Protein AF-A0A5S3W3Z0-F1 (afdb_monomer)

Structure (mmCIF, N/CA/C/O backbone):
data_AF-A0A5S3W3Z0-F1
#
_entry.id   AF-A0A5S3W3Z0-F1
#
loop_
_atom_site.group_PDB
_atom_site.id
_atom_site.type_symbol
_atom_site.label_atom_id
_atom_site.label_alt_id
_atom_site.label_comp_id
_atom_site.label_asym_id
_atom_site.label_entity_id
_atom_site.label_seq_id
_atom_site.pdbx_PDB_ins_code
_atom_site.Cartn_x
_atom_site.Cartn_y
_atom_site.Cartn_z
_atom_site.occupancy
_atom_site.B_iso_or_equiv
_atom_site.auth_seq_id
_atom_site.auth_comp_id
_atom_site.auth_asym_id
_atom_site.auth_atom_id
_atom_site.pdbx_PDB_model_num
ATOM 1 N N . MET A 1 1 ? 36.212 -8.002 -90.091 1.00 49.94 1 MET A N 1
ATOM 2 C CA . MET A 1 1 ? 36.321 -6.576 -89.716 1.00 49.94 1 MET A CA 1
ATOM 3 C C . MET A 1 1 ? 36.716 -5.791 -90.957 1.00 49.94 1 MET A C 1
ATOM 5 O O . MET A 1 1 ? 37.622 -6.235 -91.650 1.00 49.94 1 MET A O 1
ATOM 9 N N . SER A 1 2 ? 36.000 -4.716 -91.298 1.00 53.47 2 SER A N 1
ATOM 10 C CA . SER A 1 2 ? 36.361 -3.827 -92.415 1.00 53.47 2 SER A CA 1
ATOM 11 C C . SER A 1 2 ? 37.465 -2.848 -91.977 1.00 53.47 2 SER A C 1
ATOM 13 O O . SER A 1 2 ? 37.616 -2.592 -90.784 1.00 53.47 2 SER A O 1
ATOM 15 N N . SER A 1 3 ? 38.220 -2.274 -92.921 1.00 55.00 3 SER A N 1
ATOM 16 C CA . SER A 1 3 ? 39.197 -1.202 -92.647 1.00 55.00 3 SER A CA 1
ATOM 17 C C . SER A 1 3 ? 38.564 0.030 -91.985 1.00 55.00 3 SER A C 1
ATOM 19 O O . SER A 1 3 ? 39.227 0.726 -91.223 1.00 55.00 3 SER A O 1
ATOM 21 N N . TYR A 1 4 ? 37.271 0.258 -92.231 1.00 57.72 4 TYR A N 1
ATOM 22 C CA . TYR A 1 4 ? 36.468 1.289 -91.577 1.00 57.72 4 TYR A CA 1
ATOM 23 C C . TYR A 1 4 ? 36.316 1.025 -90.071 1.00 57.72 4 TYR A C 1
ATOM 25 O O . TYR A 1 4 ? 36.594 1.917 -89.280 1.00 57.72 4 TYR A O 1
ATOM 33 N N . ASN A 1 5 ? 36.001 -0.211 -89.663 1.00 59.25 5 ASN A N 1
ATOM 34 C CA . ASN A 1 5 ? 35.860 -0.562 -88.242 1.00 59.25 5 ASN A CA 1
ATOM 35 C C . ASN A 1 5 ? 37.194 -0.458 -87.477 1.00 59.25 5 ASN A C 1
ATOM 37 O O . ASN A 1 5 ? 37.200 -0.163 -86.286 1.00 59.25 5 ASN A O 1
ATOM 41 N N . VAL A 1 6 ? 38.326 -0.709 -88.149 1.00 61.78 6 VAL A N 1
ATOM 42 C CA . VAL A 1 6 ? 39.667 -0.539 -87.556 1.00 61.78 6 VAL A CA 1
ATOM 43 C C . VAL A 1 6 ? 39.984 0.947 -87.370 1.00 61.78 6 VAL A C 1
ATOM 45 O O . VAL A 1 6 ? 40.412 1.346 -86.292 1.00 61.78 6 VAL A O 1
ATOM 48 N N . ALA A 1 7 ? 39.698 1.784 -88.373 1.00 62.22 7 ALA A N 1
ATOM 49 C CA . ALA A 1 7 ? 39.893 3.230 -88.279 1.00 62.22 7 ALA A CA 1
ATOM 50 C C . ALA A 1 7 ? 38.972 3.883 -87.230 1.00 62.22 7 ALA A C 1
ATOM 52 O O . ALA A 1 7 ? 39.427 4.722 -86.461 1.00 62.22 7 ALA A O 1
ATOM 53 N N . GLU A 1 8 ? 37.704 3.472 -87.153 1.00 68.69 8 GLU A N 1
ATOM 54 C CA . GLU A 1 8 ? 36.736 3.912 -86.136 1.00 68.69 8 GLU A CA 1
ATOM 55 C C . GLU A 1 8 ? 37.227 3.580 -84.714 1.00 68.69 8 GLU A C 1
ATOM 57 O O . GLU A 1 8 ? 37.249 4.443 -83.831 1.00 68.69 8 GLU A O 1
ATOM 62 N N . SER A 1 9 ? 37.733 2.355 -84.528 1.00 70.38 9 SER A N 1
ATOM 63 C CA . SER A 1 9 ? 38.275 1.887 -83.253 1.00 70.38 9 SER A CA 1
ATOM 64 C C . SER A 1 9 ? 39.568 2.603 -82.843 1.00 70.38 9 SER A C 1
ATOM 66 O O . SER A 1 9 ? 39.719 2.957 -81.673 1.00 70.38 9 SER A O 1
ATOM 68 N N . GLU A 1 10 ? 40.502 2.851 -83.766 1.00 74.50 10 GLU A N 1
ATOM 69 C CA . GLU A 1 10 ? 41.800 3.474 -83.455 1.00 74.50 10 GLU A CA 1
ATOM 70 C C . GLU A 1 10 ? 41.728 5.003 -83.323 1.00 74.50 10 GLU A C 1
ATOM 72 O O . GLU A 1 10 ? 42.464 5.587 -82.525 1.00 74.50 10 GLU A O 1
ATOM 77 N N . ILE A 1 11 ? 40.845 5.665 -84.078 1.00 79.38 11 ILE A N 1
ATOM 78 C CA . ILE A 1 11 ? 40.752 7.134 -84.114 1.00 79.38 11 ILE A CA 1
ATOM 79 C C . ILE A 1 11 ? 39.817 7.671 -83.027 1.00 79.38 11 ILE A C 1
ATOM 81 O O . ILE A 1 11 ? 40.080 8.759 -82.494 1.00 79.38 11 ILE A O 1
ATOM 85 N N . LEU A 1 12 ? 38.749 6.936 -82.691 1.00 83.38 12 LEU A N 1
ATOM 86 C CA . LEU A 1 12 ? 37.678 7.430 -81.824 1.00 83.38 12 LEU A CA 1
ATOM 87 C C . LEU A 1 12 ? 37.441 6.548 -80.596 1.00 83.38 12 LEU A C 1
ATOM 89 O O . LEU A 1 12 ? 37.648 7.023 -79.483 1.00 83.38 12 LEU A O 1
ATOM 93 N N . THR A 1 13 ? 37.091 5.270 -80.768 1.00 84.69 13 THR A N 1
ATOM 94 C CA . THR A 1 13 ? 36.673 4.414 -79.641 1.00 84.69 13 THR A CA 1
ATOM 95 C C . THR A 1 13 ? 37.796 4.177 -78.628 1.00 84.69 13 THR A C 1
ATOM 97 O O . THR A 1 13 ? 37.615 4.413 -77.437 1.00 84.69 13 THR A O 1
ATOM 100 N N . SER A 1 14 ? 38.980 3.744 -79.074 1.00 85.56 14 SER A N 1
ATOM 101 C CA . SER A 1 14 ? 40.103 3.432 -78.173 1.00 85.56 14 SER A CA 1
ATOM 102 C C . SER A 1 14 ? 40.684 4.676 -77.492 1.00 85.56 14 SER A C 1
ATOM 104 O O . SER A 1 14 ? 40.985 4.601 -76.300 1.00 85.56 14 SER A O 1
ATOM 106 N N . PRO A 1 15 ? 40.840 5.825 -78.184 1.00 87.06 15 PRO A N 1
ATOM 107 C CA . PRO A 1 15 ? 41.241 7.067 -77.534 1.00 87.06 15 PRO A CA 1
ATOM 108 C C . PRO A 1 15 ? 40.236 7.567 -76.496 1.00 87.06 15 PRO A C 1
ATOM 110 O O . PRO A 1 15 ? 40.672 7.938 -75.415 1.00 87.06 15 PRO A O 1
ATOM 113 N N . LEU A 1 16 ? 38.926 7.549 -76.785 1.00 89.88 16 LEU A N 1
ATOM 114 C CA . LEU A 1 16 ? 37.905 7.996 -75.828 1.00 89.88 16 LEU A CA 1
ATOM 115 C C . LEU A 1 16 ? 37.799 7.058 -74.625 1.00 89.88 16 LEU A C 1
ATOM 117 O O . LEU A 1 16 ? 37.725 7.530 -73.499 1.00 89.88 16 LEU A O 1
ATOM 121 N N . ARG A 1 17 ? 37.883 5.740 -74.832 1.00 90.12 17 ARG A N 1
ATOM 122 C CA . ARG A 1 17 ? 37.902 4.774 -73.726 1.00 90.12 17 ARG A CA 1
ATOM 123 C C . ARG A 1 17 ? 39.123 4.959 -72.825 1.00 90.12 17 ARG A C 1
ATOM 125 O O . ARG A 1 17 ? 38.984 5.024 -71.614 1.00 90.12 17 ARG A O 1
ATOM 132 N N . ARG A 1 18 ? 40.313 5.120 -73.414 1.00 88.69 18 ARG A N 1
ATOM 133 C CA . ARG A 1 18 ? 41.539 5.405 -72.652 1.00 88.69 18 ARG A CA 1
ATOM 134 C C . ARG A 1 18 ? 41.462 6.749 -71.927 1.00 88.69 18 ARG A C 1
ATOM 136 O O . ARG A 1 18 ? 42.016 6.874 -70.843 1.00 88.69 18 ARG A O 1
ATOM 143 N N . ALA A 1 19 ? 40.834 7.747 -72.541 1.00 89.94 19 ALA A N 1
ATOM 144 C CA . ALA A 1 19 ? 40.616 9.044 -71.918 1.00 89.94 19 ALA A CA 1
ATOM 145 C C . ALA A 1 19 ? 39.667 8.921 -70.721 1.00 89.94 19 ALA A C 1
ATOM 147 O O . ALA A 1 19 ? 39.983 9.436 -69.660 1.00 89.94 19 ALA A O 1
ATOM 148 N N . LEU A 1 20 ? 38.576 8.160 -70.856 1.00 90.81 20 LEU A N 1
ATOM 149 C CA . LEU A 1 20 ? 37.650 7.867 -69.763 1.00 90.81 20 LEU A CA 1
ATOM 150 C C . LEU A 1 20 ? 38.341 7.146 -68.598 1.00 90.81 20 LEU A C 1
ATOM 152 O O . LEU A 1 20 ? 38.175 7.541 -67.452 1.00 90.81 20 LEU A O 1
ATOM 156 N N . ASP A 1 21 ? 39.145 6.120 -68.894 1.00 87.38 21 ASP A N 1
ATOM 157 C CA . ASP A 1 21 ? 39.872 5.344 -67.880 1.00 87.38 21 ASP A CA 1
ATOM 158 C C . ASP A 1 21 ? 40.922 6.179 -67.121 1.00 87.38 21 ASP A C 1
ATOM 160 O O . ASP A 1 21 ? 41.270 5.842 -65.993 1.00 87.38 21 ASP A O 1
ATOM 164 N N . ASN A 1 22 ? 41.426 7.256 -67.732 1.00 88.00 22 ASN A N 1
ATOM 165 C CA . ASN A 1 22 ? 42.406 8.168 -67.131 1.00 88.00 22 ASN A CA 1
ATOM 166 C C . ASN A 1 22 ? 41.797 9.507 -66.675 1.00 88.00 22 ASN A C 1
ATOM 168 O O . ASN A 1 22 ? 42.550 10.389 -66.266 1.00 88.00 22 ASN A O 1
ATOM 172 N N . THR A 1 23 ? 40.476 9.683 -66.789 1.00 86.25 23 THR A N 1
ATOM 173 C CA . THR A 1 23 ? 39.767 10.950 -66.525 1.00 86.25 23 THR A CA 1
ATOM 174 C C . THR A 1 23 ? 40.367 12.148 -67.291 1.00 86.25 23 THR A C 1
ATOM 176 O O . THR A 1 23 ? 40.565 13.226 -66.744 1.00 86.25 23 THR A O 1
ATOM 179 N N . ASP A 1 24 ? 40.694 11.961 -68.574 1.00 90.38 24 ASP A N 1
ATOM 180 C CA . ASP A 1 24 ? 41.267 12.992 -69.454 1.00 90.38 24 ASP A CA 1
ATOM 181 C C . ASP A 1 24 ? 40.176 13.671 -70.301 1.00 90.38 24 ASP A C 1
ATOM 183 O O . ASP A 1 24 ? 39.500 13.021 -71.101 1.00 90.38 24 ASP A O 1
ATOM 187 N N . ILE A 1 25 ? 40.025 14.989 -70.145 1.00 91.06 25 ILE A N 1
ATOM 188 C CA . ILE A 1 25 ? 39.003 15.816 -70.808 1.00 91.06 25 ILE A CA 1
ATOM 189 C C . ILE A 1 25 ? 39.308 16.029 -72.294 1.00 91.06 25 ILE A C 1
ATOM 191 O O . ILE A 1 25 ? 38.405 15.990 -73.136 1.00 91.06 25 ILE A O 1
ATOM 195 N N . GLU A 1 26 ? 40.571 16.277 -72.640 1.00 89.12 26 GLU A N 1
ATOM 196 C CA . GLU A 1 26 ? 40.958 16.808 -73.953 1.00 89.12 26 GLU A CA 1
ATOM 197 C C . GLU A 1 26 ? 40.511 15.917 -75.130 1.00 89.12 26 GLU A C 1
ATOM 199 O O . GLU A 1 26 ? 39.959 16.435 -76.109 1.00 89.12 26 GLU A O 1
ATOM 204 N N . PRO A 1 27 ? 40.631 14.575 -75.066 1.00 89.75 27 PRO A N 1
ATOM 205 C CA . PRO A 1 27 ? 40.156 13.696 -76.130 1.00 89.75 27 PRO A CA 1
ATOM 206 C C . PRO A 1 27 ? 38.645 13.764 -76.369 1.00 89.75 27 PRO A C 1
ATOM 208 O O . PRO A 1 27 ? 38.224 13.615 -77.519 1.00 89.75 27 PRO A O 1
ATOM 211 N N . PHE A 1 28 ? 37.832 14.016 -75.337 1.00 90.19 28 PHE A N 1
ATOM 212 C CA . PHE A 1 28 ? 36.383 14.181 -75.496 1.00 90.19 28 PHE A CA 1
ATOM 213 C C . PHE A 1 28 ? 36.042 15.457 -76.251 1.00 90.19 28 PHE A C 1
ATOM 215 O O . PHE A 1 28 ? 35.056 15.477 -76.980 1.00 90.19 28 PHE A O 1
ATOM 222 N N . MET A 1 29 ? 36.875 16.485 -76.127 1.00 91.00 29 MET A N 1
ATOM 223 C CA . MET A 1 29 ? 36.639 17.815 -76.679 1.00 91.00 29 MET A CA 1
ATOM 224 C C . MET A 1 29 ? 37.217 17.958 -78.084 1.00 91.00 29 MET A C 1
ATOM 226 O O . MET A 1 29 ? 36.522 18.365 -79.015 1.00 91.00 29 MET A O 1
ATOM 230 N N . ALA A 1 30 ? 38.460 17.521 -78.283 1.00 87.94 30 ALA A N 1
ATOM 231 C CA . ALA A 1 30 ? 39.153 17.603 -79.566 1.00 87.94 30 ALA A CA 1
ATOM 232 C C . ALA A 1 30 ? 38.496 16.756 -80.673 1.00 87.94 30 ALA A C 1
ATOM 234 O O . ALA A 1 30 ? 38.706 17.008 -81.861 1.00 87.94 30 ALA A O 1
ATOM 235 N N . LYS A 1 31 ? 37.718 15.731 -80.301 1.00 87.62 31 LYS A N 1
ATOM 236 C CA . LYS A 1 31 ? 37.160 14.736 -81.232 1.00 87.62 31 LYS A CA 1
ATOM 237 C C . LYS A 1 31 ? 35.675 14.921 -81.550 1.00 87.62 31 LYS A C 1
ATOM 239 O O . LYS A 1 31 ? 35.162 14.171 -82.377 1.00 87.62 31 LYS A O 1
ATOM 244 N N . GLN A 1 32 ? 35.004 15.920 -80.970 1.00 85.88 32 GLN A N 1
ATOM 245 C CA . GLN A 1 32 ? 33.555 16.132 -81.140 1.00 85.88 32 GLN A CA 1
ATOM 246 C C . GLN A 1 32 ? 33.119 16.330 -82.599 1.00 85.88 32 GLN A C 1
ATOM 248 O O . GLN A 1 32 ? 31.993 16.006 -82.963 1.00 85.88 32 GLN A O 1
ATOM 253 N N . SER A 1 33 ? 34.003 16.861 -83.447 1.00 82.62 33 SER A N 1
ATOM 254 C CA . SER A 1 33 ? 33.726 17.130 -84.864 1.00 82.62 33 SER A CA 1
ATOM 255 C C . SER A 1 33 ? 33.912 15.914 -85.781 1.00 82.62 33 SER A C 1
ATOM 257 O O . SER A 1 33 ? 33.663 16.010 -86.985 1.00 82.62 33 SER A O 1
ATOM 259 N N . ILE A 1 34 ? 34.352 14.769 -85.247 1.00 85.56 34 ILE A N 1
ATOM 260 C CA . ILE A 1 34 ? 34.571 13.549 -86.028 1.00 85.56 34 ILE A CA 1
ATOM 261 C C . ILE A 1 34 ? 33.232 12.838 -86.270 1.00 85.56 34 ILE A C 1
ATOM 263 O O . ILE A 1 34 ? 32.417 12.660 -85.365 1.00 85.56 34 ILE A O 1
ATOM 267 N N . TYR A 1 35 ? 33.010 12.400 -87.513 1.00 78.69 35 TYR A N 1
ATOM 268 C CA . TYR A 1 35 ? 31.825 11.631 -87.893 1.00 78.69 35 TYR A CA 1
ATOM 269 C C . TYR A 1 35 ? 31.658 10.387 -86.999 1.00 78.69 35 TYR A C 1
ATOM 271 O O . TYR A 1 35 ? 32.624 9.666 -86.766 1.00 78.69 35 TYR A O 1
ATOM 279 N N . ALA A 1 36 ? 30.427 10.140 -86.540 1.00 82.94 36 ALA A N 1
ATOM 280 C CA . ALA A 1 36 ? 30.033 9.084 -85.596 1.00 82.94 36 ALA A CA 1
ATOM 281 C C . ALA A 1 36 ? 30.424 9.277 -84.112 1.00 82.94 36 ALA A C 1
ATOM 283 O O . ALA A 1 36 ? 30.095 8.401 -83.314 1.00 82.94 36 ALA A O 1
ATOM 284 N N . TYR A 1 37 ? 31.008 10.420 -83.712 1.00 87.88 37 TYR A N 1
ATOM 285 C CA . TYR A 1 37 ? 31.310 10.732 -82.300 1.00 87.88 37 TYR A CA 1
ATOM 286 C C . TYR A 1 37 ? 30.120 10.508 -81.366 1.00 87.88 37 TYR A C 1
ATOM 288 O O . TYR A 1 37 ? 30.238 9.745 -80.413 1.00 87.88 37 TYR A O 1
ATOM 296 N N . ASP A 1 38 ? 28.963 11.095 -81.682 1.00 88.44 38 ASP A N 1
ATOM 297 C CA . ASP A 1 38 ? 27.776 10.999 -80.827 1.00 88.44 38 ASP A CA 1
ATOM 298 C C . ASP A 1 38 ? 27.330 9.544 -80.605 1.00 88.44 38 ASP A C 1
ATOM 300 O O . ASP A 1 38 ? 26.971 9.164 -79.496 1.00 88.44 38 ASP A O 1
ATOM 304 N N . LYS A 1 39 ? 27.388 8.711 -81.652 1.00 86.75 39 LYS A N 1
ATOM 305 C CA . LYS A 1 39 ? 27.018 7.295 -81.563 1.00 86.75 39 LYS A CA 1
ATOM 306 C C . LYS A 1 39 ? 28.014 6.517 -80.700 1.00 86.75 39 LYS A C 1
ATOM 308 O O . LYS A 1 39 ? 27.604 5.757 -79.838 1.00 86.75 39 LYS A O 1
ATOM 313 N N . ILE A 1 40 ? 29.308 6.727 -80.924 1.00 88.81 40 ILE A N 1
ATOM 314 C CA . ILE A 1 40 ? 30.372 6.024 -80.195 1.00 88.81 40 ILE A CA 1
ATOM 315 C C . ILE A 1 40 ? 30.402 6.438 -78.727 1.00 88.81 40 ILE A C 1
ATOM 317 O O . ILE A 1 40 ? 30.723 5.616 -77.878 1.00 88.81 40 ILE A O 1
ATOM 321 N N . LEU A 1 41 ? 30.065 7.690 -78.418 1.00 90.44 41 LEU A N 1
ATOM 322 C CA . LEU A 1 41 ? 29.957 8.145 -77.040 1.00 90.44 41 LEU A CA 1
ATOM 323 C C . LEU A 1 41 ? 28.745 7.525 -76.333 1.00 90.44 41 LEU A C 1
ATOM 325 O O . LEU A 1 41 ? 28.891 7.129 -75.186 1.00 90.44 41 LEU A O 1
ATOM 329 N N . LEU A 1 42 ? 27.598 7.377 -77.009 1.00 89.88 42 LEU A N 1
ATOM 330 C CA . LEU A 1 42 ? 26.458 6.619 -76.470 1.00 89.88 42 LEU A CA 1
ATOM 331 C C . LEU A 1 42 ? 26.832 5.156 -76.203 1.00 89.88 42 LEU A C 1
ATOM 333 O O . LEU A 1 42 ? 26.617 4.680 -75.095 1.00 89.88 42 LEU A O 1
ATOM 337 N N . ASP A 1 43 ? 27.460 4.489 -77.177 1.00 87.31 43 ASP A N 1
ATOM 338 C CA . ASP A 1 43 ? 27.934 3.108 -77.016 1.00 87.31 43 ASP A CA 1
ATOM 339 C C . ASP A 1 43 ? 28.940 3.009 -75.842 1.00 87.31 43 ASP A C 1
ATOM 341 O O . ASP A 1 43 ? 28.905 2.068 -75.057 1.00 87.31 43 ASP A O 1
ATOM 345 N N . LEU A 1 44 ? 29.816 4.010 -75.667 1.00 89.44 44 LEU A N 1
ATOM 346 C CA . LEU A 1 44 ? 30.787 4.049 -74.568 1.00 89.44 44 LEU A CA 1
ATOM 347 C C . LEU A 1 44 ? 30.137 4.310 -73.199 1.00 89.44 44 LEU A C 1
ATOM 349 O O . LEU A 1 44 ? 30.601 3.746 -72.211 1.00 89.44 44 LEU A O 1
ATOM 353 N N . ILE A 1 45 ? 29.099 5.153 -73.136 1.00 89.62 45 ILE A N 1
ATOM 354 C CA . ILE A 1 45 ? 28.303 5.394 -71.920 1.00 89.62 45 ILE A CA 1
ATOM 355 C C . ILE A 1 45 ? 27.651 4.092 -71.448 1.00 89.62 45 ILE A C 1
ATOM 357 O O . ILE A 1 45 ? 27.662 3.818 -70.250 1.00 89.62 45 ILE A O 1
ATOM 361 N N . ASP A 1 46 ? 27.146 3.284 -72.380 1.00 83.00 46 ASP A N 1
ATOM 362 C CA . ASP A 1 46 ? 26.517 2.002 -72.068 1.00 83.00 46 ASP A CA 1
ATOM 363 C C . ASP A 1 46 ? 27.547 0.908 -71.689 1.00 83.00 46 ASP A C 1
ATOM 365 O O . ASP A 1 46 ? 27.247 0.062 -70.850 1.00 83.00 46 ASP A O 1
ATOM 369 N N . ASP A 1 47 ? 28.764 0.926 -72.259 1.00 83.12 47 ASP A N 1
ATOM 370 C CA . ASP A 1 47 ? 29.743 -0.175 -72.137 1.00 83.12 47 ASP A CA 1
ATOM 371 C C . ASP A 1 47 ? 30.857 0.016 -71.078 1.00 83.12 47 ASP A C 1
ATOM 373 O O . ASP A 1 47 ? 31.514 -0.960 -70.703 1.00 83.12 47 ASP A O 1
ATOM 377 N N . ALA A 1 48 ? 31.189 1.249 -70.672 1.00 79.69 48 ALA A N 1
ATOM 378 C CA . ALA A 1 48 ? 32.421 1.536 -69.910 1.00 79.69 48 ALA A CA 1
ATOM 379 C C . ALA A 1 48 ? 32.228 1.827 -68.409 1.00 79.69 48 ALA A C 1
ATOM 381 O O . ALA A 1 48 ? 33.229 2.014 -67.704 1.00 79.69 48 ALA A O 1
ATOM 382 N N . GLY A 1 49 ? 30.976 1.835 -67.943 1.00 78.31 49 GLY A N 1
ATOM 383 C CA . GLY A 1 49 ? 30.573 2.115 -66.562 1.00 78.31 49 GLY A CA 1
ATOM 384 C C . GLY A 1 49 ? 30.293 3.600 -66.313 1.00 78.31 49 GLY A C 1
ATOM 385 O O . GLY A 1 49 ? 31.069 4.477 -66.706 1.00 78.31 49 GLY A O 1
ATOM 386 N N . THR A 1 50 ? 29.181 3.904 -65.638 1.00 88.06 50 THR A N 1
ATOM 387 C CA . THR A 1 50 ? 28.698 5.288 -65.478 1.00 88.06 50 THR A CA 1
ATOM 388 C C . THR A 1 50 ? 29.521 6.126 -64.501 1.00 88.06 50 THR A C 1
ATOM 390 O O . THR A 1 50 ? 29.552 7.350 -64.614 1.00 88.06 50 THR A O 1
ATOM 393 N N . ASP A 1 51 ? 30.219 5.487 -63.562 1.00 87.75 51 ASP A N 1
ATOM 394 C CA . ASP A 1 51 ? 30.924 6.172 -62.469 1.00 87.75 51 ASP A CA 1
ATOM 395 C C . ASP A 1 51 ? 32.083 7.026 -62.998 1.00 87.75 51 ASP A C 1
ATOM 397 O O . ASP A 1 51 ? 32.265 8.175 -62.597 1.00 87.75 51 ASP A O 1
ATOM 401 N N . LYS A 1 52 ? 32.803 6.514 -64.005 1.00 88.94 52 LYS A N 1
ATOM 402 C CA . LYS A 1 52 ? 33.888 7.244 -64.677 1.00 88.94 52 LYS A CA 1
ATOM 403 C C . LYS A 1 52 ? 33.382 8.484 -65.405 1.00 88.94 52 LYS A C 1
ATOM 405 O O . LYS A 1 52 ? 34.066 9.504 -65.442 1.00 88.94 52 LYS A O 1
ATOM 410 N N . PHE A 1 53 ? 32.175 8.415 -65.969 1.00 91.75 53 PHE A N 1
ATOM 411 C CA . PHE A 1 53 ? 31.547 9.569 -66.606 1.00 91.75 53 PHE A CA 1
ATOM 412 C C . PHE A 1 53 ? 31.140 10.630 -65.587 1.00 91.75 53 PHE A C 1
ATOM 414 O O . PHE A 1 53 ? 31.276 11.814 -65.877 1.00 91.75 53 PHE A O 1
ATOM 421 N N . ILE A 1 54 ? 30.701 10.232 -64.392 1.00 92.50 54 ILE A N 1
ATOM 422 C CA . ILE A 1 54 ? 30.430 11.166 -63.292 1.00 92.50 54 ILE A CA 1
ATOM 423 C C . ILE A 1 54 ? 31.724 11.880 -62.875 1.00 92.50 54 ILE A C 1
ATOM 425 O O . ILE A 1 54 ? 31.735 13.107 -62.797 1.00 92.50 54 ILE A O 1
ATOM 429 N N . SER A 1 55 ? 32.836 11.158 -62.700 1.00 91.38 55 SER A N 1
ATOM 430 C CA . SER A 1 55 ? 34.135 11.779 -62.392 1.00 91.38 55 SER A CA 1
ATOM 431 C C . SER A 1 55 ? 34.631 12.710 -63.506 1.00 91.38 55 SER A C 1
ATOM 433 O O . SER A 1 55 ? 35.129 13.797 -63.221 1.00 91.38 55 SER A O 1
ATOM 435 N N . LEU A 1 56 ? 34.463 12.319 -64.774 1.00 92.62 56 LEU A N 1
ATOM 436 C CA . LEU A 1 56 ? 34.825 13.150 -65.924 1.00 92.62 56 LEU A CA 1
ATOM 437 C C . LEU A 1 56 ? 33.982 14.430 -65.994 1.00 92.62 56 LEU A C 1
ATOM 439 O O . LEU A 1 56 ? 34.532 15.505 -66.217 1.00 92.62 56 LEU A O 1
ATOM 443 N N . MET A 1 57 ? 32.663 14.327 -65.789 1.00 93.50 57 MET A N 1
ATOM 444 C CA . MET A 1 57 ? 31.767 15.487 -65.754 1.00 93.50 57 MET A CA 1
ATOM 445 C C . MET A 1 57 ? 32.143 16.450 -64.632 1.00 93.50 57 MET A C 1
ATOM 447 O O . MET A 1 57 ? 32.112 17.658 -64.852 1.00 93.50 57 MET A O 1
ATOM 451 N N . LEU A 1 58 ? 32.504 15.935 -63.452 1.00 93.75 58 LEU A N 1
ATOM 452 C CA . LEU A 1 58 ? 32.947 16.776 -62.343 1.00 93.75 58 LEU A CA 1
ATOM 453 C C . LEU A 1 58 ? 34.196 17.567 -62.730 1.00 93.75 58 LEU A C 1
ATOM 455 O O . LEU A 1 58 ? 34.168 18.790 -62.660 1.00 93.75 58 LEU A O 1
ATOM 459 N N . LEU A 1 59 ? 35.233 16.887 -63.227 1.00 93.25 59 LEU A N 1
ATOM 460 C CA . LEU A 1 59 ? 36.470 17.545 -63.649 1.00 93.25 59 LEU A CA 1
ATOM 461 C C . LEU A 1 59 ? 36.204 18.594 -64.743 1.00 93.25 59 LEU A C 1
ATOM 463 O O . LEU A 1 59 ? 36.731 19.697 -64.700 1.00 93.25 59 LEU A O 1
ATOM 467 N N . MET A 1 60 ? 35.335 18.277 -65.709 1.00 92.69 60 MET A N 1
ATOM 468 C CA . MET A 1 60 ? 34.923 19.214 -66.761 1.00 92.69 60 MET A CA 1
ATOM 469 C C . MET A 1 60 ? 34.200 20.447 -66.211 1.00 92.69 60 MET A C 1
ATOM 471 O O . MET A 1 60 ? 34.362 21.538 -66.755 1.00 92.69 60 MET A O 1
ATOM 475 N N . LYS A 1 61 ? 33.396 20.284 -65.156 1.00 91.25 61 LYS A N 1
ATOM 476 C CA . LYS A 1 61 ? 32.659 21.381 -64.522 1.00 91.25 61 LYS A CA 1
ATOM 477 C C . LYS A 1 61 ? 33.573 22.260 -63.663 1.00 91.25 61 LYS A C 1
ATOM 479 O O . LYS A 1 61 ? 33.378 23.470 -63.640 1.00 91.25 61 LYS A O 1
ATOM 484 N N . GLU A 1 62 ? 34.573 21.674 -63.004 1.00 90.12 62 GLU A N 1
ATOM 485 C CA . GLU A 1 62 ? 35.562 22.382 -62.172 1.00 90.12 62 GLU A CA 1
ATOM 486 C C . GLU A 1 62 ? 36.497 23.306 -62.971 1.00 90.12 62 GLU A C 1
ATOM 488 O O . GLU A 1 62 ? 37.000 24.285 -62.428 1.00 90.12 62 GLU A O 1
ATOM 493 N N . GLU A 1 63 ? 36.712 23.033 -64.260 1.00 89.06 63 GLU A N 1
ATOM 494 C CA . GLU A 1 63 ? 37.542 23.866 -65.147 1.00 89.06 63 GLU A CA 1
ATOM 495 C C . GLU A 1 63 ? 36.854 25.181 -65.588 1.00 89.06 63 GLU A C 1
ATOM 497 O O . GLU A 1 63 ? 37.494 26.014 -66.228 1.00 89.06 63 GLU A O 1
ATOM 502 N N . GLU A 1 64 ? 35.567 25.381 -65.263 1.00 81.94 64 GLU A N 1
ATOM 503 C CA . GLU A 1 64 ? 34.785 26.609 -65.529 1.00 81.94 64 GLU A CA 1
ATOM 504 C C . GLU A 1 64 ? 34.833 27.115 -66.997 1.00 81.94 64 GLU A C 1
ATOM 506 O O . GLU A 1 64 ? 34.737 28.315 -67.265 1.00 81.94 64 GLU A O 1
ATOM 511 N N . ASP A 1 65 ? 34.967 26.212 -67.976 1.00 88.75 65 ASP A N 1
ATOM 512 C CA . ASP A 1 65 ? 35.019 26.553 -69.407 1.00 88.75 65 ASP A CA 1
ATOM 513 C C . ASP A 1 65 ? 33.671 26.303 -70.110 1.00 88.75 65 ASP A C 1
ATOM 515 O O . ASP A 1 65 ? 33.135 25.189 -70.090 1.00 88.75 65 ASP A O 1
ATOM 519 N N . GLU A 1 66 ? 33.155 27.316 -70.818 1.00 87.12 66 GLU A N 1
ATOM 520 C CA . GLU A 1 66 ? 31.890 27.266 -71.571 1.00 87.12 66 GLU A CA 1
ATOM 521 C C . GLU A 1 66 ? 31.811 26.066 -72.532 1.00 87.12 66 GLU A C 1
ATOM 523 O O . GLU A 1 66 ? 30.738 25.489 -72.736 1.00 87.12 66 GLU A O 1
ATOM 528 N N . LYS A 1 67 ? 32.942 25.651 -73.130 1.00 89.12 67 LYS A N 1
ATOM 529 C CA . LYS A 1 67 ? 32.953 24.497 -74.049 1.00 89.12 67 LYS A CA 1
ATOM 530 C C . LYS A 1 67 ? 32.644 23.184 -73.319 1.00 89.12 67 LYS A C 1
ATOM 532 O O . LYS A 1 67 ? 32.045 22.288 -73.914 1.00 89.12 67 LYS A O 1
ATOM 537 N N . TYR A 1 68 ? 33.060 23.060 -72.059 1.00 92.12 68 TYR A N 1
ATOM 538 C CA . TYR A 1 68 ? 32.837 21.874 -71.233 1.00 92.12 68 TYR A CA 1
ATOM 539 C C . TYR A 1 68 ? 31.420 21.865 -70.674 1.00 92.12 68 TYR A C 1
ATOM 541 O O . TYR A 1 68 ? 30.764 20.827 -70.718 1.00 92.12 68 TYR A O 1
ATOM 549 N N . GLU A 1 69 ? 30.902 23.025 -70.264 1.00 89.31 69 GLU A N 1
ATOM 550 C CA . GLU A 1 69 ? 29.502 23.160 -69.854 1.00 89.31 69 GLU A CA 1
ATOM 551 C C . GLU A 1 69 ? 28.542 22.740 -70.970 1.00 89.31 69 GLU A C 1
ATOM 553 O O . GLU A 1 69 ? 27.656 21.918 -70.745 1.00 89.31 69 GLU A O 1
ATOM 558 N N . ALA A 1 70 ? 28.778 23.203 -72.203 1.00 89.81 70 ALA A N 1
ATOM 559 C CA . ALA A 1 70 ? 27.970 22.815 -73.358 1.00 89.81 70 ALA A CA 1
ATOM 560 C C . ALA A 1 70 ? 28.021 21.302 -73.648 1.00 89.81 70 ALA A C 1
ATOM 562 O O . ALA A 1 70 ? 27.042 20.723 -74.131 1.00 89.81 70 ALA A O 1
ATOM 563 N N . TRP A 1 71 ? 29.155 20.647 -73.370 1.00 93.56 71 TRP A N 1
ATOM 564 C CA . TRP A 1 71 ? 29.268 19.194 -73.486 1.00 93.56 71 TRP A CA 1
ATOM 565 C C . TRP A 1 71 ? 28.477 18.493 -72.381 1.00 93.56 71 TRP A C 1
ATOM 567 O O . TRP A 1 71 ? 27.676 17.610 -72.689 1.00 93.56 71 TRP A O 1
ATOM 577 N N . ILE A 1 72 ? 28.644 18.911 -71.122 1.00 93.56 72 ILE A N 1
ATOM 578 C CA . ILE A 1 72 ? 27.905 18.356 -69.983 1.00 93.56 72 ILE A CA 1
ATOM 579 C C . ILE A 1 72 ? 26.403 18.481 -70.242 1.00 93.56 72 ILE A C 1
ATOM 581 O O . ILE A 1 72 ? 25.712 17.469 -70.199 1.00 93.56 72 ILE A O 1
ATOM 585 N N . ASP A 1 73 ? 25.911 19.664 -70.617 1.00 91.44 73 ASP A N 1
ATOM 586 C CA . ASP A 1 73 ? 24.493 19.929 -70.903 1.00 91.44 73 ASP A CA 1
ATOM 587 C C . ASP A 1 73 ? 23.910 19.017 -71.988 1.00 91.44 73 ASP A C 1
ATOM 589 O O . ASP A 1 73 ? 22.752 18.595 -71.906 1.00 91.44 73 ASP A O 1
ATOM 593 N N . LYS A 1 74 ? 24.715 18.682 -73.003 1.00 92.19 74 LYS A N 1
ATOM 594 C CA . LYS A 1 74 ? 24.318 17.750 -74.062 1.00 92.19 74 LYS A CA 1
ATOM 595 C C . LYS A 1 74 ? 24.247 16.308 -73.555 1.00 92.19 74 LYS A C 1
ATOM 597 O O . LYS A 1 74 ? 23.354 15.570 -73.972 1.00 92.19 74 LYS A O 1
ATOM 602 N N . TRP A 1 75 ? 25.189 15.887 -72.711 1.00 92.81 75 TRP A N 1
ATOM 603 C CA . TRP A 1 75 ? 25.428 14.468 -72.428 1.00 92.81 75 TRP A CA 1
ATOM 604 C C . TRP A 1 75 ? 24.918 13.974 -71.077 1.00 92.81 75 TRP A C 1
ATOM 606 O O . TRP A 1 75 ? 24.573 12.794 -70.983 1.00 92.81 75 TRP A O 1
ATOM 616 N N . TYR A 1 76 ? 24.765 14.837 -70.068 1.00 92.25 76 TYR A N 1
ATOM 617 C CA . TYR A 1 76 ? 24.227 14.431 -68.767 1.00 92.25 76 TYR A CA 1
ATOM 618 C C . TYR A 1 76 ? 22.855 13.730 -68.867 1.00 92.25 76 TYR A C 1
ATOM 620 O O . TYR A 1 76 ? 22.657 12.769 -68.125 1.00 92.25 76 TYR A O 1
ATOM 628 N N . PRO A 1 77 ? 21.914 14.082 -69.783 1.00 93.06 77 PRO A N 1
ATOM 629 C CA . PRO A 1 77 ? 20.642 13.362 -69.881 1.00 93.06 77 PRO A CA 1
ATOM 630 C C . PRO A 1 77 ? 20.820 11.903 -70.322 1.00 93.06 77 PRO A C 1
ATOM 632 O O . PRO A 1 77 ? 20.088 11.020 -69.875 1.00 93.06 77 PRO A O 1
ATOM 635 N N . HIS A 1 78 ? 21.805 11.640 -71.186 1.00 92.25 78 HIS A N 1
ATOM 636 C CA . HIS A 1 78 ? 22.135 10.294 -71.650 1.00 92.25 78 HIS A CA 1
ATOM 637 C C . HIS A 1 78 ? 22.842 9.492 -70.559 1.00 92.25 78 HIS A C 1
ATOM 639 O O . HIS A 1 78 ? 22.465 8.351 -70.304 1.00 92.25 78 HIS A O 1
ATOM 645 N N . ILE A 1 79 ? 23.795 10.121 -69.865 1.00 92.94 79 ILE A N 1
ATOM 646 C CA . ILE A 1 79 ? 24.499 9.523 -68.727 1.00 92.94 79 ILE A CA 1
ATOM 647 C C . ILE A 1 79 ? 23.502 9.182 -67.609 1.00 92.94 79 ILE A C 1
ATOM 649 O O . ILE A 1 79 ? 23.522 8.068 -67.100 1.00 92.94 79 ILE A O 1
ATOM 653 N N . ASN A 1 80 ? 22.547 10.065 -67.300 1.00 93.31 80 ASN A N 1
ATOM 654 C CA . ASN A 1 80 ? 21.466 9.778 -66.352 1.00 93.31 80 ASN A CA 1
ATOM 655 C C . ASN A 1 80 ? 20.619 8.575 -66.767 1.00 93.31 80 ASN A C 1
ATOM 657 O O . ASN A 1 80 ? 20.339 7.712 -65.938 1.00 93.31 80 ASN A O 1
ATOM 661 N N . SER A 1 81 ? 20.231 8.488 -68.044 1.00 91.94 81 SER A N 1
ATOM 662 C CA . SER A 1 81 ? 19.463 7.337 -68.527 1.00 91.94 81 SER A CA 1
ATOM 663 C C . SER A 1 81 ? 20.244 6.025 -68.413 1.00 91.94 81 SER A C 1
ATOM 665 O O . SER A 1 81 ? 19.617 4.979 -68.224 1.00 91.94 81 SER A O 1
ATOM 667 N N . ALA A 1 82 ? 21.573 6.068 -68.540 1.00 90.69 82 ALA A N 1
ATOM 668 C CA . ALA A 1 82 ? 22.435 4.915 -68.319 1.00 90.69 82 ALA A CA 1
ATOM 669 C C . ALA A 1 82 ? 22.531 4.571 -66.824 1.00 90.69 82 ALA A C 1
ATOM 671 O O . ALA A 1 82 ? 22.262 3.429 -66.465 1.00 90.69 82 ALA A O 1
ATOM 672 N N . ILE A 1 83 ? 22.758 5.556 -65.941 1.00 90.75 83 ILE A N 1
ATOM 673 C CA . ILE A 1 83 ? 22.785 5.381 -64.471 1.00 90.75 83 ILE A CA 1
ATOM 674 C C . ILE A 1 83 ? 21.501 4.705 -63.971 1.00 90.75 83 ILE A C 1
ATOM 676 O O . ILE A 1 83 ? 21.528 3.807 -63.127 1.00 90.75 83 ILE A O 1
ATOM 680 N N . GLU A 1 84 ? 20.347 5.106 -64.501 1.00 88.44 84 GLU A N 1
ATOM 681 C CA . GLU A 1 84 ? 19.057 4.526 -64.123 1.00 88.44 84 GLU A CA 1
ATOM 682 C C . GLU A 1 84 ? 18.953 3.029 -64.446 1.00 88.44 84 GLU A C 1
ATOM 684 O O . GLU A 1 84 ? 18.299 2.297 -63.699 1.00 88.44 84 GLU A O 1
ATOM 689 N N . LYS A 1 85 ? 19.617 2.564 -65.510 1.00 88.38 85 LYS A N 1
ATOM 690 C CA . LYS A 1 85 ? 19.609 1.166 -65.974 1.00 88.38 85 LYS A CA 1
ATOM 691 C C . LYS A 1 85 ? 20.805 0.354 -65.485 1.00 88.38 85 LYS A C 1
ATOM 693 O O . LYS A 1 85 ? 20.758 -0.870 -65.574 1.00 88.38 85 LYS A O 1
ATOM 698 N N . ASP A 1 86 ? 21.844 1.020 -64.996 1.00 85.00 86 ASP A N 1
ATOM 699 C CA . ASP A 1 86 ? 23.089 0.394 -64.575 1.00 85.00 86 ASP A CA 1
ATOM 700 C C . ASP A 1 86 ? 22.884 -0.457 -63.310 1.00 85.00 86 ASP A C 1
ATOM 702 O O . ASP A 1 86 ? 22.490 0.033 -62.246 1.00 85.00 86 ASP A O 1
ATOM 706 N N . ILE A 1 87 ? 23.123 -1.757 -63.448 1.00 79.81 87 ILE A N 1
ATOM 707 C CA . ILE A 1 87 ? 22.994 -2.756 -62.384 1.00 79.81 87 ILE A CA 1
ATOM 708 C C . ILE A 1 87 ? 24.351 -3.315 -61.945 1.00 79.81 87 ILE A C 1
ATOM 710 O O . ILE A 1 87 ? 24.373 -4.269 -61.170 1.00 79.81 87 ILE A O 1
ATOM 714 N N . GLU A 1 88 ? 25.460 -2.775 -62.456 1.00 80.94 88 GLU A N 1
ATOM 715 C CA . GLU A 1 88 ? 26.797 -3.204 -62.061 1.00 80.94 88 GLU A CA 1
ATOM 716 C C . GLU A 1 88 ? 27.108 -2.783 -60.618 1.00 80.94 88 GLU A C 1
ATOM 718 O O . GLU A 1 88 ? 26.628 -1.756 -60.116 1.00 80.94 88 GLU A O 1
ATOM 723 N N . ASP A 1 89 ? 27.937 -3.583 -59.947 1.00 78.81 89 ASP A N 1
ATOM 724 C CA . ASP A 1 89 ? 28.408 -3.289 -58.595 1.00 78.81 89 ASP A CA 1
ATOM 725 C C . ASP A 1 89 ? 29.213 -1.980 -58.581 1.00 78.81 89 ASP A C 1
ATOM 727 O O . ASP A 1 89 ? 29.928 -1.657 -59.529 1.00 78.81 89 ASP A O 1
ATOM 731 N N . ILE A 1 90 ? 29.083 -1.206 -57.503 1.00 84.88 90 ILE A N 1
ATOM 732 C CA . ILE A 1 90 ? 29.808 0.058 -57.336 1.00 84.88 90 ILE A CA 1
ATOM 733 C C . ILE A 1 90 ? 31.170 -0.255 -56.712 1.00 84.88 90 ILE A C 1
ATOM 735 O O . ILE A 1 90 ? 31.228 -0.722 -55.574 1.00 84.88 90 ILE A O 1
ATOM 739 N N . GLU A 1 91 ? 32.258 0.000 -57.444 1.00 80.88 91 GLU A N 1
ATOM 740 C CA . GLU A 1 91 ? 33.625 -0.267 -56.964 1.00 80.88 91 GLU A CA 1
ATOM 741 C C . GLU A 1 91 ? 34.044 0.686 -55.832 1.00 80.88 91 GLU A C 1
ATOM 743 O O . GLU A 1 91 ? 34.656 0.253 -54.856 1.00 80.88 91 GLU A O 1
ATOM 748 N N . ASP A 1 92 ? 33.691 1.972 -55.945 1.00 86.81 92 ASP A N 1
ATOM 749 C CA . ASP A 1 92 ? 34.016 3.014 -54.966 1.00 86.81 92 ASP A CA 1
ATOM 750 C C . ASP A 1 92 ? 32.814 3.944 -54.736 1.00 86.81 92 ASP A C 1
ATOM 752 O O . ASP A 1 92 ? 32.623 4.969 -55.399 1.00 86.81 92 ASP A O 1
ATOM 756 N N . ILE A 1 93 ? 31.978 3.560 -53.770 1.00 89.12 93 ILE A N 1
ATOM 757 C CA . ILE A 1 93 ? 30.781 4.319 -53.398 1.00 89.12 93 ILE A CA 1
ATOM 758 C C . ILE A 1 93 ? 31.115 5.692 -52.802 1.00 89.12 93 ILE A C 1
ATOM 760 O O . ILE A 1 93 ? 30.340 6.630 -52.982 1.00 89.12 93 ILE A O 1
ATOM 764 N N . GLU A 1 94 ? 32.250 5.842 -52.114 1.00 87.31 94 GLU A N 1
ATOM 765 C CA . GLU A 1 94 ? 32.617 7.108 -51.472 1.00 87.31 94 GLU A CA 1
ATOM 766 C C . GLU A 1 94 ? 32.941 8.169 -52.526 1.00 87.31 94 GLU A C 1
ATOM 768 O O . GLU A 1 94 ? 32.405 9.282 -52.475 1.00 87.31 94 GLU A O 1
ATOM 773 N N . THR A 1 95 ? 33.753 7.800 -53.522 1.00 88.81 95 THR A N 1
ATOM 774 C CA . THR A 1 95 ? 34.064 8.669 -54.662 1.00 88.81 95 THR A CA 1
ATOM 775 C C . THR A 1 95 ? 32.802 9.002 -55.454 1.00 88.81 95 THR A C 1
ATOM 777 O O . THR A 1 95 ? 32.556 10.173 -55.742 1.00 88.81 95 THR A O 1
ATOM 780 N N . LEU A 1 96 ? 31.949 8.012 -55.739 1.00 91.50 96 LEU A N 1
ATOM 781 C CA . LEU A 1 96 ? 30.710 8.223 -56.489 1.00 91.50 96 LEU A CA 1
ATOM 782 C C . LEU A 1 96 ? 29.747 9.198 -55.786 1.00 91.50 96 LEU A C 1
ATOM 784 O O . LEU A 1 96 ? 29.230 10.122 -56.421 1.00 91.50 96 LEU A O 1
ATOM 788 N N . VAL A 1 97 ? 29.517 9.024 -54.479 1.00 92.00 97 VAL A N 1
ATOM 789 C CA . VAL A 1 97 ? 28.667 9.920 -53.673 1.00 92.00 97 VAL A CA 1
ATOM 790 C C . VAL A 1 97 ? 29.247 11.333 -53.648 1.00 92.00 97 VAL A C 1
ATOM 792 O O . VAL A 1 97 ? 28.519 12.292 -53.906 1.00 92.00 97 VAL A O 1
ATOM 795 N N . SER A 1 98 ? 30.553 11.467 -53.388 1.00 91.50 98 SER A N 1
ATOM 796 C CA . SER A 1 98 ? 31.237 12.765 -53.348 1.00 91.50 98 SER A CA 1
ATOM 797 C C . SER A 1 98 ? 31.145 13.495 -54.688 1.00 91.50 98 SER A C 1
ATOM 799 O O . SER A 1 98 ? 30.740 14.658 -54.729 1.00 91.50 98 SER A O 1
ATOM 801 N N . SER A 1 99 ? 31.447 12.812 -55.798 1.00 93.00 99 SER A N 1
ATOM 802 C CA . SER A 1 99 ? 31.405 13.424 -57.126 1.00 93.00 99 SER A CA 1
ATOM 803 C C . SER A 1 99 ? 29.990 13.817 -57.544 1.00 93.00 99 SER A C 1
ATOM 805 O O . SER A 1 99 ? 29.789 14.899 -58.092 1.00 93.00 99 SER A O 1
ATOM 807 N N . THR A 1 100 ? 28.995 12.983 -57.232 1.00 93.69 100 THR A N 1
ATOM 808 C CA . THR A 1 100 ? 27.585 13.286 -57.515 1.00 93.69 100 THR A CA 1
ATOM 809 C C . THR A 1 100 ? 27.108 14.498 -56.714 1.00 93.69 100 THR A C 1
ATOM 811 O O . THR A 1 100 ? 26.491 15.399 -57.278 1.00 93.69 100 THR A O 1
ATOM 814 N N . GLN A 1 101 ? 27.441 14.571 -55.421 1.00 91.75 101 GLN A N 1
ATOM 815 C CA . GLN A 1 101 ? 27.083 15.711 -54.576 1.00 91.75 101 GLN A CA 1
ATOM 816 C C . GLN A 1 101 ? 27.699 17.018 -55.087 1.00 91.75 101 GLN A C 1
ATOM 818 O O . GLN A 1 101 ? 27.024 18.046 -55.115 1.00 91.75 101 GLN A O 1
ATOM 823 N N . GLN A 1 102 ? 28.971 16.993 -55.492 1.00 93.44 102 GLN A N 1
ATOM 824 C CA . GLN A 1 102 ? 29.647 18.176 -56.026 1.00 93.44 102 GLN A CA 1
ATOM 825 C C . GLN A 1 102 ? 29.016 18.645 -57.337 1.00 93.44 102 GLN A C 1
ATOM 827 O O . GLN A 1 102 ? 28.746 19.832 -57.485 1.00 93.44 102 GLN A O 1
ATOM 832 N N . LEU A 1 103 ? 28.692 17.723 -58.246 1.00 93.06 103 LEU A N 1
ATOM 833 C CA . LEU A 1 103 ? 27.983 18.051 -59.482 1.00 93.06 103 LEU A CA 1
ATOM 834 C C . LEU A 1 103 ? 26.606 18.674 -59.225 1.00 93.06 103 LEU A C 1
ATOM 836 O O . LEU A 1 103 ? 26.274 19.678 -59.852 1.00 93.06 103 LEU A O 1
ATOM 840 N N . ILE A 1 104 ? 25.832 18.136 -58.277 1.00 91.25 104 ILE A N 1
ATOM 841 C CA . ILE A 1 104 ? 24.536 18.713 -57.881 1.00 91.25 104 ILE A CA 1
ATOM 842 C C . ILE A 1 104 ? 24.715 20.116 -57.288 1.00 91.25 104 ILE A C 1
ATOM 844 O O . ILE A 1 104 ? 23.952 21.018 -57.625 1.00 91.25 104 ILE A O 1
ATOM 848 N N . ASN A 1 105 ? 25.739 20.328 -56.455 1.00 90.38 105 ASN A N 1
ATOM 849 C CA . ASN A 1 105 ? 26.058 21.647 -55.897 1.00 90.38 105 ASN A C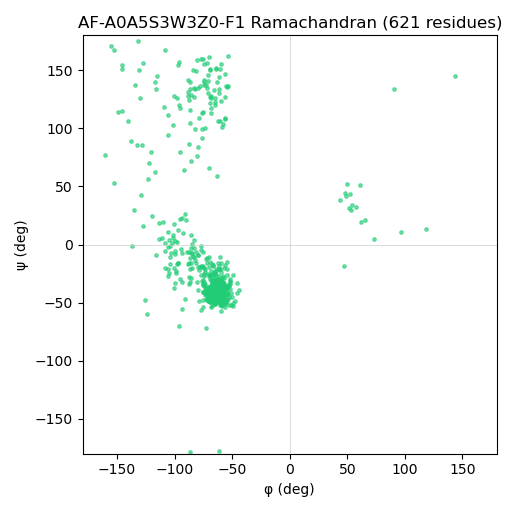A 1
ATOM 850 C C . ASN A 1 105 ? 26.494 22.660 -56.973 1.00 90.38 105 ASN A C 1
ATOM 852 O O . ASN A 1 105 ? 26.357 23.862 -56.763 1.00 90.38 105 ASN A O 1
ATOM 856 N N . LEU A 1 106 ? 27.013 22.178 -58.107 1.00 91.56 106 LEU A N 1
ATOM 857 C CA . LEU A 1 106 ? 27.359 22.959 -59.300 1.00 91.56 106 LEU A CA 1
ATOM 858 C C . LEU A 1 106 ? 26.184 23.062 -60.299 1.00 91.56 106 LEU A C 1
ATOM 860 O O . LEU A 1 106 ? 26.400 23.313 -61.487 1.00 91.56 106 LEU A O 1
ATOM 864 N N . ASP A 1 107 ? 24.949 22.852 -59.827 1.00 89.38 107 ASP A N 1
ATOM 865 C CA . ASP A 1 107 ? 23.688 22.915 -60.580 1.00 89.38 107 ASP A CA 1
ATOM 866 C C . ASP A 1 107 ? 23.546 21.891 -61.732 1.00 89.38 107 ASP A C 1
ATOM 868 O O . ASP A 1 107 ? 22.683 22.032 -62.606 1.00 89.38 107 ASP A O 1
ATOM 872 N N . VAL A 1 108 ? 24.333 20.806 -61.733 1.00 91.12 108 VAL A N 1
ATOM 873 C CA . VAL A 1 108 ? 24.190 19.705 -62.702 1.00 91.12 108 VAL A CA 1
ATOM 874 C C . VAL A 1 108 ? 23.175 18.679 -62.192 1.00 91.12 108 VAL A C 1
ATOM 876 O O . VAL A 1 108 ? 23.314 18.103 -61.115 1.00 91.12 108 VAL A O 1
ATOM 879 N N . LYS A 1 109 ? 22.142 18.397 -62.995 1.00 90.50 109 LYS A N 1
ATOM 880 C CA . LYS A 1 109 ? 21.067 17.453 -62.643 1.00 90.50 109 LYS A CA 1
ATOM 881 C C . LYS A 1 109 ? 21.493 16.006 -62.879 1.00 90.50 109 LYS A C 1
ATOM 883 O O . LYS A 1 109 ? 21.073 15.408 -63.865 1.00 90.50 109 LYS A O 1
ATOM 888 N N . VAL A 1 110 ? 22.314 15.448 -61.997 1.00 92.31 110 VAL A N 1
ATOM 889 C CA . VAL A 1 110 ? 22.754 14.043 -62.065 1.00 92.31 110 VAL A CA 1
ATOM 890 C C . VAL A 1 110 ? 21.746 13.120 -61.369 1.00 92.31 110 VAL A C 1
ATOM 892 O O . VAL A 1 110 ? 21.203 13.464 -60.321 1.00 92.31 110 VAL A O 1
ATOM 895 N N . SER A 1 111 ? 21.480 11.948 -61.950 1.00 91.31 111 SER A N 1
ATOM 896 C CA . SER A 1 111 ? 20.619 10.922 -61.350 1.00 91.31 111 SER A CA 1
ATOM 897 C C . SER A 1 111 ? 21.297 10.248 -60.154 1.00 91.31 111 SER A C 1
ATOM 899 O O . SER A 1 111 ? 22.450 9.830 -60.235 1.00 91.31 111 SER A O 1
ATOM 901 N N . THR A 1 112 ? 20.557 10.079 -59.056 1.00 93.19 112 THR A N 1
ATOM 902 C CA . THR A 1 112 ? 21.012 9.383 -57.841 1.00 93.19 112 THR A CA 1
ATOM 903 C C . THR A 1 112 ? 20.536 7.928 -57.767 1.00 93.19 112 THR A C 1
ATOM 905 O O . THR A 1 112 ? 20.852 7.236 -56.802 1.00 93.19 112 THR A O 1
ATOM 908 N N . SER A 1 113 ? 19.819 7.415 -58.778 1.00 90.81 113 SER A N 1
ATOM 909 C CA . SER A 1 113 ? 19.123 6.117 -58.706 1.00 90.81 113 SER A CA 1
ATOM 910 C C . SER A 1 113 ? 20.034 4.921 -58.416 1.00 90.81 113 SER A C 1
ATOM 912 O O . SER A 1 113 ? 19.622 3.986 -57.732 1.00 90.81 113 SER A O 1
ATOM 914 N N . ARG A 1 114 ? 21.278 4.924 -58.911 1.00 89.69 114 ARG A N 1
ATOM 915 C CA . ARG A 1 114 ? 22.239 3.846 -58.622 1.00 89.69 114 ARG A CA 1
ATOM 916 C C . ARG A 1 114 ? 22.702 3.880 -57.161 1.00 89.69 114 ARG A C 1
ATOM 918 O O . ARG A 1 114 ? 22.718 2.838 -56.509 1.00 89.69 114 ARG A O 1
ATOM 925 N N . ILE A 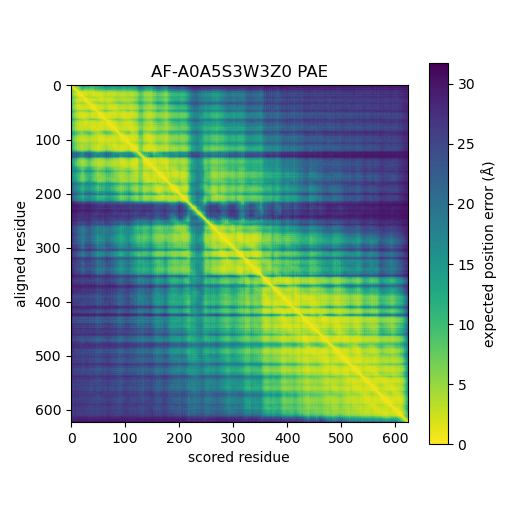1 115 ? 22.980 5.076 -56.632 1.00 92.06 115 ILE A N 1
ATOM 926 C CA . ILE A 1 115 ? 23.302 5.293 -55.212 1.00 92.06 115 ILE A CA 1
ATOM 927 C C . ILE A 1 115 ? 22.102 4.918 -54.337 1.00 92.06 115 ILE A C 1
ATOM 929 O O . ILE A 1 115 ? 22.281 4.246 -53.330 1.00 92.06 115 ILE A O 1
ATOM 933 N N . GLU A 1 116 ? 20.880 5.276 -54.737 1.00 91.50 116 GLU A N 1
ATOM 934 C CA . GLU A 1 116 ? 19.647 4.913 -54.030 1.00 91.50 116 GLU A CA 1
ATOM 935 C C . GLU A 1 116 ? 19.451 3.390 -53.962 1.00 91.50 116 GLU A C 1
ATOM 937 O O . GLU A 1 116 ? 19.165 2.851 -52.893 1.00 91.50 116 GLU A O 1
ATOM 942 N N . ARG A 1 117 ? 19.669 2.664 -55.069 1.00 88.88 117 ARG A N 1
ATOM 943 C CA . ARG A 1 117 ? 19.634 1.190 -55.075 1.00 88.88 117 ARG A CA 1
ATOM 944 C C . ARG A 1 117 ? 20.676 0.589 -54.134 1.00 88.88 117 ARG A C 1
ATOM 946 O O . ARG A 1 117 ? 20.342 -0.306 -53.357 1.00 88.88 117 ARG A O 1
ATOM 953 N N . TYR A 1 118 ? 21.914 1.081 -54.189 1.00 88.50 118 TYR A N 1
ATOM 954 C CA . TYR A 1 118 ? 22.982 0.613 -53.310 1.00 88.50 118 TYR A CA 1
ATOM 955 C C . TYR A 1 118 ? 22.658 0.899 -51.841 1.00 88.50 118 TYR A C 1
ATOM 957 O O . TYR A 1 118 ? 22.683 -0.021 -51.024 1.00 88.50 118 TYR A O 1
ATOM 965 N N . TYR A 1 119 ? 22.249 2.131 -51.525 1.00 89.50 119 TYR A N 1
ATOM 966 C CA . TYR A 1 119 ? 21.790 2.550 -50.204 1.00 89.50 119 TYR A CA 1
ATOM 967 C C . TYR A 1 119 ? 20.686 1.630 -49.686 1.00 89.50 119 TYR A C 1
ATOM 969 O O . TYR A 1 119 ? 20.841 1.057 -48.613 1.00 89.50 119 TYR A O 1
ATOM 977 N N . ASN A 1 120 ? 19.624 1.395 -50.460 1.00 88.00 120 ASN A N 1
ATOM 978 C CA . ASN A 1 120 ? 18.526 0.519 -50.048 1.00 88.00 120 ASN A CA 1
ATOM 979 C C . ASN A 1 120 ? 18.997 -0.920 -49.778 1.00 88.00 120 ASN A C 1
ATOM 981 O O . ASN A 1 120 ? 18.572 -1.520 -48.792 1.00 88.00 120 ASN A O 1
ATOM 985 N N . SER A 1 121 ? 19.937 -1.448 -50.571 1.00 85.12 121 SER A N 1
ATOM 986 C CA . SER A 1 121 ? 20.461 -2.809 -50.383 1.00 85.12 121 SER A CA 1
ATOM 987 C C . SER A 1 121 ? 21.179 -3.004 -49.038 1.00 85.12 121 SER A C 1
ATOM 989 O O . SER A 1 121 ? 21.010 -4.032 -48.377 1.00 85.12 121 SER A O 1
ATOM 991 N N . ILE A 1 122 ? 21.934 -1.995 -48.589 1.00 83.94 122 ILE A N 1
ATOM 992 C CA . ILE A 1 122 ? 22.654 -2.041 -47.309 1.00 83.94 122 ILE A CA 1
ATOM 993 C C . ILE A 1 122 ? 21.783 -1.568 -46.139 1.00 83.94 122 ILE A C 1
ATOM 995 O O . ILE A 1 122 ? 21.958 -2.031 -45.013 1.00 83.94 122 ILE A O 1
ATOM 999 N N . ASN A 1 123 ? 20.809 -0.693 -46.398 1.00 83.19 123 ASN A N 1
ATOM 1000 C CA . ASN A 1 123 ? 19.910 -0.118 -45.402 1.00 83.19 123 ASN A CA 1
ATOM 1001 C C . ASN A 1 123 ? 18.823 -1.111 -44.945 1.00 83.19 123 ASN A C 1
ATOM 1003 O O . ASN A 1 123 ? 18.453 -1.122 -43.773 1.00 83.19 123 ASN A O 1
ATOM 1007 N N . GLU A 1 124 ? 18.346 -1.987 -45.838 1.00 69.88 124 GLU A N 1
ATOM 1008 C CA . GLU A 1 124 ? 17.353 -3.030 -45.525 1.00 69.88 124 GLU A CA 1
ATOM 1009 C C . GLU A 1 124 ? 17.949 -4.270 -44.838 1.00 69.88 124 GLU A C 1
ATOM 1011 O O . GLU A 1 124 ? 17.214 -5.135 -44.348 1.00 69.88 124 GLU A O 1
ATOM 1016 N N . THR A 1 125 ? 19.279 -4.371 -44.758 1.00 67.19 125 THR A N 1
ATOM 1017 C CA . THR A 1 125 ? 19.929 -5.477 -44.053 1.00 67.19 125 THR A CA 1
ATOM 1018 C C . THR A 1 125 ? 19.584 -5.391 -42.560 1.00 67.19 125 THR A C 1
ATOM 1020 O O . THR A 1 125 ? 19.867 -4.373 -41.923 1.00 67.19 125 THR A O 1
ATOM 1023 N N . PRO A 1 126 ? 18.982 -6.436 -41.949 1.00 57.75 126 PRO A N 1
ATOM 1024 C CA . PRO A 1 126 ? 18.593 -6.386 -40.546 1.00 57.75 126 PRO A CA 1
ATOM 1025 C C . PRO A 1 126 ? 19.785 -5.994 -39.672 1.00 57.75 126 PRO A C 1
ATOM 1027 O O . PRO A 1 126 ? 20.859 -6.575 -39.806 1.00 57.75 126 PRO A O 1
ATOM 1030 N N . SER A 1 127 ? 19.588 -5.098 -38.702 1.00 57.03 127 SER A N 1
ATOM 1031 C CA . SER A 1 127 ? 20.648 -4.647 -37.778 1.00 57.03 127 SER A CA 1
ATOM 1032 C C . SER A 1 127 ? 21.363 -5.781 -37.018 1.00 57.03 127 SER A C 1
ATOM 1034 O O . SER A 1 127 ? 22.428 -5.571 -36.454 1.00 57.03 127 SER A O 1
ATOM 1036 N N . LYS A 1 128 ? 20.795 -6.996 -37.007 1.00 52.84 128 LYS A N 1
ATOM 1037 C CA . LYS A 1 128 ? 21.381 -8.224 -36.438 1.00 52.84 128 LYS A CA 1
ATOM 1038 C C . LYS A 1 128 ? 22.277 -9.015 -37.405 1.00 52.84 128 LYS A C 1
ATOM 1040 O O . LYS A 1 128 ? 22.966 -9.926 -36.960 1.00 52.84 128 LYS A O 1
ATOM 1045 N N . ALA A 1 129 ? 22.198 -8.740 -38.706 1.00 55.09 129 ALA A N 1
ATOM 1046 C CA . ALA A 1 129 ? 22.913 -9.445 -39.771 1.00 55.09 129 ALA A CA 1
ATOM 1047 C C . ALA A 1 129 ? 24.210 -8.734 -40.194 1.00 55.09 129 ALA A C 1
ATOM 1049 O O . ALA A 1 129 ? 25.065 -9.360 -40.820 1.00 55.09 129 ALA A O 1
ATOM 1050 N N . LEU A 1 130 ? 24.383 -7.462 -39.818 1.00 59.06 130 LEU A N 1
ATOM 1051 C CA . LEU A 1 130 ? 25.655 -6.759 -39.953 1.00 59.06 130 LEU A CA 1
ATOM 1052 C C . LEU A 1 130 ? 26.688 -7.422 -39.032 1.00 59.06 130 LEU A C 1
ATOM 1054 O O . LEU A 1 130 ? 26.488 -7.513 -37.818 1.00 59.06 130 LEU A O 1
ATOM 1058 N N . LYS A 1 131 ? 27.783 -7.928 -39.605 1.00 57.12 131 LYS A N 1
ATOM 1059 C CA . LYS A 1 131 ? 28.899 -8.465 -38.818 1.00 57.12 131 LYS A CA 1
ATOM 1060 C C . LYS A 1 131 ? 29.538 -7.321 -38.027 1.00 57.12 131 LYS A C 1
ATOM 1062 O O . LYS A 1 131 ? 29.817 -6.270 -38.592 1.00 57.12 131 LYS A O 1
ATOM 1067 N N . LEU A 1 132 ? 29.779 -7.551 -36.734 1.00 51.81 132 LEU A N 1
ATOM 1068 C CA . LEU A 1 132 ? 30.260 -6.553 -35.762 1.00 51.81 132 LEU A CA 1
ATOM 1069 C C . LEU A 1 132 ? 31.551 -5.826 -36.184 1.00 51.81 132 LEU A C 1
ATOM 1071 O O . LEU A 1 132 ? 31.751 -4.682 -35.775 1.00 51.81 132 LEU A O 1
ATOM 1075 N N . ASP A 1 133 ? 32.383 -6.460 -37.014 1.00 53.41 133 ASP A N 1
ATOM 1076 C CA . ASP A 1 133 ? 33.675 -5.919 -37.452 1.00 53.41 133 ASP A CA 1
ATOM 1077 C C . ASP A 1 133 ? 33.550 -4.862 -38.577 1.00 53.41 133 ASP A C 1
ATOM 1079 O O . ASP A 1 133 ? 34.413 -3.994 -38.678 1.00 53.41 133 ASP A O 1
ATOM 1083 N N . ASP A 1 134 ? 32.442 -4.844 -39.339 1.00 70.56 134 ASP A N 1
ATOM 1084 C CA . ASP A 1 134 ? 32.236 -3.946 -40.499 1.00 70.56 134 ASP A CA 1
ATOM 1085 C C . ASP A 1 134 ? 31.197 -2.830 -40.248 1.00 70.56 134 ASP A C 1
ATOM 1087 O O . ASP A 1 134 ? 30.896 -2.020 -41.132 1.00 70.56 134 ASP A O 1
ATOM 1091 N N . ILE A 1 135 ? 30.622 -2.753 -39.040 1.00 78.06 135 ILE A N 1
ATOM 1092 C CA . ILE A 1 135 ? 29.524 -1.816 -38.732 1.00 78.06 135 ILE A CA 1
ATOM 1093 C C . ILE A 1 135 ? 29.955 -0.352 -38.877 1.00 78.06 135 ILE A C 1
ATOM 1095 O O . ILE A 1 135 ? 29.196 0.454 -39.407 1.00 78.06 135 ILE A O 1
ATOM 1099 N N . ASN A 1 136 ? 31.163 0.011 -38.437 1.00 81.31 136 ASN A N 1
ATOM 1100 C CA . ASN A 1 136 ? 31.617 1.403 -38.515 1.00 81.31 136 ASN A CA 1
ATOM 1101 C C . ASN A 1 136 ? 31.798 1.875 -39.963 1.00 81.31 136 ASN A C 1
ATOM 1103 O O . ASN A 1 136 ? 31.400 2.995 -40.274 1.00 81.31 136 ASN A O 1
ATOM 1107 N N . GLU A 1 137 ? 32.361 1.039 -40.841 1.00 82.44 137 GLU A N 1
ATOM 1108 C CA . GLU A 1 137 ? 32.496 1.381 -42.263 1.00 82.44 137 GLU A CA 1
ATOM 1109 C C . GLU A 1 137 ? 31.126 1.429 -42.944 1.00 82.44 137 GLU A C 1
ATOM 1111 O O . GLU A 1 137 ? 30.815 2.391 -43.642 1.00 82.44 137 GLU A O 1
ATOM 1116 N N . THR A 1 138 ? 30.239 0.480 -42.627 1.00 84.50 138 THR A N 1
ATOM 1117 C CA . THR A 1 138 ? 28.855 0.499 -43.124 1.00 84.50 138 THR A CA 1
ATOM 1118 C C . THR A 1 138 ? 28.122 1.784 -42.714 1.00 84.50 138 THR A C 1
ATOM 1120 O O . THR A 1 138 ? 27.440 2.39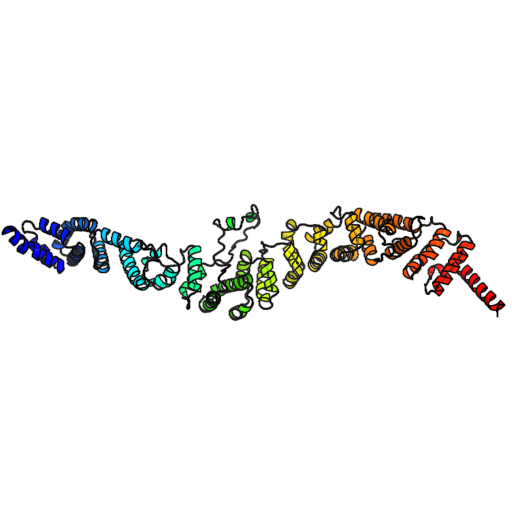1 -43.536 1.00 84.50 138 THR A O 1
ATOM 1123 N N . LEU A 1 139 ? 28.277 2.242 -41.464 1.00 86.81 139 LEU A N 1
ATOM 1124 C CA . LEU A 1 139 ? 27.669 3.489 -40.988 1.00 86.81 139 LEU A CA 1
ATOM 1125 C C . LEU A 1 139 ? 28.233 4.724 -41.698 1.00 86.81 139 LEU A C 1
ATOM 1127 O O . LEU A 1 139 ? 27.464 5.628 -42.006 1.00 86.81 139 LEU A O 1
ATOM 1131 N N . LYS A 1 140 ? 29.536 4.776 -42.001 1.00 87.69 140 LYS A N 1
ATOM 1132 C CA . LYS A 1 140 ? 30.108 5.887 -42.782 1.00 87.69 140 LYS A CA 1
ATOM 1133 C C . LYS A 1 140 ? 29.535 5.939 -44.196 1.00 87.69 140 LYS A C 1
ATOM 1135 O O . LYS A 1 140 ? 29.134 7.010 -44.641 1.00 87.69 140 LYS A O 1
ATOM 1140 N N . VAL A 1 141 ? 29.445 4.790 -44.866 1.00 88.31 141 VAL A N 1
ATOM 1141 C CA . VAL A 1 141 ? 28.888 4.693 -46.222 1.00 88.31 141 VAL A CA 1
ATOM 1142 C C . VAL A 1 141 ? 27.407 5.079 -46.232 1.00 88.31 141 VAL A C 1
ATOM 1144 O O . VAL A 1 141 ? 26.990 5.903 -47.047 1.00 88.31 141 VAL A O 1
ATOM 1147 N N . LEU A 1 142 ? 26.620 4.551 -45.285 1.00 89.81 142 LEU A N 1
ATOM 1148 C CA . LEU A 1 142 ? 25.224 4.952 -45.086 1.00 89.81 142 LEU A CA 1
ATOM 1149 C C . LEU A 1 142 ? 25.106 6.454 -44.826 1.00 89.81 142 LEU A C 1
ATOM 1151 O O . LEU A 1 142 ? 24.177 7.076 -45.333 1.00 89.81 142 LEU A O 1
ATOM 1155 N N . TYR A 1 143 ? 26.030 7.037 -44.057 1.00 90.81 143 TYR A N 1
ATOM 1156 C CA . TYR A 1 143 ? 26.028 8.467 -43.772 1.00 90.81 143 TYR A CA 1
ATOM 1157 C C . TYR A 1 143 ? 26.258 9.281 -45.044 1.00 90.81 143 TYR A C 1
ATOM 1159 O O . TYR A 1 143 ? 25.423 10.121 -45.368 1.00 90.81 143 TYR A O 1
ATOM 1167 N N . GLY A 1 144 ? 27.301 8.977 -45.820 1.00 89.44 144 GLY A N 1
ATOM 1168 C CA . GLY A 1 144 ? 27.556 9.650 -47.098 1.00 89.44 144 GLY A CA 1
ATOM 1169 C C . GLY A 1 144 ? 26.351 9.585 -48.041 1.00 89.44 144 GLY A C 1
ATOM 1170 O O . GLY A 1 144 ? 25.890 10.615 -48.531 1.00 89.44 144 GLY A O 1
ATOM 1171 N N . CYS A 1 145 ? 25.769 8.395 -48.215 1.00 91.50 145 CYS A N 1
ATOM 1172 C CA . CYS A 1 145 ? 24.568 8.222 -49.037 1.00 91.50 145 CYS A CA 1
ATOM 1173 C C . CYS A 1 145 ? 23.370 9.014 -48.484 1.00 91.50 145 CYS A C 1
ATOM 1175 O O . CYS A 1 145 ? 22.669 9.676 -49.243 1.00 91.50 145 CYS A O 1
ATOM 1177 N N . SER A 1 146 ? 23.148 8.988 -47.164 1.00 91.62 146 SER A N 1
ATOM 1178 C CA . SER A 1 146 ? 22.033 9.696 -46.520 1.00 91.62 146 SER A CA 1
ATOM 1179 C C . SER A 1 146 ? 22.097 11.213 -46.673 1.00 91.62 146 SER A C 1
ATOM 1181 O O . SER A 1 146 ? 21.056 11.859 -46.722 1.00 91.62 146 SER A O 1
ATOM 1183 N N . GLN A 1 147 ? 23.302 11.791 -46.755 1.00 90.12 147 GLN A N 1
ATOM 1184 C CA . GLN A 1 147 ? 23.464 13.229 -46.971 1.00 90.12 147 GLN A CA 1
ATOM 1185 C C . GLN A 1 147 ? 23.000 13.635 -48.368 1.00 90.12 147 GLN A C 1
ATOM 1187 O O . GLN A 1 147 ? 22.320 14.646 -48.503 1.00 90.12 147 GLN A O 1
ATOM 1192 N N . LEU A 1 148 ? 23.334 12.825 -49.374 1.00 90.50 148 LEU A N 1
ATOM 1193 C CA . LEU A 1 148 ? 22.949 13.053 -50.764 1.00 90.50 148 LEU A CA 1
ATOM 1194 C C . LEU A 1 148 ? 21.458 12.776 -51.013 1.00 90.50 148 LEU A C 1
ATOM 1196 O O . LEU A 1 148 ? 20.816 13.488 -51.777 1.00 90.50 148 LEU A O 1
ATOM 1200 N N . LEU A 1 149 ? 20.917 11.722 -50.395 1.00 91.31 149 LEU A N 1
ATOM 1201 C CA . LEU A 1 149 ? 19.533 11.273 -50.597 1.00 91.31 149 LEU A CA 1
ATOM 1202 C C . LEU A 1 149 ? 18.524 11.932 -49.643 1.00 91.31 149 LEU A C 1
ATOM 1204 O O . LEU A 1 149 ? 17.327 11.693 -49.776 1.00 91.31 149 LEU A O 1
ATOM 1208 N N . GLU A 1 150 ? 19.000 12.712 -48.670 1.00 88.44 150 GLU A N 1
ATOM 1209 C CA . GLU A 1 150 ? 18.194 13.333 -47.609 1.00 88.44 150 GLU A CA 1
ATOM 1210 C C . GLU A 1 150 ? 17.308 12.336 -46.820 1.00 88.44 150 GLU A C 1
ATOM 1212 O O . GLU A 1 150 ? 16.256 12.700 -46.293 1.00 88.44 150 GLU A O 1
ATOM 1217 N N . ASP A 1 151 ? 17.733 11.071 -46.694 1.00 88.56 151 ASP A N 1
ATOM 1218 C CA . ASP A 1 151 ? 17.000 10.022 -45.969 1.00 88.56 151 ASP A CA 1
ATOM 1219 C C . ASP A 1 151 ? 17.776 9.486 -44.760 1.00 88.56 151 ASP A C 1
ATOM 1221 O O . ASP A 1 151 ? 18.973 9.240 -44.828 1.00 88.56 151 ASP A O 1
ATOM 1225 N N . ILE A 1 152 ? 17.084 9.239 -43.645 1.00 87.75 152 ILE A N 1
ATOM 1226 C CA . ILE A 1 152 ? 17.692 8.666 -42.436 1.00 87.75 152 ILE A CA 1
ATOM 1227 C C . ILE A 1 152 ? 17.638 7.122 -42.501 1.00 87.75 152 ILE A C 1
ATOM 1229 O O . ILE A 1 152 ? 16.541 6.564 -42.643 1.00 87.75 152 ILE A O 1
ATOM 1233 N N . PRO A 1 153 ? 18.765 6.408 -42.306 1.00 87.56 153 PRO A N 1
ATOM 1234 C CA . PRO A 1 153 ? 18.812 4.947 -42.396 1.00 87.56 153 PRO A CA 1
ATOM 1235 C C . PRO A 1 153 ? 17.910 4.213 -41.396 1.00 87.56 153 PRO A C 1
ATOM 1237 O O . PRO A 1 153 ? 17.723 4.648 -40.258 1.00 87.56 153 PRO A O 1
ATOM 1240 N N . TYR A 1 154 ? 17.443 3.015 -41.761 1.00 84.56 154 TYR A N 1
ATOM 1241 C CA . TYR A 1 154 ? 16.746 2.068 -40.882 1.00 84.56 154 TYR A CA 1
ATOM 1242 C C . TYR A 1 154 ? 17.561 1.731 -39.633 1.00 84.56 154 TYR A C 1
ATOM 1244 O O . TYR A 1 154 ? 16.990 1.603 -38.551 1.00 84.56 154 TYR A O 1
ATOM 1252 N N . ALA A 1 155 ? 18.889 1.643 -39.756 1.00 80.25 155 ALA A N 1
ATOM 1253 C CA . ALA A 1 155 ? 19.786 1.423 -38.623 1.00 80.25 155 ALA A CA 1
ATOM 1254 C C . ALA A 1 155 ? 19.684 2.522 -37.548 1.00 80.25 155 ALA A C 1
ATOM 1256 O O . ALA A 1 155 ? 19.992 2.246 -36.392 1.00 80.25 155 ALA A O 1
ATOM 1257 N N . VAL A 1 156 ? 19.229 3.727 -37.918 1.00 84.06 156 VAL A N 1
ATOM 1258 C CA . VAL A 1 156 ? 18.998 4.875 -37.027 1.00 84.06 156 VAL A CA 1
ATOM 1259 C C . VAL A 1 156 ? 17.512 5.030 -36.680 1.00 84.06 156 VAL A C 1
ATOM 1261 O O . VAL A 1 156 ? 17.195 5.339 -35.540 1.00 84.06 156 VAL A O 1
ATOM 1264 N N . LYS A 1 157 ? 16.581 4.778 -37.612 1.00 82.06 157 LYS A N 1
ATOM 1265 C CA . LYS A 1 157 ? 15.126 4.871 -37.357 1.00 82.06 157 LYS A CA 1
ATOM 1266 C C . LYS A 1 157 ? 14.594 3.748 -36.457 1.00 82.06 157 LYS A C 1
ATOM 1268 O O . LYS A 1 157 ? 13.715 3.979 -35.635 1.00 82.06 157 LYS A O 1
ATOM 1273 N N . PHE A 1 158 ? 15.106 2.528 -36.620 1.00 79.69 158 PHE A N 1
ATOM 1274 C CA . PHE A 1 158 ? 14.617 1.310 -35.959 1.00 79.69 158 PHE A CA 1
ATOM 1275 C C . PHE A 1 158 ? 15.764 0.541 -35.296 1.00 79.69 158 PHE A C 1
ATOM 1277 O O . PHE A 1 158 ? 15.875 -0.687 -35.409 1.00 79.69 158 PHE A O 1
ATOM 1284 N N . PHE A 1 159 ? 16.665 1.272 -34.639 1.00 79.44 159 PHE A N 1
ATOM 1285 C CA . PHE A 1 159 ? 17.819 0.676 -33.979 1.00 79.44 159 PHE A CA 1
ATOM 1286 C C . PHE A 1 159 ? 17.401 -0.336 -32.906 1.00 79.44 159 PHE A C 1
ATOM 1288 O O . PHE A 1 159 ? 16.334 -0.265 -32.298 1.00 79.44 159 PHE A O 1
ATOM 1295 N N . ASN A 1 160 ? 18.303 -1.274 -32.620 1.00 81.94 160 ASN A N 1
ATOM 1296 C CA . ASN A 1 160 ? 18.249 -2.036 -31.379 1.00 81.94 160 ASN A CA 1
ATOM 1297 C C . ASN A 1 160 ? 19.187 -1.396 -30.341 1.00 81.94 160 ASN A C 1
ATOM 1299 O O . ASN A 1 160 ? 20.137 -0.697 -30.694 1.00 81.94 160 ASN A O 1
ATOM 1303 N N . ALA A 1 161 ? 18.933 -1.633 -29.054 1.00 81.19 161 ALA A N 1
ATOM 1304 C CA . ALA A 1 161 ? 19.659 -0.951 -27.984 1.00 81.19 161 ALA A CA 1
ATOM 1305 C C . ALA A 1 161 ? 21.182 -1.193 -27.979 1.00 81.19 161 ALA A C 1
ATOM 1307 O O . ALA A 1 161 ? 21.926 -0.283 -27.622 1.00 81.19 161 ALA A O 1
ATOM 1308 N N . ASN A 1 162 ? 21.655 -2.369 -28.411 1.00 82.81 162 ASN A N 1
ATOM 1309 C CA . ASN A 1 162 ? 23.095 -2.636 -28.533 1.00 82.81 162 ASN A CA 1
ATOM 1310 C C . ASN A 1 162 ? 23.718 -1.756 -29.624 1.00 82.81 162 ASN A C 1
ATOM 1312 O O . ASN A 1 162 ? 24.701 -1.072 -29.365 1.00 82.81 162 ASN A O 1
ATOM 1316 N N . MET A 1 163 ? 23.095 -1.703 -30.808 1.00 83.25 163 MET A N 1
ATOM 1317 C CA . MET A 1 163 ? 23.537 -0.864 -31.929 1.00 83.25 163 MET A CA 1
ATOM 1318 C C . MET A 1 163 ? 23.642 0.611 -31.525 1.00 83.25 163 MET A C 1
ATOM 1320 O O . MET A 1 163 ? 24.618 1.290 -31.841 1.00 83.25 163 MET A O 1
ATOM 1324 N N . PHE A 1 164 ? 22.646 1.105 -30.788 1.00 87.25 164 PHE A N 1
ATOM 1325 C CA . PHE A 1 164 ? 22.645 2.487 -30.328 1.00 87.25 164 PHE A CA 1
ATOM 1326 C C . PHE A 1 164 ? 23.793 2.772 -29.361 1.00 87.25 164 PHE A C 1
ATOM 1328 O O . PHE A 1 164 ? 24.504 3.753 -29.537 1.00 87.25 164 PHE A O 1
ATOM 1335 N N . ILE A 1 165 ? 23.988 1.922 -28.352 1.00 85.88 165 ILE A N 1
ATOM 1336 C CA . ILE A 1 165 ? 24.963 2.165 -27.280 1.00 85.88 165 ILE A CA 1
ATOM 1337 C C . ILE A 1 165 ? 26.397 1.949 -27.759 1.00 85.88 165 ILE A C 1
ATOM 1339 O O . ILE A 1 165 ? 27.280 2.724 -27.401 1.00 85.88 165 ILE A O 1
ATOM 1343 N N . GLU A 1 166 ? 26.635 0.912 -28.559 1.00 84.69 166 GLU A N 1
ATOM 1344 C CA . GLU A 1 166 ? 27.984 0.514 -28.969 1.00 84.69 166 GLU A CA 1
ATOM 1345 C C . GLU A 1 166 ? 28.477 1.280 -30.205 1.00 84.69 166 GLU A C 1
ATOM 1347 O O . GLU A 1 166 ? 29.679 1.508 -30.326 1.00 84.69 166 GLU A O 1
ATOM 1352 N N . TYR A 1 167 ? 27.575 1.720 -31.097 1.00 85.25 167 TYR A N 1
ATOM 1353 C CA . TYR A 1 167 ? 27.963 2.271 -32.403 1.00 85.25 167 TYR A CA 1
ATOM 1354 C C . TYR A 1 167 ? 27.404 3.666 -32.699 1.00 85.25 167 TYR A C 1
ATOM 1356 O O . TYR A 1 167 ? 28.170 4.536 -33.115 1.00 85.25 167 TYR A O 1
ATOM 1364 N N . LEU A 1 168 ? 26.108 3.923 -32.486 1.00 87.88 168 LEU A N 1
ATOM 1365 C CA . LEU A 1 168 ? 25.518 5.228 -32.830 1.00 87.88 168 LEU A CA 1
ATOM 1366 C C . LEU A 1 168 ? 25.905 6.313 -31.823 1.00 87.88 168 LEU A C 1
ATOM 1368 O O . LEU A 1 168 ? 26.449 7.347 -32.202 1.00 87.88 168 LEU A O 1
ATOM 1372 N N . TRP A 1 169 ? 25.669 6.070 -30.533 1.00 89.69 169 TRP A N 1
ATOM 1373 C CA . TRP A 1 169 ? 25.907 7.046 -29.475 1.00 89.69 169 TRP A CA 1
ATOM 1374 C C . TRP A 1 169 ? 27.364 7.526 -29.422 1.00 89.69 169 TRP A C 1
ATOM 1376 O O . TRP A 1 169 ? 27.570 8.744 -29.416 1.00 89.69 169 TRP A O 1
ATOM 1386 N N . PRO A 1 170 ? 28.390 6.647 -29.460 1.00 88.75 170 PRO A N 1
ATOM 1387 C CA . PRO A 1 170 ? 29.786 7.084 -29.436 1.00 88.75 170 PRO A CA 1
ATOM 1388 C C . PRO A 1 170 ? 30.202 7.876 -30.684 1.00 88.75 170 PRO A C 1
ATOM 1390 O O . PRO A 1 170 ? 31.149 8.654 -30.619 1.00 88.75 170 PRO A O 1
ATOM 1393 N N . ASN A 1 171 ? 29.506 7.699 -31.814 1.00 87.94 171 ASN A N 1
ATOM 1394 C CA . ASN A 1 171 ? 29.811 8.366 -33.082 1.00 87.94 171 ASN A CA 1
ATOM 1395 C C . ASN A 1 171 ? 28.826 9.497 -33.438 1.00 87.94 171 ASN A C 1
ATOM 1397 O O . ASN A 1 171 ? 28.892 10.013 -34.550 1.00 87.94 171 ASN A O 1
ATOM 1401 N N . ARG A 1 172 ? 27.948 9.925 -32.519 1.00 89.56 172 ARG A N 1
ATOM 1402 C CA . ARG A 1 172 ? 26.917 10.955 -32.775 1.00 89.56 172 ARG A CA 1
ATOM 1403 C C . ARG A 1 172 ? 27.467 12.258 -33.368 1.00 89.56 172 ARG A C 1
ATOM 1405 O O . ARG A 1 172 ? 26.838 12.848 -34.235 1.00 89.56 172 ARG A O 1
ATOM 1412 N N . GLU A 1 173 ? 28.669 12.666 -32.961 1.00 89.75 173 GLU A N 1
ATOM 1413 C CA . GLU A 1 173 ? 29.335 13.873 -33.475 1.00 89.75 173 GLU A CA 1
ATOM 1414 C C . GLU A 1 173 ? 29.828 13.723 -34.921 1.00 89.75 173 GLU A C 1
ATOM 1416 O O . GLU A 1 173 ? 29.950 14.715 -35.634 1.00 89.75 173 GLU A O 1
ATOM 1421 N N . LYS A 1 174 ? 30.096 12.491 -35.374 1.00 89.69 174 LYS A N 1
ATOM 1422 C CA . LYS A 1 174 ? 30.494 12.205 -36.761 1.00 89.69 174 LYS A CA 1
ATOM 1423 C C . LYS A 1 174 ? 29.299 12.170 -37.709 1.00 89.69 174 LYS A C 1
ATOM 1425 O O . LYS A 1 174 ? 29.489 12.305 -38.912 1.00 89.69 174 LYS A O 1
ATOM 1430 N N . PHE A 1 175 ? 28.092 11.995 -37.170 1.00 90.44 175 PHE A N 1
ATOM 1431 C CA . PHE A 1 175 ? 26.859 11.839 -37.938 1.00 90.44 175 PHE A CA 1
ATOM 1432 C C . PHE A 1 175 ? 25.796 12.892 -37.560 1.00 90.44 175 PHE A C 1
ATOM 1434 O O . PHE A 1 175 ? 24.681 12.526 -37.176 1.00 90.44 175 PHE A O 1
ATOM 1441 N N . PRO A 1 176 ? 26.100 14.204 -37.644 1.00 88.00 176 PRO A N 1
ATOM 1442 C CA . PRO A 1 176 ? 25.208 15.259 -37.157 1.00 88.00 176 PRO A CA 1
ATOM 1443 C C . PRO A 1 176 ? 23.832 15.264 -37.838 1.00 88.00 176 PRO A C 1
ATOM 1445 O O . PRO A 1 176 ? 22.829 15.478 -37.163 1.00 88.00 176 PRO A O 1
ATOM 1448 N N . ASN A 1 177 ? 23.752 14.952 -39.138 1.00 85.81 177 ASN A N 1
ATOM 1449 C CA . ASN A 1 177 ? 22.488 14.981 -39.890 1.00 85.81 177 ASN A CA 1
ATOM 1450 C C . ASN A 1 177 ? 21.480 13.909 -39.441 1.00 85.81 177 ASN A C 1
ATOM 1452 O O . ASN A 1 177 ? 20.294 14.009 -39.743 1.00 85.81 177 ASN A O 1
ATOM 1456 N N . TRP A 1 178 ? 21.934 12.884 -38.717 1.00 89.50 178 TRP A N 1
ATOM 1457 C CA . TRP A 1 178 ? 21.065 11.831 -38.195 1.00 89.50 178 TRP A CA 1
ATOM 1458 C C . TRP A 1 178 ? 20.410 12.185 -36.858 1.00 89.50 178 TRP A C 1
ATOM 1460 O O . TRP A 1 178 ? 19.568 11.419 -36.399 1.00 89.50 178 TRP A O 1
ATOM 1470 N N . ASN A 1 179 ? 20.786 13.307 -36.227 1.00 83.75 179 ASN A N 1
ATOM 1471 C CA . ASN A 1 179 ? 20.235 13.768 -34.946 1.00 83.75 179 ASN A CA 1
ATOM 1472 C C . ASN A 1 179 ? 20.186 12.662 -33.873 1.00 83.75 179 ASN A C 1
ATOM 1474 O O . ASN A 1 179 ? 19.188 12.498 -33.172 1.00 83.75 179 ASN A O 1
ATOM 1478 N N . ILE A 1 180 ? 21.268 11.883 -33.741 1.00 86.06 180 ILE A N 1
ATOM 1479 C CA . ILE A 1 180 ? 21.340 10.779 -32.774 1.00 86.06 180 ILE A CA 1
ATOM 1480 C C . ILE A 1 180 ? 21.213 11.343 -31.354 1.00 86.06 180 ILE A C 1
ATOM 1482 O O . ILE A 1 180 ? 22.146 11.931 -30.806 1.00 86.06 180 ILE A O 1
ATOM 1486 N N . GLY A 1 181 ? 20.050 11.132 -30.746 1.00 80.19 181 GLY A N 1
ATOM 1487 C CA . GLY A 1 181 ? 19.715 11.642 -29.426 1.00 80.19 181 GLY A CA 1
ATOM 1488 C C . GLY A 1 181 ? 18.639 10.804 -28.749 1.00 80.19 181 GLY A C 1
ATOM 1489 O O . GLY A 1 181 ? 18.032 9.923 -29.351 1.00 80.19 181 GLY A O 1
ATOM 1490 N N . VAL A 1 182 ? 18.408 11.077 -27.465 1.00 71.38 182 VAL A N 1
ATOM 1491 C CA . VAL A 1 182 ? 17.391 10.368 -26.664 1.00 71.38 182 VAL A CA 1
ATOM 1492 C C . VAL A 1 182 ? 16.112 11.178 -26.437 1.00 71.38 182 VAL A C 1
ATOM 1494 O O . VAL A 1 182 ? 15.144 10.666 -25.877 1.00 71.38 182 VAL A O 1
ATOM 1497 N N . SER A 1 183 ? 16.100 12.454 -26.833 1.00 67.25 183 SER A N 1
ATOM 1498 C CA . SER A 1 183 ? 14.980 13.380 -26.617 1.00 67.25 183 SER A CA 1
ATOM 1499 C C . SER A 1 183 ? 13.712 12.959 -27.357 1.00 67.25 183 SER A C 1
ATOM 1501 O O . SER A 1 183 ? 12.614 13.149 -26.834 1.00 67.25 183 SER A O 1
ATOM 1503 N N . GLU A 1 184 ? 13.875 12.366 -28.539 1.00 69.94 184 GLU A N 1
ATOM 1504 C CA . GLU A 1 184 ? 12.789 11.944 -29.432 1.00 69.94 184 GLU A CA 1
ATOM 1505 C C . GLU A 1 184 ? 12.396 10.471 -29.245 1.00 69.94 184 GLU A C 1
ATOM 1507 O O . GLU A 1 184 ? 11.427 10.006 -29.840 1.00 69.94 184 GLU A O 1
ATOM 1512 N N . LEU A 1 185 ? 13.110 9.732 -28.388 1.00 73.31 185 LEU A N 1
ATOM 1513 C CA . LEU A 1 185 ? 12.847 8.313 -28.170 1.00 73.31 185 LEU A CA 1
ATOM 1514 C C . LEU A 1 185 ? 11.583 8.084 -27.340 1.00 73.31 185 LEU A C 1
ATOM 1516 O O . LEU A 1 185 ? 11.324 8.770 -26.336 1.00 73.31 185 LEU A O 1
ATOM 1520 N N . VAL A 1 186 ? 10.831 7.058 -27.744 1.00 73.31 186 VAL A N 1
ATOM 1521 C CA . VAL A 1 186 ? 9.681 6.548 -26.995 1.00 73.31 186 VAL A CA 1
ATOM 1522 C C . VAL A 1 186 ? 10.140 5.735 -25.784 1.00 73.31 186 VAL A C 1
ATOM 1524 O O . VAL A 1 186 ? 11.262 5.234 -25.716 1.00 73.31 186 VAL A O 1
ATOM 1527 N N . GLU A 1 187 ? 9.247 5.577 -24.810 1.00 65.12 187 GLU A N 1
ATOM 1528 C CA . GLU A 1 187 ? 9.553 4.956 -23.518 1.00 65.12 187 GLU A CA 1
ATOM 1529 C C . GLU A 1 187 ? 10.161 3.550 -23.642 1.00 65.12 187 GLU A C 1
ATOM 1531 O O . GLU A 1 187 ? 11.142 3.225 -22.971 1.00 65.12 187 GLU A O 1
ATOM 1536 N N . LYS A 1 188 ? 9.614 2.728 -24.543 1.00 70.56 188 LYS A N 1
ATOM 1537 C CA . LYS A 1 188 ? 10.085 1.360 -24.793 1.00 70.56 188 LYS A CA 1
ATOM 1538 C C . LYS A 1 188 ? 11.556 1.320 -25.221 1.00 70.56 188 LYS A C 1
ATOM 1540 O O . LYS A 1 188 ? 12.293 0.429 -24.795 1.00 70.56 188 LYS A O 1
ATOM 1545 N N . ASP A 1 189 ? 11.990 2.284 -26.026 1.00 74.50 189 ASP A N 1
ATOM 1546 C CA . ASP A 1 189 ? 13.368 2.348 -26.508 1.00 74.50 189 ASP A CA 1
ATOM 1547 C C . ASP A 1 189 ? 14.302 2.791 -25.384 1.00 74.50 189 ASP A C 1
ATOM 1549 O O . ASP A 1 189 ? 15.339 2.166 -25.174 1.00 74.50 189 ASP A O 1
ATOM 1553 N N . ILE A 1 190 ? 13.887 3.769 -24.571 1.00 73.88 190 ILE A N 1
ATOM 1554 C CA . ILE A 1 190 ? 14.609 4.176 -23.355 1.00 73.88 190 ILE A CA 1
ATOM 1555 C C . ILE A 1 190 ? 14.783 2.993 -22.388 1.00 73.88 190 ILE A C 1
ATOM 1557 O O . ILE A 1 190 ? 15.883 2.772 -21.879 1.00 73.88 190 ILE A O 1
ATOM 1561 N N . GLN A 1 191 ? 13.739 2.185 -22.171 1.00 70.25 191 GLN A N 1
ATOM 1562 C CA . GLN A 1 191 ? 13.813 0.978 -21.337 1.00 70.25 191 GLN A CA 1
ATOM 1563 C C . GLN A 1 191 ? 14.786 -0.061 -21.916 1.00 70.25 191 GLN A C 1
ATOM 1565 O O . GLN A 1 191 ? 15.586 -0.652 -21.182 1.00 70.25 191 GLN A O 1
ATOM 1570 N N . SER A 1 192 ? 14.749 -0.279 -23.234 1.00 75.31 192 SER A N 1
ATOM 1571 C CA . SER A 1 192 ? 15.665 -1.204 -23.903 1.00 75.31 192 SER A CA 1
ATOM 1572 C C . SER A 1 192 ? 17.117 -0.729 -23.805 1.00 75.31 192 SER A C 1
ATOM 1574 O O . SER A 1 192 ? 17.999 -1.540 -23.512 1.00 75.31 192 SER A O 1
ATOM 1576 N N . LEU A 1 193 ? 17.369 0.568 -24.011 1.00 77.69 193 LEU A N 1
ATOM 1577 C CA . LEU A 1 193 ? 18.685 1.190 -23.844 1.00 77.69 193 LEU A CA 1
ATOM 1578 C C . LEU A 1 193 ? 19.186 1.021 -22.416 1.00 77.69 193 LEU A C 1
ATOM 1580 O O . LEU A 1 193 ? 20.294 0.540 -22.205 1.00 77.69 193 LEU A O 1
ATOM 1584 N N . PHE A 1 194 ? 18.345 1.320 -21.428 1.00 73.25 194 PHE A N 1
ATOM 1585 C CA . PHE A 1 194 ? 18.684 1.139 -20.023 1.00 73.25 194 PHE A CA 1
ATOM 1586 C C . PHE A 1 194 ? 19.063 -0.313 -19.704 1.00 73.25 194 PHE A C 1
ATOM 1588 O O . PHE A 1 194 ? 20.076 -0.567 -19.051 1.00 73.25 194 PHE A O 1
ATOM 1595 N N . SER A 1 195 ? 18.288 -1.289 -20.190 1.00 73.31 195 SER A N 1
ATOM 1596 C CA . SER A 1 195 ? 18.576 -2.704 -19.946 1.00 73.31 195 SER A CA 1
ATOM 1597 C C . SER A 1 195 ? 19.927 -3.139 -20.514 1.00 73.31 195 SER A C 1
ATOM 1599 O O . SER A 1 195 ? 20.566 -4.005 -19.914 1.00 73.31 195 SER A O 1
ATOM 1601 N N . VAL A 1 196 ? 20.349 -2.590 -21.650 1.00 76.69 196 VAL A N 1
ATOM 1602 C CA . VAL A 1 196 ? 21.651 -2.895 -22.255 1.00 76.69 196 VAL A CA 1
ATOM 1603 C C . VAL A 1 196 ? 22.770 -2.131 -21.553 1.00 76.69 196 VAL A C 1
ATOM 1605 O O . VAL A 1 196 ? 23.741 -2.751 -21.124 1.00 76.69 196 VAL A O 1
ATOM 1608 N N . ALA A 1 197 ? 22.602 -0.822 -21.342 1.00 76.06 197 ALA A N 1
ATOM 1609 C CA . ALA A 1 197 ? 23.559 0.030 -20.634 1.00 76.06 197 ALA A CA 1
ATOM 1610 C C . ALA A 1 197 ? 23.886 -0.527 -19.239 1.00 76.06 197 ALA A C 1
ATOM 1612 O O . ALA A 1 197 ? 25.041 -0.531 -18.822 1.00 76.06 197 ALA A O 1
ATOM 1613 N N . SER A 1 198 ? 22.880 -1.090 -18.558 1.00 69.19 198 SER A N 1
ATOM 1614 C CA . SER A 1 198 ? 23.025 -1.720 -17.242 1.00 69.19 198 SER A CA 1
ATOM 1615 C C . SER A 1 198 ? 23.957 -2.930 -17.192 1.00 69.19 198 SER A C 1
ATOM 1617 O O . SER A 1 198 ? 24.383 -3.312 -16.109 1.00 69.19 198 SER A O 1
ATOM 1619 N N . LYS A 1 199 ? 24.298 -3.522 -18.343 1.00 72.38 199 LYS A N 1
ATOM 1620 C CA . LYS A 1 199 ? 25.220 -4.663 -18.468 1.00 72.38 199 LYS A CA 1
ATOM 1621 C C . LYS A 1 199 ? 26.634 -4.254 -18.882 1.00 72.38 199 LYS A C 1
ATOM 1623 O O . LYS A 1 199 ? 27.527 -5.101 -18.901 1.00 72.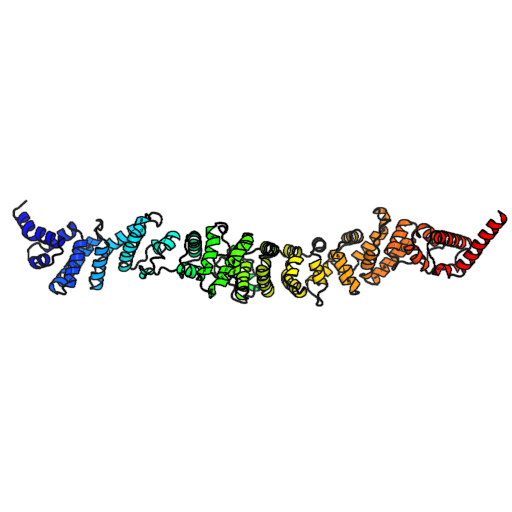38 199 LYS A O 1
ATOM 1628 N N . ALA A 1 200 ? 26.845 -2.986 -19.232 1.00 69.81 200 ALA A N 1
ATOM 1629 C CA . ALA A 1 200 ? 28.147 -2.485 -19.640 1.00 69.81 200 ALA A CA 1
ATOM 1630 C C . ALA A 1 200 ? 29.110 -2.418 -18.442 1.00 69.81 200 ALA A C 1
ATOM 1632 O O . ALA A 1 200 ? 28.712 -2.129 -17.314 1.00 69.81 200 ALA A O 1
ATOM 1633 N N . ARG A 1 201 ? 30.404 -2.669 -18.691 1.00 68.44 201 ARG A N 1
ATOM 1634 C CA . ARG A 1 201 ? 31.452 -2.544 -17.658 1.00 68.44 201 ARG A CA 1
ATOM 1635 C C . ARG A 1 201 ? 31.675 -1.096 -17.232 1.00 68.44 201 ARG A C 1
ATOM 1637 O O . ARG A 1 201 ? 31.993 -0.848 -16.072 1.00 68.44 201 ARG A O 1
ATOM 1644 N N . GLU A 1 202 ? 31.528 -0.172 -18.176 1.00 71.75 202 GLU A N 1
ATOM 1645 C CA . GLU A 1 202 ? 31.662 1.259 -17.963 1.00 71.75 202 GLU A CA 1
ATOM 1646 C C . GLU A 1 202 ? 30.509 1.997 -18.643 1.00 71.75 202 GLU A C 1
ATOM 1648 O O . GLU A 1 202 ? 30.122 1.681 -19.766 1.00 71.75 202 GLU A O 1
ATOM 1653 N N . ILE A 1 203 ? 29.959 2.978 -17.931 1.00 67.62 203 ILE A N 1
ATOM 1654 C CA . ILE A 1 203 ? 28.814 3.770 -18.377 1.00 67.62 203 ILE A CA 1
ATOM 1655 C C . ILE A 1 203 ? 29.300 5.095 -18.969 1.00 67.62 203 ILE A C 1
ATOM 1657 O O . ILE A 1 203 ? 29.982 5.858 -18.278 1.00 67.62 203 ILE A O 1
ATOM 1661 N N . ASP A 1 204 ? 28.901 5.414 -20.196 1.00 78.75 204 ASP A N 1
ATOM 1662 C CA . ASP A 1 204 ? 29.088 6.757 -20.744 1.00 78.75 204 ASP A CA 1
ATOM 1663 C C . ASP A 1 204 ? 28.263 7.786 -19.948 1.00 78.75 204 ASP A C 1
ATOM 1665 O O . ASP A 1 204 ? 27.061 7.610 -19.737 1.00 78.75 204 ASP A O 1
ATOM 1669 N N . LYS A 1 205 ? 28.919 8.847 -19.460 1.00 79.38 205 LYS A N 1
ATOM 1670 C CA . LYS A 1 205 ? 28.279 9.843 -18.583 1.00 79.38 205 LYS A CA 1
ATOM 1671 C C . LYS A 1 205 ? 27.143 10.565 -19.307 1.00 79.38 205 LYS A C 1
ATOM 1673 O O . LYS A 1 205 ? 26.079 10.748 -18.723 1.00 79.38 205 LYS A O 1
ATOM 1678 N N . GLU A 1 206 ? 27.377 10.979 -20.547 1.00 80.00 206 GLU A N 1
ATOM 1679 C CA . GLU A 1 206 ? 26.408 11.766 -21.305 1.00 80.00 206 GLU A CA 1
ATOM 1680 C C . GLU A 1 206 ? 25.189 10.919 -21.664 1.00 80.00 206 GLU A C 1
ATOM 1682 O O . GLU A 1 206 ? 24.063 11.370 -21.471 1.00 80.00 206 GLU A O 1
ATOM 1687 N N . LEU A 1 207 ? 25.392 9.662 -22.077 1.00 80.00 207 LEU A N 1
ATOM 1688 C CA . LEU A 1 207 ? 24.306 8.708 -22.306 1.00 80.00 207 LEU A CA 1
ATOM 1689 C C . LEU A 1 207 ? 23.470 8.511 -21.047 1.00 80.00 207 LEU A C 1
ATOM 1691 O O . LEU A 1 207 ? 22.241 8.516 -21.102 1.00 80.00 207 LEU A O 1
ATOM 1695 N N . LEU A 1 208 ? 24.138 8.337 -19.905 1.00 75.62 208 LEU A N 1
ATOM 1696 C CA . LEU A 1 208 ? 23.476 8.148 -18.625 1.00 75.62 208 LEU A CA 1
ATOM 1697 C C . LEU A 1 208 ? 22.616 9.357 -18.265 1.00 75.62 208 LEU A C 1
ATOM 1699 O O . LEU A 1 208 ? 21.462 9.183 -17.883 1.00 75.62 208 LEU A O 1
ATOM 1703 N N . GLU A 1 209 ? 23.153 10.571 -18.375 1.00 73.00 209 GLU A N 1
ATOM 1704 C CA . GLU A 1 209 ? 22.413 11.805 -18.095 1.00 73.00 209 GLU A CA 1
ATOM 1705 C C . GLU A 1 209 ? 21.233 11.977 -19.046 1.00 73.00 209 GLU A C 1
ATOM 1707 O O . GLU A 1 209 ? 20.129 12.314 -18.611 1.00 73.00 209 GLU A O 1
ATOM 1712 N N . ALA A 1 210 ? 21.444 11.672 -20.323 1.00 75.44 210 ALA A N 1
ATOM 1713 C CA . ALA A 1 210 ? 20.428 11.757 -21.349 1.00 75.44 210 ALA A CA 1
ATOM 1714 C C . ALA A 1 210 ? 19.279 10.767 -21.066 1.00 75.44 210 ALA A C 1
ATOM 1716 O O . ALA A 1 210 ? 18.123 11.188 -21.003 1.00 75.44 210 ALA A O 1
ATOM 1717 N N . ILE A 1 211 ? 19.576 9.491 -20.788 1.00 74.38 211 ILE A N 1
ATOM 1718 C CA . ILE A 1 211 ? 18.580 8.483 -20.376 1.00 74.38 211 ILE A CA 1
ATOM 1719 C C . ILE A 1 211 ? 17.882 8.913 -19.077 1.00 74.38 211 ILE A C 1
ATOM 1721 O O . ILE A 1 211 ? 16.659 8.868 -18.988 1.00 74.38 211 ILE A O 1
ATOM 1725 N N . SER A 1 212 ? 18.640 9.390 -18.086 1.00 70.00 212 SER A N 1
ATOM 1726 C CA . SER A 1 212 ? 18.102 9.797 -16.779 1.00 70.00 212 SER A CA 1
ATOM 1727 C C . SER A 1 212 ? 17.166 11.000 -16.862 1.00 70.00 212 SER A C 1
ATOM 1729 O O . SER A 1 212 ? 16.235 11.118 -16.070 1.00 70.00 212 SER A O 1
ATOM 1731 N N . SER A 1 213 ? 17.402 11.913 -17.808 1.00 69.38 213 SER A N 1
ATOM 1732 C CA . SER A 1 213 ? 16.545 13.085 -18.031 1.00 69.38 213 SER A CA 1
ATOM 1733 C C . SER A 1 213 ? 15.144 12.716 -18.532 1.00 69.38 213 SER A C 1
ATOM 1735 O O . SER A 1 213 ? 14.212 13.510 -18.407 1.00 69.38 213 SER A O 1
ATOM 1737 N N . ARG A 1 214 ? 14.996 11.497 -19.064 1.00 69.94 214 ARG A N 1
ATOM 1738 C CA . ARG A 1 214 ? 13.747 10.890 -19.538 1.00 69.94 214 ARG A CA 1
ATOM 1739 C C . ARG A 1 214 ? 13.089 10.014 -18.465 1.00 69.94 214 ARG A C 1
ATOM 1741 O O . ARG A 1 214 ? 12.360 9.092 -18.815 1.00 69.94 214 ARG A O 1
ATOM 1748 N N . PHE A 1 215 ? 13.415 10.250 -17.191 1.00 62.38 215 PHE A N 1
ATOM 1749 C CA . PHE A 1 215 ? 12.736 9.659 -16.041 1.00 62.38 215 PHE A CA 1
ATOM 1750 C C . PHE A 1 215 ? 11.895 10.712 -15.286 1.00 62.38 215 PHE A C 1
ATOM 1752 O O . PHE A 1 215 ? 12.412 11.662 -14.694 1.00 62.38 215 PHE A O 1
ATOM 1759 N N . ARG A 1 216 ? 10.584 10.492 -15.227 1.00 55.38 216 ARG A N 1
ATOM 1760 C CA . ARG A 1 216 ? 9.513 11.286 -14.620 1.00 55.38 216 ARG A CA 1
ATOM 1761 C C . ARG A 1 216 ? 8.900 10.362 -13.595 1.00 55.38 216 ARG A C 1
ATOM 1763 O O . ARG A 1 216 ? 7.882 9.697 -13.791 1.00 55.38 216 ARG A O 1
ATOM 1770 N N . LEU A 1 217 ? 9.598 10.301 -12.479 1.00 53.53 217 LEU A N 1
ATOM 1771 C CA . LEU A 1 217 ? 9.210 9.517 -11.328 1.00 53.53 217 LEU A CA 1
ATOM 1772 C C . LEU A 1 217 ? 7.820 9.915 -10.852 1.00 53.53 217 LEU A C 1
ATOM 1774 O O . LEU A 1 217 ? 7.649 10.999 -10.301 1.00 53.53 217 LEU A O 1
ATOM 1778 N N . GLY A 1 218 ? 6.842 9.033 -11.068 1.00 52.59 218 GLY A N 1
ATOM 1779 C CA . GLY A 1 218 ? 5.493 9.139 -10.513 1.00 52.59 218 GLY A CA 1
ATOM 1780 C C . GLY A 1 218 ? 4.875 10.537 -10.567 1.00 52.59 218 GLY A C 1
ATOM 1781 O O . GLY A 1 218 ? 4.244 10.962 -9.591 1.00 52.59 218 GLY A O 1
ATOM 1782 N N . TRP A 1 219 ? 5.113 11.267 -11.663 1.00 42.50 219 TRP A N 1
ATOM 1783 C CA . TRP A 1 219 ? 4.850 12.700 -11.744 1.00 42.50 219 TRP A CA 1
ATOM 1784 C C . TRP A 1 219 ? 3.347 12.951 -11.897 1.00 42.50 219 TRP A C 1
ATOM 1786 O O . TRP A 1 219 ? 2.796 12.969 -12.991 1.00 42.50 219 TRP A O 1
ATOM 1796 N N . LEU A 1 220 ? 2.675 13.128 -10.762 1.00 44.84 220 LEU A N 1
ATOM 1797 C CA . LEU A 1 220 ? 1.375 13.783 -10.674 1.00 44.84 220 LEU A CA 1
ATOM 1798 C C . LEU A 1 220 ? 1.642 15.245 -10.311 1.00 44.84 220 LEU A C 1
ATOM 1800 O O . LEU A 1 220 ? 1.571 15.612 -9.138 1.00 44.84 220 LEU A O 1
ATOM 1804 N N . ASP A 1 221 ? 2.023 16.064 -11.292 1.00 35.09 221 ASP A N 1
ATOM 1805 C CA . ASP A 1 221 ? 2.026 17.514 -11.095 1.00 35.09 221 ASP A CA 1
ATOM 1806 C C . ASP A 1 221 ? 0.591 18.027 -11.235 1.00 35.09 221 ASP A C 1
ATOM 1808 O O . ASP A 1 221 ? 0.002 18.030 -12.314 1.00 35.09 221 ASP A O 1
ATOM 1812 N N . GLY A 1 222 ? 0.023 18.428 -10.100 1.00 37.38 222 GLY A N 1
ATOM 1813 C CA . GLY A 1 222 ? -1.279 19.071 -10.008 1.00 37.38 222 GLY A CA 1
ATOM 1814 C C . GLY A 1 222 ? -2.056 18.641 -8.771 1.00 37.38 222 GLY A C 1
ATOM 1815 O O . GLY A 1 222 ? -2.057 17.471 -8.388 1.00 37.38 222 GLY A O 1
ATOM 1816 N N . GLU A 1 223 ? -2.812 19.579 -8.199 1.00 37.19 223 GLU A N 1
ATOM 1817 C CA . GLU A 1 223 ? -4.055 19.268 -7.487 1.00 37.19 223 GLU A CA 1
ATOM 1818 C C . GLU A 1 223 ? -5.064 18.664 -8.482 1.00 37.19 223 GLU A C 1
ATOM 1820 O O . GLU A 1 223 ? -6.144 19.210 -8.705 1.00 37.19 223 GLU A O 1
ATOM 1825 N N . VAL A 1 224 ? -4.730 17.550 -9.143 1.00 40.50 224 VAL A N 1
ATOM 1826 C CA . VAL A 1 224 ? -5.756 16.755 -9.805 1.00 40.50 224 VAL A CA 1
ATOM 1827 C C . VAL A 1 224 ? -6.671 16.333 -8.671 1.00 40.50 224 VAL A C 1
ATOM 1829 O O . VAL A 1 224 ? -6.287 15.533 -7.811 1.00 40.50 224 VAL A O 1
ATOM 1832 N N . ARG A 1 225 ? -7.854 16.952 -8.601 1.00 39.97 225 ARG A N 1
ATOM 1833 C CA . ARG A 1 225 ? -8.893 16.546 -7.669 1.00 39.97 225 ARG A CA 1
ATOM 1834 C C . ARG A 1 225 ? -9.171 15.099 -8.002 1.00 39.97 225 ARG A C 1
ATOM 1836 O O . ARG A 1 225 ? -9.789 14.783 -9.010 1.00 39.97 225 ARG A O 1
ATOM 1843 N N . LEU A 1 226 ? -8.655 14.215 -7.158 1.00 41.00 226 LEU A N 1
ATOM 1844 C CA . LEU A 1 226 ? -8.713 12.782 -7.392 1.00 41.00 226 LEU A CA 1
ATOM 1845 C C . LEU A 1 226 ? -10.153 12.282 -7.581 1.00 41.00 226 LEU A C 1
ATOM 1847 O O . LEU A 1 226 ? -10.329 11.220 -8.162 1.00 41.00 226 LEU A O 1
ATOM 1851 N N . SER A 1 227 ? -11.171 13.054 -7.166 1.00 37.03 227 SER A N 1
ATOM 1852 C CA . SER A 1 227 ? -12.581 12.840 -7.526 1.00 37.03 227 SER A CA 1
ATOM 1853 C C . SER A 1 227 ? -12.797 12.550 -9.011 1.00 37.03 227 SER A C 1
ATOM 1855 O O . SER A 1 227 ? -13.668 11.753 -9.343 1.00 37.03 227 SER A O 1
ATOM 1857 N N . ASP A 1 228 ? -11.980 13.140 -9.880 1.00 38.53 228 ASP A N 1
ATOM 1858 C CA . ASP A 1 228 ? -12.152 13.084 -11.329 1.00 38.53 228 ASP A CA 1
ATOM 1859 C C . ASP A 1 228 ? -11.531 11.807 -11.931 1.00 38.53 228 ASP A C 1
ATOM 1861 O O . ASP A 1 228 ? -11.952 11.360 -12.992 1.00 38.53 228 ASP A O 1
ATOM 1865 N N . LEU A 1 229 ? -10.603 11.156 -11.213 1.00 40.88 229 LEU A N 1
ATOM 1866 C CA . LEU A 1 229 ? -10.043 9.832 -11.539 1.00 40.88 229 LEU A CA 1
ATOM 1867 C C . LEU A 1 229 ? -10.891 8.667 -10.983 1.00 40.88 229 LEU A C 1
ATOM 1869 O O . LEU A 1 229 ? -10.649 7.512 -11.324 1.00 40.88 229 LEU A O 1
ATOM 1873 N N . TYR A 1 230 ? -11.863 8.947 -10.104 1.00 42.75 230 TYR A N 1
ATOM 1874 C CA . TYR A 1 230 ? -12.606 7.939 -9.329 1.00 42.75 230 TYR A CA 1
ATOM 1875 C C . TYR A 1 230 ? -14.016 7.614 -9.850 1.00 42.75 230 TYR A C 1
ATOM 1877 O O . TYR A 1 230 ? -14.698 6.787 -9.242 1.00 42.75 230 TYR A O 1
ATOM 1885 N N . SER A 1 231 ? -14.478 8.210 -10.952 1.00 40.41 231 SER A N 1
ATOM 1886 C CA . SER A 1 231 ? -15.791 7.875 -11.534 1.00 40.41 231 SER A CA 1
ATOM 1887 C C . SER A 1 231 ? -15.808 6.519 -12.255 1.00 40.41 231 SER A C 1
ATOM 1889 O O . SER A 1 231 ? -16.860 5.894 -12.379 1.00 40.41 231 SER A O 1
ATOM 1891 N N . SER A 1 232 ? -14.649 6.005 -12.643 1.00 35.75 232 SER A N 1
ATOM 1892 C CA . SER A 1 232 ? -14.476 4.665 -13.195 1.00 35.75 232 SER A CA 1
ATOM 1893 C C . SER A 1 232 ? -13.090 4.205 -12.793 1.00 35.75 232 SER A C 1
ATOM 1895 O O . SER A 1 232 ? -12.135 4.842 -13.216 1.00 35.75 232 SER A O 1
ATOM 1897 N N . MET A 1 233 ? -12.963 3.170 -11.950 1.00 35.53 233 MET A N 1
ATOM 1898 C CA . MET A 1 233 ? -11.649 2.590 -11.660 1.00 35.53 233 MET A CA 1
ATOM 1899 C C . MET A 1 233 ? -11.022 2.181 -12.989 1.00 35.53 233 MET A C 1
ATOM 1901 O O . MET A 1 233 ? -11.491 1.198 -13.569 1.00 35.53 233 MET A O 1
ATOM 1905 N N . PRO A 1 234 ? -9.998 2.905 -13.465 1.00 32.03 234 PRO A N 1
ATOM 1906 C CA . PRO A 1 234 ? -9.244 2.422 -14.581 1.00 32.03 234 PRO A CA 1
ATOM 1907 C C . PRO A 1 234 ? -8.482 1.206 -14.045 1.00 32.03 234 PRO A C 1
ATOM 1909 O O . PRO A 1 234 ? -7.831 1.265 -12.994 1.00 32.03 234 PRO A O 1
ATOM 1912 N N . THR A 1 235 ? -8.609 0.070 -14.718 1.00 37.12 235 THR A N 1
ATOM 1913 C CA . THR A 1 235 ? -7.652 -1.023 -14.545 1.00 37.12 235 THR A CA 1
ATOM 1914 C C . THR A 1 235 ? -6.235 -0.480 -14.779 1.00 37.12 235 THR A C 1
ATOM 1916 O O . THR A 1 235 ? -6.058 0.601 -15.339 1.00 37.12 235 THR A O 1
ATOM 1919 N N . VAL A 1 236 ? -5.193 -1.194 -14.334 1.00 35.94 236 VAL A N 1
ATOM 1920 C CA . VAL A 1 236 ? -3.793 -0.802 -14.622 1.00 35.94 236 VAL A CA 1
ATOM 1921 C C . VAL A 1 236 ? -3.592 -0.507 -16.120 1.00 35.94 236 VAL A C 1
ATOM 1923 O O . VAL A 1 236 ? -2.765 0.330 -16.468 1.00 35.94 236 VAL A O 1
ATOM 1926 N N . ASP A 1 237 ? -4.412 -1.122 -16.974 1.00 34.72 237 ASP A N 1
ATOM 1927 C CA . ASP A 1 237 ? -4.439 -0.938 -18.420 1.00 34.72 237 ASP A CA 1
ATOM 1928 C C . ASP A 1 237 ? -5.027 0.418 -18.864 1.00 34.72 237 ASP A C 1
ATOM 1930 O O . ASP A 1 237 ? -4.463 1.049 -19.748 1.00 34.72 237 ASP A O 1
ATOM 1934 N N . ASP A 1 238 ? -6.059 0.953 -18.205 1.00 32.97 238 ASP A N 1
ATOM 1935 C CA . ASP A 1 238 ? -6.669 2.241 -18.587 1.00 32.97 238 ASP A CA 1
ATOM 1936 C C . ASP A 1 238 ? -5.820 3.462 -18.138 1.00 32.97 238 ASP A C 1
ATOM 1938 O O . ASP A 1 238 ? -5.968 4.567 -18.656 1.00 32.97 238 ASP A O 1
ATOM 1942 N N . ILE A 1 239 ? -4.896 3.285 -17.180 1.00 37.41 239 ILE A N 1
ATOM 1943 C CA . ILE A 1 239 ? -3.883 4.304 -16.816 1.00 37.41 239 ILE A CA 1
ATOM 1944 C C . ILE A 1 239 ? -2.784 4.391 -17.890 1.00 37.41 239 ILE A C 1
ATOM 1946 O O . ILE A 1 239 ? -2.179 5.451 -18.069 1.00 37.41 239 ILE A O 1
ATOM 1950 N N . ASN A 1 240 ? -2.560 3.306 -18.636 1.00 36.44 240 ASN A N 1
ATOM 1951 C CA . ASN A 1 240 ? -1.572 3.241 -19.712 1.00 36.44 240 ASN A CA 1
ATOM 1952 C C . ASN A 1 240 ? -2.078 3.847 -21.036 1.00 36.44 240 ASN A C 1
ATOM 1954 O O . ASN A 1 240 ? -1.283 4.008 -21.960 1.00 36.44 240 ASN A O 1
ATOM 1958 N N . ASP A 1 241 ? -3.355 4.240 -21.124 1.00 33.75 241 ASP A N 1
ATOM 1959 C CA . ASP A 1 241 ? -4.019 4.633 -22.378 1.00 33.75 241 ASP A CA 1
ATOM 1960 C C . ASP A 1 241 ? -3.948 6.142 -22.721 1.00 33.75 241 ASP A C 1
ATOM 1962 O O . ASP A 1 241 ? -4.751 6.669 -23.489 1.00 33.75 241 ASP A O 1
ATOM 1966 N N . GLY A 1 242 ? -2.916 6.855 -22.241 1.00 42.59 242 GLY A N 1
ATOM 1967 C CA . GLY A 1 242 ? -2.345 7.929 -23.076 1.00 42.59 242 GLY A CA 1
ATOM 1968 C C . GLY A 1 242 ? -2.362 9.388 -22.603 1.00 42.59 242 GLY A C 1
ATOM 1969 O O . GLY A 1 242 ? -2.021 10.251 -23.407 1.00 42.59 242 GLY A O 1
ATOM 1970 N N . THR A 1 243 ? -2.649 9.723 -21.339 1.00 33.94 243 THR A N 1
ATOM 1971 C CA . THR A 1 243 ? -2.446 11.118 -20.849 1.00 33.94 243 THR A CA 1
ATOM 1972 C C . THR A 1 243 ? -1.806 11.261 -19.464 1.00 33.94 243 THR A C 1
ATOM 1974 O O . THR A 1 243 ? -1.527 12.379 -19.036 1.00 33.94 243 THR A O 1
ATOM 1977 N N . SER A 1 244 ? -1.495 10.156 -18.783 1.00 35.12 244 SER A N 1
ATOM 1978 C CA . SER A 1 244 ? -0.950 10.147 -17.415 1.00 35.12 244 SER A CA 1
ATOM 1979 C C . SER A 1 244 ? 0.397 9.427 -17.396 1.00 35.12 244 SER A C 1
ATOM 1981 O O . SER A 1 244 ? 0.513 8.304 -16.921 1.00 35.12 244 SER A O 1
ATOM 1983 N N . ILE A 1 245 ? 1.405 10.060 -17.990 1.00 35.66 245 ILE A N 1
ATOM 1984 C CA . ILE A 1 245 ? 2.767 9.534 -18.137 1.00 35.66 245 ILE A CA 1
ATOM 1985 C C . ILE A 1 245 ? 3.369 9.238 -16.744 1.00 35.66 245 ILE A C 1
ATOM 1987 O O . ILE A 1 245 ? 3.814 10.144 -16.039 1.00 35.66 245 ILE A O 1
ATOM 1991 N N . LEU A 1 246 ? 3.372 7.966 -16.338 1.00 37.09 246 LEU A N 1
ATOM 1992 C CA . LEU A 1 246 ? 4.072 7.451 -15.157 1.00 37.09 246 LEU A CA 1
ATOM 1993 C C . LEU A 1 246 ? 5.303 6.683 -15.656 1.00 37.09 246 LEU A C 1
ATOM 1995 O O . LEU A 1 246 ? 5.202 5.524 -16.038 1.00 37.09 246 LEU A O 1
ATOM 1999 N N . GLU A 1 247 ? 6.451 7.358 -15.716 1.00 43.75 247 GLU A N 1
ATOM 2000 C CA . GLU A 1 247 ? 7.602 6.924 -16.518 1.00 43.75 247 GLU A CA 1
ATOM 2001 C C . GLU A 1 247 ? 8.372 5.681 -16.032 1.00 43.75 247 GLU A C 1
ATOM 2003 O O . GLU A 1 247 ? 8.817 5.580 -14.885 1.00 43.75 247 GLU A O 1
ATOM 2008 N N . SER A 1 248 ? 8.577 4.780 -16.998 1.00 46.12 248 SER A N 1
ATOM 2009 C CA . SER A 1 248 ? 9.757 4.011 -17.445 1.00 46.12 248 SER A CA 1
ATOM 2010 C C . SER A 1 248 ? 10.700 3.267 -16.524 1.00 46.12 248 SER A C 1
ATOM 2012 O O . SER A 1 248 ? 11.399 2.399 -17.047 1.00 46.12 248 SER A O 1
ATOM 2014 N N . ASN A 1 249 ? 10.788 3.509 -15.220 1.00 54.56 249 ASN A N 1
ATOM 2015 C CA . ASN A 1 249 ? 11.601 2.598 -14.406 1.00 54.56 249 ASN A CA 1
ATOM 2016 C C . ASN A 1 249 ? 11.276 2.648 -12.926 1.00 54.56 249 ASN A C 1
ATOM 2018 O O . ASN A 1 249 ? 12.008 3.200 -12.104 1.00 54.56 249 ASN A O 1
ATOM 2022 N N . LEU A 1 250 ? 10.166 2.010 -12.583 1.00 49.72 250 LEU A N 1
ATOM 2023 C CA . LEU A 1 250 ? 9.880 1.715 -11.191 1.00 49.72 250 LEU A CA 1
ATOM 2024 C C . LEU A 1 250 ? 10.375 0.328 -10.802 1.00 49.72 250 LEU A C 1
ATOM 2026 O O . LEU A 1 250 ? 10.849 0.195 -9.680 1.00 49.72 250 LEU A O 1
ATOM 2030 N N . TYR A 1 251 ? 10.375 -0.650 -11.722 1.00 57.34 251 TYR A N 1
ATOM 2031 C CA . TYR A 1 251 ? 10.731 -2.034 -11.408 1.00 57.34 251 TYR A CA 1
ATOM 2032 C C . TYR A 1 251 ? 11.451 -2.771 -12.510 1.00 57.34 251 TYR A C 1
ATOM 2034 O O . TYR A 1 251 ? 10.857 -3.126 -13.530 1.00 57.34 251 TYR A O 1
ATOM 2042 N N . ASN A 1 252 ? 12.703 -3.121 -12.234 1.00 55.31 252 ASN A N 1
ATOM 2043 C CA . ASN A 1 252 ? 13.427 -4.048 -13.075 1.00 55.31 252 ASN A CA 1
ATOM 2044 C C . ASN A 1 252 ? 13.536 -5.416 -12.399 1.00 55.31 252 ASN A C 1
ATOM 2046 O O . ASN A 1 252 ? 14.293 -5.589 -11.452 1.00 55.31 252 ASN A O 1
ATOM 2050 N N . LYS A 1 253 ? 12.849 -6.433 -12.940 1.00 53.59 253 LYS A N 1
ATOM 2051 C CA . LYS A 1 253 ? 12.988 -7.830 -12.478 1.00 53.59 253 LYS A CA 1
ATOM 2052 C C . LYS 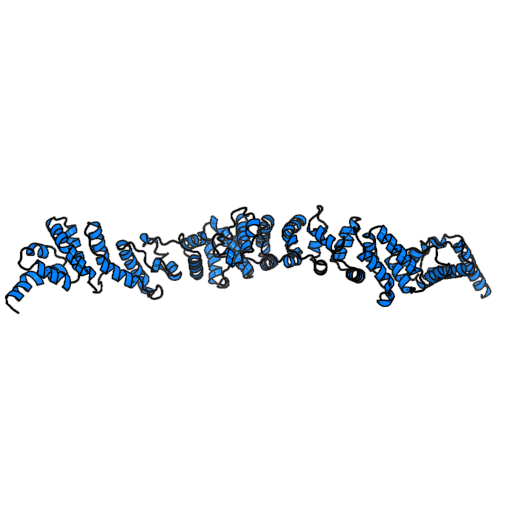A 1 253 ? 14.445 -8.327 -12.493 1.00 53.59 253 LYS A C 1
ATOM 2054 O O . LYS A 1 253 ? 14.757 -9.280 -11.785 1.00 53.59 253 LYS A O 1
ATOM 2059 N N . ALA A 1 254 ? 15.320 -7.692 -13.278 1.00 51.09 254 ALA A N 1
ATOM 2060 C CA . ALA A 1 254 ? 16.749 -7.974 -13.354 1.00 51.09 254 ALA A CA 1
ATOM 2061 C C . ALA A 1 254 ? 17.602 -7.242 -12.295 1.00 51.09 254 ALA A C 1
ATOM 2063 O O . ALA A 1 254 ? 18.822 -7.352 -12.353 1.00 51.09 254 ALA A O 1
ATOM 2064 N N . TRP A 1 255 ? 17.004 -6.557 -11.307 1.00 58.56 255 TRP A N 1
ATOM 2065 C CA . TRP A 1 255 ? 17.709 -5.874 -10.205 1.00 58.56 255 TRP A CA 1
ATOM 2066 C C . TRP A 1 255 ? 18.719 -6.769 -9.468 1.00 58.56 255 TRP A C 1
ATOM 2068 O O . TRP A 1 255 ? 19.756 -6.295 -9.009 1.00 58.56 255 TRP A O 1
ATOM 2078 N N . TYR A 1 256 ? 18.436 -8.073 -9.381 1.00 52.91 256 TYR A N 1
ATOM 2079 C CA . TYR A 1 256 ? 19.326 -9.058 -8.760 1.00 52.91 256 TYR A CA 1
ATOM 2080 C C . TYR A 1 256 ? 20.581 -9.382 -9.589 1.00 52.91 256 TYR A C 1
ATOM 2082 O O . TYR A 1 256 ? 21.492 -10.026 -9.069 1.00 52.91 256 TYR A O 1
ATOM 2090 N N . ASP A 1 257 ? 20.650 -8.976 -10.862 1.00 59.75 257 ASP A N 1
ATOM 2091 C CA . ASP A 1 257 ? 21.887 -9.080 -11.634 1.00 59.75 257 ASP A CA 1
ATOM 2092 C C . ASP A 1 257 ? 22.911 -8.088 -11.058 1.00 59.75 257 ASP A C 1
ATOM 2094 O O . ASP A 1 257 ? 22.642 -6.892 -10.919 1.00 59.75 257 ASP A O 1
ATOM 2098 N N . THR A 1 258 ? 24.112 -8.589 -10.746 1.00 57.41 258 THR A N 1
ATOM 2099 C CA . THR A 1 258 ? 25.233 -7.802 -10.200 1.00 57.41 258 THR A CA 1
ATOM 2100 C C . THR A 1 258 ? 25.513 -6.565 -11.057 1.00 57.41 258 THR A C 1
ATOM 2102 O O . THR A 1 258 ? 25.912 -5.522 -10.539 1.00 57.41 258 THR A O 1
ATOM 2105 N N . ASN A 1 259 ? 25.240 -6.655 -12.360 1.00 60.44 259 ASN A N 1
ATOM 2106 C CA . ASN A 1 259 ? 25.427 -5.562 -13.300 1.00 60.44 259 ASN A CA 1
ATOM 2107 C C . ASN A 1 259 ? 24.474 -4.375 -13.045 1.00 60.44 259 ASN A C 1
ATOM 2109 O O . ASN A 1 259 ? 24.930 -3.236 -13.045 1.00 60.44 259 ASN A O 1
ATOM 2113 N N . GLN A 1 260 ? 23.193 -4.602 -12.719 1.00 64.12 260 GLN A N 1
ATOM 2114 C CA . GLN A 1 260 ? 22.221 -3.512 -12.527 1.00 64.12 260 GLN A CA 1
ATOM 2115 C C . GLN A 1 260 ? 22.396 -2.762 -11.205 1.00 64.12 260 GLN A C 1
ATOM 2117 O O . GLN A 1 260 ? 22.334 -1.532 -11.171 1.00 64.12 260 GLN A O 1
ATOM 2122 N N . PHE A 1 261 ? 22.662 -3.485 -10.117 1.00 67.69 261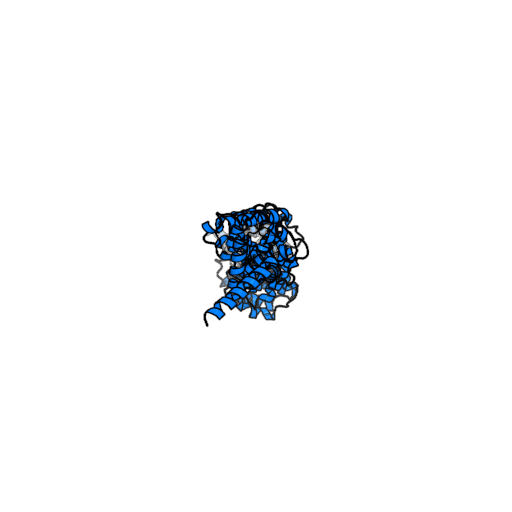 PHE A N 1
ATOM 2123 C CA . PHE A 1 261 ? 23.009 -2.865 -8.839 1.00 67.69 261 PHE A CA 1
ATOM 2124 C C . PHE A 1 261 ? 24.286 -2.011 -8.970 1.00 67.69 261 PHE A C 1
ATOM 2126 O O . PHE A 1 261 ? 24.320 -0.866 -8.509 1.00 67.69 261 PHE A O 1
ATOM 2133 N N . ASN A 1 262 ? 25.318 -2.535 -9.648 1.00 68.38 262 ASN A N 1
ATOM 2134 C CA . ASN A 1 262 ? 26.545 -1.786 -9.919 1.00 68.38 262 ASN A CA 1
ATOM 2135 C C . ASN A 1 262 ? 26.282 -0.591 -10.836 1.00 68.38 262 ASN A C 1
ATOM 2137 O O . ASN A 1 262 ? 26.899 0.453 -10.651 1.00 68.38 262 ASN A O 1
ATOM 2141 N N . TYR A 1 263 ? 25.353 -0.714 -11.782 1.00 70.94 263 TYR A N 1
ATOM 2142 C CA . TYR A 1 263 ? 24.985 0.362 -12.690 1.00 70.94 263 TYR A CA 1
ATOM 2143 C C . TYR A 1 263 ? 24.390 1.567 -11.952 1.00 70.94 263 TYR A C 1
ATOM 2145 O O . TYR A 1 263 ? 24.862 2.693 -12.126 1.00 70.94 263 TYR A O 1
ATOM 2153 N N . TYR A 1 264 ? 23.418 1.341 -11.060 1.00 73.44 264 TYR A N 1
ATOM 2154 C CA . TYR A 1 264 ? 22.866 2.417 -10.233 1.00 73.44 264 TYR A CA 1
ATOM 2155 C C . TYR A 1 264 ? 23.938 3.056 -9.341 1.00 73.44 264 TYR A C 1
ATOM 2157 O O . TYR A 1 264 ? 23.985 4.283 -9.242 1.00 73.44 264 TYR A O 1
ATOM 2165 N N . HIS A 1 265 ? 24.836 2.260 -8.759 1.00 76.00 265 HIS A N 1
ATOM 2166 C CA . HIS A 1 265 ? 25.935 2.767 -7.937 1.00 76.00 265 HIS A CA 1
ATOM 2167 C C . HIS A 1 265 ? 26.953 3.593 -8.747 1.00 76.00 265 HIS A C 1
ATOM 2169 O O . HIS A 1 265 ? 27.301 4.706 -8.357 1.00 76.00 265 HIS A O 1
ATOM 2175 N N . GLN A 1 266 ? 27.424 3.087 -9.891 1.00 72.69 266 GLN A N 1
ATOM 2176 C CA . GLN A 1 266 ? 28.352 3.802 -10.778 1.00 72.69 266 GLN A CA 1
ATOM 2177 C C . GLN A 1 266 ? 27.742 5.113 -11.293 1.00 72.69 266 GLN A C 1
ATOM 2179 O O . GLN A 1 266 ? 28.440 6.127 -11.383 1.00 72.69 266 GLN A O 1
ATOM 2184 N N . GLY A 1 267 ? 26.435 5.118 -11.572 1.00 72.19 267 GLY A N 1
ATOM 2185 C CA . GLY A 1 267 ? 25.717 6.304 -12.022 1.00 72.19 267 GLY A CA 1
ATOM 2186 C C . GLY A 1 267 ? 25.743 7.468 -11.026 1.00 72.19 267 GLY A C 1
ATOM 2187 O O . GLY A 1 267 ? 25.798 8.623 -11.444 1.00 72.19 267 GLY A O 1
ATOM 2188 N N . LEU A 1 268 ? 25.823 7.205 -9.716 1.00 75.88 268 LEU A N 1
ATOM 2189 C CA . LEU A 1 268 ? 25.866 8.254 -8.680 1.00 75.88 268 LEU A CA 1
ATOM 2190 C C . LEU A 1 268 ? 27.108 9.147 -8.749 1.00 75.88 268 LEU A C 1
ATOM 2192 O O . LEU A 1 268 ? 27.050 10.326 -8.376 1.00 75.88 268 LEU A O 1
ATOM 2196 N N . ALA A 1 269 ? 28.230 8.591 -9.209 1.00 71.62 269 ALA A N 1
ATOM 2197 C CA . ALA A 1 269 ? 29.463 9.344 -9.411 1.00 71.62 269 ALA A CA 1
ATOM 2198 C C . ALA A 1 269 ? 29.393 10.237 -10.659 1.00 71.62 269 ALA A C 1
ATOM 2200 O O . ALA A 1 269 ? 30.068 11.263 -10.712 1.00 71.62 269 ALA A O 1
ATOM 2201 N N . LYS A 1 270 ? 28.579 9.849 -11.649 1.00 71.94 270 LYS A N 1
ATOM 2202 C CA . LYS A 1 270 ? 28.545 10.456 -12.983 1.00 71.94 270 LYS A CA 1
ATOM 2203 C C . LYS A 1 270 ? 27.401 11.458 -13.163 1.00 71.94 270 LYS A C 1
ATOM 2205 O O . LYS A 1 270 ? 27.606 12.449 -13.849 1.00 71.94 270 LYS A O 1
ATOM 2210 N N . ILE A 1 271 ? 26.249 11.250 -12.524 1.00 74.50 271 ILE A N 1
ATOM 2211 C CA . ILE A 1 271 ? 25.053 12.079 -12.724 1.00 74.50 271 ILE A CA 1
ATOM 2212 C C . ILE A 1 271 ? 25.158 13.461 -12.049 1.00 74.50 271 ILE A C 1
ATOM 2214 O O . ILE A 1 271 ? 25.662 13.596 -10.925 1.00 74.50 271 ILE A O 1
ATOM 2218 N N . GLU A 1 272 ? 24.639 14.498 -12.713 1.00 71.56 272 GLU A N 1
ATOM 2219 C CA . GLU A 1 272 ? 24.563 15.853 -12.155 1.00 71.56 272 GLU A CA 1
ATOM 2220 C C . GLU A 1 272 ? 23.814 15.913 -10.815 1.00 71.56 272 GLU A C 1
ATOM 2222 O O . GLU A 1 272 ? 22.818 15.216 -10.601 1.00 71.56 272 GLU A O 1
ATOM 2227 N N . LYS A 1 273 ? 24.233 16.832 -9.928 1.00 77.19 273 LYS A N 1
ATOM 2228 C CA . LYS A 1 273 ? 23.655 16.998 -8.580 1.00 77.19 273 LYS A CA 1
ATOM 2229 C C . LYS A 1 273 ? 22.124 17.113 -8.595 1.00 77.19 273 LYS A C 1
ATOM 2231 O O . LYS A 1 273 ? 21.477 16.468 -7.778 1.00 77.19 273 LYS A O 1
ATOM 2236 N N . LYS A 1 274 ? 21.560 17.856 -9.555 1.00 73.44 274 LYS A N 1
ATOM 2237 C CA . LYS A 1 274 ? 20.109 18.086 -9.701 1.00 73.44 274 LYS A CA 1
ATOM 2238 C C . LYS A 1 274 ? 19.286 16.812 -9.955 1.00 73.44 274 LYS A C 1
ATOM 2240 O O . LYS A 1 274 ? 18.090 16.800 -9.712 1.00 73.44 274 LYS A O 1
ATOM 2245 N N . ASN A 1 275 ? 19.917 15.743 -10.444 1.00 73.38 275 ASN A N 1
ATOM 2246 C CA . ASN A 1 275 ? 19.252 14.480 -10.777 1.00 73.38 275 ASN A CA 1
ATOM 2247 C C . ASN A 1 275 ? 19.590 13.351 -9.784 1.00 73.38 275 ASN A C 1
ATOM 2249 O O . ASN A 1 275 ? 19.007 12.269 -9.863 1.00 73.38 275 ASN A O 1
ATOM 2253 N N . LYS A 1 276 ? 20.499 13.586 -8.824 1.00 78.12 276 LYS A N 1
ATOM 2254 C CA . LYS A 1 276 ? 20.927 12.567 -7.850 1.00 78.12 276 LYS A CA 1
ATOM 2255 C C . LYS A 1 276 ? 19.787 12.083 -6.961 1.00 78.12 276 LYS A C 1
ATOM 2257 O O . LYS A 1 276 ? 19.680 10.881 -6.744 1.00 78.12 276 LYS A O 1
ATOM 2262 N N . ALA A 1 277 ? 18.928 12.986 -6.484 1.00 80.25 277 ALA A N 1
ATOM 2263 C CA . ALA A 1 277 ? 17.787 12.633 -5.637 1.00 80.25 277 ALA A CA 1
ATOM 2264 C C . ALA A 1 277 ? 16.839 11.645 -6.339 1.00 80.25 277 ALA A C 1
ATOM 2266 O O . ALA A 1 277 ? 16.486 10.616 -5.767 1.00 80.25 277 ALA A O 1
ATOM 2267 N N . LYS A 1 278 ? 16.520 11.908 -7.613 1.00 76.94 278 LYS A N 1
ATOM 2268 C CA . LYS A 1 278 ? 15.702 11.036 -8.469 1.00 76.94 278 LYS A CA 1
ATOM 2269 C C . LYS A 1 278 ? 16.346 9.666 -8.678 1.00 76.94 278 LYS A C 1
ATOM 2271 O O . LYS A 1 278 ? 15.704 8.635 -8.498 1.00 76.94 278 LYS A O 1
ATOM 2276 N N . TRP A 1 279 ? 17.636 9.650 -9.007 1.00 78.44 279 TRP A N 1
ATOM 2277 C CA . TRP A 1 279 ? 18.384 8.412 -9.224 1.00 78.44 279 TRP A CA 1
ATOM 2278 C C . TRP A 1 279 ? 18.465 7.542 -7.961 1.00 78.44 279 TRP A C 1
ATOM 2280 O O . TRP A 1 279 ? 18.244 6.332 -8.007 1.00 78.44 279 TRP A O 1
ATOM 2290 N N . LEU A 1 280 ? 18.727 8.170 -6.811 1.00 83.00 280 LEU A N 1
ATOM 2291 C CA . LEU A 1 280 ? 18.736 7.505 -5.510 1.00 83.00 280 LEU A CA 1
ATOM 2292 C C . LEU A 1 280 ? 17.352 6.963 -5.151 1.00 83.00 280 LEU A C 1
ATOM 2294 O O . LEU A 1 280 ? 17.250 5.823 -4.706 1.00 83.00 280 LEU A O 1
ATOM 2298 N N . ALA A 1 281 ? 16.291 7.743 -5.368 1.00 82.88 281 ALA A N 1
ATOM 2299 C CA . ALA A 1 281 ? 14.921 7.322 -5.098 1.00 82.88 281 ALA A CA 1
ATOM 2300 C C . ALA A 1 281 ? 14.538 6.055 -5.884 1.00 82.88 281 ALA A C 1
ATOM 2302 O O . ALA A 1 281 ? 13.954 5.133 -5.312 1.00 82.88 281 ALA A O 1
ATOM 2303 N N . GLN A 1 282 ? 14.947 5.955 -7.154 1.00 79.44 282 GLN A N 1
ATOM 2304 C CA . GLN A 1 282 ? 14.756 4.744 -7.962 1.00 79.44 282 GLN A CA 1
ATOM 2305 C C . GLN A 1 282 ? 15.502 3.535 -7.403 1.00 79.44 282 GLN A C 1
ATOM 2307 O O . GLN A 1 282 ? 14.911 2.462 -7.260 1.00 79.44 282 GLN A O 1
ATOM 2312 N N . ALA A 1 283 ? 16.786 3.698 -7.075 1.00 80.88 283 ALA A N 1
ATOM 2313 C CA . ALA A 1 283 ? 17.581 2.618 -6.499 1.00 80.88 283 ALA A CA 1
ATOM 2314 C C . ALA A 1 283 ? 16.948 2.114 -5.189 1.00 80.88 283 ALA A C 1
ATOM 2316 O O . ALA A 1 283 ? 16.782 0.911 -5.000 1.00 80.88 283 ALA A O 1
ATOM 2317 N N . PHE A 1 284 ? 16.504 3.032 -4.324 1.00 85.50 284 PHE A N 1
ATOM 2318 C CA . PHE A 1 284 ? 15.811 2.711 -3.074 1.00 85.50 284 PHE A CA 1
ATOM 2319 C C . PHE A 1 284 ? 14.472 2.002 -3.290 1.00 85.50 284 PHE A C 1
ATOM 2321 O O . PHE A 1 284 ? 14.188 1.011 -2.617 1.00 85.50 284 PHE A O 1
ATOM 2328 N N . SER A 1 285 ? 13.659 2.471 -4.238 1.00 82.00 285 SER A N 1
ATOM 2329 C CA . SER A 1 285 ? 12.392 1.821 -4.586 1.00 82.00 285 SER A CA 1
ATOM 2330 C C . SER A 1 285 ? 12.608 0.381 -5.058 1.00 82.00 285 SER A C 1
ATOM 2332 O O . SER A 1 285 ? 11.876 -0.512 -4.634 1.00 82.00 285 SER A O 1
ATOM 2334 N N . ASN A 1 286 ? 13.641 0.126 -5.870 1.00 78.94 286 ASN A N 1
ATOM 2335 C CA . ASN A 1 286 ? 13.979 -1.231 -6.303 1.00 78.94 286 ASN A CA 1
ATOM 2336 C C . ASN A 1 286 ? 14.457 -2.103 -5.132 1.00 78.94 286 ASN A C 1
ATOM 2338 O O . ASN A 1 286 ? 14.017 -3.244 -5.017 1.00 78.94 286 ASN A O 1
ATOM 2342 N N . MET A 1 287 ? 15.281 -1.574 -4.217 1.00 81.94 287 MET A N 1
ATOM 2343 C CA . MET A 1 287 ? 15.700 -2.324 -3.022 1.00 81.94 287 MET A CA 1
ATOM 2344 C C . MET A 1 287 ? 14.522 -2.787 -2.167 1.00 81.94 287 MET A C 1
ATOM 2346 O O . MET A 1 287 ? 14.539 -3.905 -1.660 1.00 81.94 287 MET A O 1
ATOM 2350 N N . ILE A 1 288 ? 13.514 -1.933 -1.992 1.00 82.00 288 ILE A N 1
ATOM 2351 C CA . ILE A 1 288 ? 12.338 -2.240 -1.173 1.00 82.00 288 ILE A CA 1
ATOM 2352 C C . ILE A 1 288 ? 11.452 -3.269 -1.863 1.00 82.00 288 ILE A C 1
ATOM 2354 O O . ILE A 1 288 ? 11.088 -4.269 -1.252 1.00 82.00 288 ILE A O 1
ATOM 2358 N N . TYR A 1 289 ? 11.162 -3.068 -3.146 1.00 78.31 289 TYR A N 1
ATOM 2359 C CA . TYR A 1 289 ? 10.332 -3.988 -3.919 1.00 78.31 289 TYR A CA 1
ATOM 2360 C C . TYR A 1 289 ? 10.940 -5.387 -4.039 1.00 78.31 289 TYR A C 1
ATOM 2362 O O . TYR A 1 289 ? 10.242 -6.391 -3.922 1.00 78.31 289 TYR A O 1
ATOM 2370 N N . HIS A 1 290 ? 12.258 -5.462 -4.221 1.00 77.62 290 HIS A N 1
ATOM 2371 C CA . HIS A 1 290 ? 12.992 -6.723 -4.294 1.00 77.62 290 HIS A CA 1
ATOM 2372 C C . HIS A 1 290 ? 13.390 -7.287 -2.924 1.00 77.62 290 HIS A C 1
ATOM 2374 O O . HIS A 1 290 ? 14.006 -8.355 -2.863 1.00 77.62 290 HIS A O 1
ATOM 2380 N N . ASN A 1 291 ? 13.037 -6.600 -1.835 1.00 78.19 291 ASN A N 1
ATOM 2381 C CA . ASN A 1 291 ? 13.392 -6.952 -0.465 1.00 78.19 291 ASN A CA 1
ATOM 2382 C C . ASN A 1 291 ? 14.898 -7.236 -0.284 1.00 78.19 291 ASN A C 1
ATOM 2384 O O . ASN A 1 291 ? 15.304 -8.282 0.224 1.00 78.19 291 ASN A O 1
ATOM 2388 N N . THR A 1 292 ? 15.740 -6.305 -0.737 1.00 82.69 292 THR A N 1
ATOM 2389 C CA . THR A 1 292 ? 17.204 -6.393 -0.644 1.00 82.69 292 THR A CA 1
ATOM 2390 C C . THR A 1 292 ? 17.802 -5.267 0.217 1.00 82.69 292 THR A C 1
ATOM 2392 O O . THR A 1 292 ? 18.570 -4.445 -0.300 1.00 82.69 292 THR A O 1
ATOM 2395 N N . PRO A 1 293 ? 17.462 -5.183 1.519 1.00 84.00 293 PRO A N 1
ATOM 2396 C CA . PRO A 1 293 ? 17.935 -4.119 2.409 1.00 84.00 293 PRO A CA 1
ATOM 2397 C C . PRO A 1 293 ? 19.465 -4.062 2.531 1.00 84.00 293 PRO A C 1
ATOM 2399 O O . PRO A 1 293 ? 20.022 -2.973 2.621 1.00 84.00 293 PRO A O 1
ATOM 2402 N N . GLN A 1 294 ? 20.159 -5.200 2.420 1.00 83.31 294 GLN A N 1
ATOM 2403 C CA . GLN A 1 294 ? 21.615 -5.317 2.578 1.00 83.31 294 GLN A CA 1
ATOM 2404 C C . GLN A 1 294 ? 22.438 -4.428 1.628 1.00 83.31 294 GLN A C 1
ATOM 2406 O O . GLN A 1 294 ? 23.611 -4.154 1.877 1.00 83.31 294 GLN A O 1
ATOM 2411 N N . TYR A 1 295 ? 21.847 -3.972 0.522 1.00 81.12 295 TYR A N 1
ATOM 2412 C CA . TYR A 1 295 ? 22.522 -3.137 -0.469 1.00 81.12 295 TYR A CA 1
ATOM 2413 C C . TYR A 1 295 ? 22.548 -1.650 -0.116 1.00 81.12 295 TYR A C 1
ATOM 2415 O O . TYR A 1 295 ? 23.306 -0.900 -0.739 1.00 81.12 295 TYR A O 1
ATOM 2423 N N . ILE A 1 296 ? 21.790 -1.229 0.900 1.00 83.75 296 ILE A N 1
ATOM 2424 C CA . ILE A 1 296 ? 21.664 0.170 1.316 1.00 83.75 296 ILE A CA 1
ATOM 2425 C C . ILE A 1 296 ? 23.007 0.811 1.681 1.00 83.75 296 ILE A C 1
ATOM 2427 O O . ILE A 1 296 ? 23.229 1.989 1.397 1.00 83.75 296 ILE A O 1
ATOM 2431 N N . GLY A 1 297 ? 23.939 0.034 2.247 1.00 79.62 297 GLY A N 1
ATOM 2432 C CA . GLY A 1 297 ? 25.262 0.512 2.656 1.00 79.62 297 GLY A CA 1
ATOM 2433 C C . GLY A 1 297 ? 26.061 1.146 1.515 1.00 79.62 297 GLY A C 1
ATOM 2434 O O . GLY A 1 297 ? 26.820 2.080 1.752 1.00 79.62 297 GLY A O 1
ATOM 2435 N N . ASN A 1 298 ? 25.824 0.712 0.275 1.00 78.75 298 ASN A N 1
ATOM 2436 C CA . ASN A 1 298 ? 26.507 1.232 -0.912 1.00 78.75 298 ASN A CA 1
ATOM 2437 C C . ASN A 1 298 ? 25.947 2.586 -1.375 1.00 78.75 298 ASN A C 1
ATOM 2439 O O . ASN A 1 298 ? 26.611 3.326 -2.090 1.00 78.75 298 ASN A O 1
ATOM 2443 N N . TYR A 1 299 ? 24.731 2.932 -0.953 1.00 80.81 299 TYR A N 1
ATOM 2444 C CA . TYR A 1 299 ? 24.045 4.162 -1.354 1.00 80.81 299 TYR A CA 1
ATOM 2445 C C . TYR A 1 299 ? 24.032 5.195 -0.233 1.00 80.81 299 TYR A C 1
ATOM 2447 O O . TYR A 1 299 ? 24.040 6.392 -0.507 1.00 80.81 299 TYR A O 1
ATOM 2455 N N . LYS A 1 300 ? 24.085 4.743 1.027 1.00 79.25 300 LYS A N 1
ATOM 2456 C CA . LYS A 1 300 ? 24.076 5.577 2.234 1.00 79.25 300 LYS A CA 1
ATOM 2457 C C . LYS A 1 300 ? 25.022 6.790 2.187 1.00 79.25 300 LYS A C 1
ATOM 2459 O O . LYS A 1 300 ? 24.570 7.860 2.590 1.00 79.25 300 LYS A O 1
ATOM 2464 N N . PRO A 1 301 ? 26.271 6.697 1.679 1.00 81.56 301 PRO A N 1
ATOM 2465 C CA . PRO A 1 301 ? 27.175 7.851 1.605 1.00 81.56 301 PRO A CA 1
ATOM 2466 C C . PRO A 1 301 ? 26.692 8.980 0.685 1.00 81.56 301 PRO A C 1
ATOM 2468 O O . PRO A 1 301 ? 27.153 10.110 0.814 1.00 81.56 301 PRO A O 1
ATOM 2471 N N . TYR A 1 302 ? 25.790 8.680 -0.251 1.00 76.25 302 TYR A N 1
ATOM 2472 C CA . TYR A 1 302 ? 25.305 9.616 -1.266 1.00 76.25 302 TYR A CA 1
ATOM 2473 C C . TYR A 1 302 ? 23.948 10.234 -0.919 1.00 76.25 302 TYR A C 1
ATOM 2475 O O . TYR A 1 302 ? 23.477 11.108 -1.646 1.00 76.25 302 TYR A O 1
ATOM 2483 N N . ILE A 1 303 ? 23.310 9.790 0.166 1.00 76.06 303 ILE A N 1
ATOM 2484 C CA . ILE A 1 303 ? 21.992 10.279 0.565 1.00 76.06 303 ILE A CA 1
ATOM 2485 C C . ILE A 1 303 ? 22.164 11.527 1.419 1.00 76.06 303 ILE A C 1
ATOM 2487 O O . ILE A 1 303 ? 22.485 11.458 2.606 1.00 76.06 303 ILE A O 1
ATOM 2491 N N . GLU A 1 304 ? 21.883 12.678 0.824 1.00 72.62 304 GLU A N 1
ATOM 2492 C CA . GLU A 1 304 ? 21.535 13.862 1.595 1.00 72.62 304 GLU A CA 1
ATOM 2493 C C . GLU A 1 304 ? 20.094 13.664 2.093 1.00 72.62 304 GLU A C 1
ATOM 2495 O O . GLU A 1 304 ? 19.163 13.589 1.293 1.00 72.62 304 GLU A O 1
ATOM 2500 N N . LEU A 1 305 ? 19.901 13.531 3.411 1.00 66.12 305 LEU A N 1
ATOM 2501 C CA . LEU A 1 305 ? 18.578 13.436 4.045 1.00 66.12 305 LEU A CA 1
ATOM 2502 C C . LEU A 1 305 ? 17.846 14.790 3.967 1.00 66.12 305 LEU A C 1
ATOM 2504 O O . LEU A 1 305 ? 17.615 15.442 4.982 1.00 66.12 305 LEU A O 1
ATOM 2508 N N . ASN A 1 306 ? 17.511 15.220 2.755 1.00 74.94 306 ASN A N 1
ATOM 2509 C CA . ASN A 1 306 ? 16.799 16.455 2.456 1.00 74.94 306 ASN A CA 1
ATOM 2510 C C . ASN A 1 306 ? 15.356 16.159 2.004 1.00 74.94 306 ASN A C 1
ATOM 2512 O O . ASN A 1 306 ? 14.992 15.010 1.729 1.00 74.94 306 ASN A O 1
ATOM 2516 N N . ASP A 1 307 ? 14.512 17.189 1.950 1.00 75.75 307 ASP A N 1
ATOM 2517 C CA . ASP A 1 307 ? 13.100 17.034 1.570 1.00 75.75 307 ASP A CA 1
ATOM 2518 C C . ASP A 1 307 ? 12.924 16.598 0.107 1.00 75.75 307 ASP A C 1
ATOM 2520 O O . ASP A 1 307 ? 11.945 15.929 -0.223 1.00 75.75 307 ASP A O 1
ATOM 2524 N N . GLU A 1 308 ? 13.890 16.932 -0.755 1.00 82.12 308 GLU A N 1
ATOM 2525 C CA . GLU A 1 308 ? 13.888 16.608 -2.184 1.00 82.12 308 GLU A CA 1
ATOM 2526 C C . GLU A 1 308 ? 14.009 15.097 -2.427 1.00 82.12 308 GLU A C 1
ATOM 2528 O O . GLU A 1 308 ? 13.186 14.523 -3.136 1.00 82.12 308 GLU A O 1
ATOM 2533 N N . PHE A 1 309 ? 14.964 14.420 -1.781 1.00 85.44 309 PHE A N 1
ATOM 2534 C CA . PHE A 1 309 ? 15.106 12.965 -1.875 1.00 85.44 309 PHE A CA 1
ATOM 2535 C C . PHE A 1 309 ? 13.848 12.237 -1.393 1.00 85.44 309 PHE A C 1
ATOM 2537 O O . PHE A 1 309 ? 13.353 11.342 -2.078 1.00 85.44 309 PHE A O 1
ATOM 2544 N N . HIS A 1 310 ? 13.294 12.632 -0.243 1.00 85.25 310 HIS A N 1
ATOM 2545 C CA . HIS A 1 310 ? 12.091 11.991 0.295 1.00 85.25 310 HIS A CA 1
ATOM 2546 C C . HIS A 1 310 ? 10.857 12.242 -0.576 1.00 85.25 310 HIS A C 1
ATOM 2548 O O . HIS A 1 310 ? 10.010 11.355 -0.671 1.00 85.25 310 HIS A O 1
ATOM 2554 N N . LYS A 1 311 ? 10.785 13.393 -1.258 1.00 80.69 311 LYS A N 1
ATOM 2555 C CA . LYS A 1 311 ? 9.747 13.694 -2.252 1.00 80.69 311 LYS A CA 1
ATOM 2556 C C . LYS A 1 311 ? 9.838 12.781 -3.462 1.00 80.69 311 LYS A C 1
ATOM 2558 O O . LYS A 1 311 ? 8.829 12.198 -3.855 1.00 80.69 311 LYS A O 1
ATOM 2563 N N . GLU A 1 312 ? 11.030 12.606 -4.020 1.00 80.25 312 GLU A N 1
ATOM 2564 C CA . GLU A 1 312 ? 11.225 11.704 -5.158 1.00 80.25 312 GLU A CA 1
ATOM 2565 C C . GLU A 1 312 ? 11.006 10.233 -4.773 1.00 80.25 312 GLU A C 1
ATOM 2567 O O . GLU A 1 312 ? 10.398 9.471 -5.526 1.00 80.25 312 GLU A O 1
ATOM 2572 N N . LEU A 1 313 ? 11.417 9.830 -3.566 1.00 83.62 313 LEU A N 1
ATOM 2573 C CA . LEU A 1 313 ? 11.173 8.483 -3.050 1.00 83.62 313 LEU A CA 1
ATOM 2574 C C . LEU A 1 313 ? 9.680 8.222 -2.816 1.00 83.62 313 LEU A C 1
ATOM 2576 O O . LEU A 1 313 ? 9.169 7.170 -3.198 1.00 83.62 313 LEU A O 1
ATOM 2580 N N . ALA A 1 314 ? 8.959 9.198 -2.259 1.00 78.25 314 ALA A N 1
ATOM 2581 C CA . ALA A 1 314 ? 7.509 9.144 -2.137 1.00 78.25 314 ALA A CA 1
ATOM 2582 C C . ALA A 1 314 ? 6.844 9.016 -3.520 1.00 78.25 314 ALA A C 1
ATOM 2584 O O . ALA A 1 314 ? 5.998 8.144 -3.709 1.00 78.25 314 ALA A O 1
ATOM 2585 N N . ASN A 1 315 ? 7.267 9.806 -4.515 1.00 74.75 315 ASN A N 1
ATOM 2586 C CA . ASN A 1 315 ? 6.762 9.694 -5.889 1.00 74.75 315 ASN A CA 1
ATOM 2587 C C . ASN A 1 315 ? 6.937 8.285 -6.465 1.00 74.75 315 ASN A C 1
ATOM 2589 O O . ASN A 1 315 ? 6.011 7.777 -7.100 1.00 74.75 315 ASN A O 1
ATOM 2593 N N . CYS A 1 316 ? 8.081 7.641 -6.207 1.00 75.31 316 CYS A N 1
ATOM 2594 C CA . CYS A 1 316 ? 8.291 6.249 -6.589 1.00 75.31 316 CYS A CA 1
ATOM 2595 C C . CYS A 1 316 ? 7.246 5.353 -5.911 1.00 75.31 316 CYS A C 1
ATOM 2597 O O . CYS A 1 316 ? 6.454 4.708 -6.595 1.00 75.31 316 CYS A O 1
ATOM 2599 N N . PHE A 1 317 ? 7.169 5.388 -4.577 1.00 77.38 317 PHE A N 1
ATOM 2600 C CA . PHE A 1 317 ? 6.301 4.514 -3.782 1.00 77.38 317 PHE A CA 1
ATOM 2601 C C . PHE A 1 317 ? 4.808 4.587 -4.128 1.00 77.38 317 PHE A C 1
ATOM 2603 O O . PHE A 1 317 ? 4.144 3.559 -4.047 1.00 77.38 317 PHE A O 1
ATOM 2610 N N . VAL A 1 318 ? 4.267 5.749 -4.532 1.00 68.69 318 VAL A N 1
ATOM 2611 C CA . VAL A 1 318 ? 2.842 5.876 -4.938 1.00 68.69 318 VAL A CA 1
ATOM 2612 C C . VAL A 1 318 ? 2.477 4.903 -6.051 1.00 68.69 318 VAL A C 1
ATOM 2614 O O . VAL A 1 318 ? 1.392 4.321 -6.070 1.00 68.69 318 VAL A O 1
ATOM 2617 N N . VAL A 1 319 ? 3.370 4.792 -7.024 1.00 62.12 319 VAL A N 1
ATOM 2618 C CA . VAL A 1 319 ? 3.133 4.066 -8.271 1.00 62.12 319 VAL A CA 1
ATOM 2619 C C . VAL A 1 319 ? 3.661 2.649 -8.161 1.00 62.12 319 VAL A C 1
ATOM 2621 O O . VAL A 1 319 ? 3.151 1.724 -8.798 1.00 62.12 319 VAL A O 1
ATOM 2624 N N . SER A 1 320 ? 4.698 2.499 -7.349 1.00 59.12 320 SER A N 1
ATOM 2625 C CA . SER A 1 320 ? 5.533 1.339 -7.342 1.00 59.12 320 SER A CA 1
ATOM 2626 C C . SER A 1 320 ? 5.070 0.376 -6.243 1.00 59.12 320 SER A C 1
ATOM 2628 O O . SER A 1 320 ? 4.664 -0.747 -6.554 1.00 59.12 320 SER A O 1
ATOM 2630 N N . CYS A 1 321 ? 5.251 0.698 -4.967 1.00 59.69 321 CYS A N 1
ATOM 2631 C CA . CYS A 1 321 ? 5.259 -0.317 -3.912 1.00 59.69 321 CYS A CA 1
ATOM 2632 C C . CYS A 1 321 ? 3.846 -0.594 -3.410 1.00 59.69 321 CYS A C 1
ATOM 2634 O O . CYS A 1 321 ? 3.096 0.332 -3.092 1.00 59.69 321 CYS A O 1
ATOM 2636 N N . ASP A 1 322 ? 3.493 -1.875 -3.265 1.00 64.56 322 ASP A N 1
ATOM 2637 C CA . ASP A 1 322 ? 2.390 -2.185 -2.370 1.00 64.56 322 ASP A CA 1
ATOM 2638 C C . ASP A 1 322 ? 2.795 -1.788 -0.940 1.00 64.56 322 ASP A C 1
ATOM 2640 O O . ASP A 1 322 ? 3.971 -1.718 -0.565 1.00 64.56 322 ASP A O 1
ATOM 2644 N N . PHE A 1 323 ? 1.809 -1.447 -0.130 1.00 68.62 323 PHE A N 1
ATOM 2645 C CA . PHE A 1 323 ? 2.100 -0.962 1.209 1.00 68.62 323 PHE A CA 1
ATOM 2646 C C . PHE A 1 323 ? 2.503 -2.071 2.163 1.00 68.62 323 PHE A C 1
ATOM 2648 O O . PHE A 1 323 ? 3.128 -1.776 3.170 1.00 68.62 323 PHE A O 1
ATOM 2655 N N . ASP A 1 324 ? 2.205 -3.332 1.851 1.00 70.00 324 ASP A N 1
ATOM 2656 C CA . ASP A 1 324 ? 2.701 -4.450 2.648 1.00 70.00 324 ASP A CA 1
ATOM 2657 C C . ASP A 1 324 ? 4.233 -4.533 2.536 1.00 70.00 324 ASP A C 1
ATOM 2659 O O . ASP A 1 324 ? 4.908 -4.743 3.544 1.00 70.00 324 ASP A O 1
ATOM 2663 N N . MET A 1 325 ? 4.796 -4.277 1.352 1.00 75.94 325 MET A N 1
ATOM 2664 C CA . MET A 1 325 ? 6.232 -4.150 1.101 1.00 75.94 325 MET A CA 1
ATOM 2665 C C . MET A 1 325 ? 6.812 -2.926 1.804 1.00 75.94 325 MET A C 1
ATOM 2667 O O . MET A 1 325 ? 7.863 -3.034 2.429 1.00 75.94 325 MET A O 1
ATOM 2671 N N . LEU A 1 326 ? 6.123 -1.779 1.775 1.00 78.69 326 LEU A N 1
ATOM 2672 C CA . LEU A 1 326 ? 6.556 -0.591 2.523 1.00 78.69 326 LEU A CA 1
ATOM 2673 C C . LEU A 1 326 ? 6.557 -0.838 4.038 1.00 78.69 326 LEU A C 1
ATOM 2675 O O . LEU A 1 326 ? 7.504 -0.467 4.726 1.00 78.69 326 LEU A O 1
ATOM 2679 N N . LEU A 1 327 ? 5.529 -1.512 4.555 1.00 76.69 327 LEU A N 1
ATOM 2680 C CA . LEU A 1 327 ? 5.442 -1.906 5.959 1.00 76.69 327 LEU A CA 1
ATOM 2681 C C . LEU A 1 327 ? 6.542 -2.903 6.328 1.00 76.69 327 LEU A C 1
ATOM 2683 O O . LEU A 1 327 ? 7.167 -2.751 7.371 1.00 76.69 327 LEU A O 1
ATOM 2687 N N . THR A 1 328 ? 6.826 -3.873 5.458 1.00 80.75 328 THR A N 1
ATOM 2688 C CA . THR A 1 328 ? 7.948 -4.811 5.627 1.00 80.75 328 THR A CA 1
ATOM 2689 C C . THR A 1 328 ? 9.285 -4.065 5.620 1.00 80.75 328 THR A C 1
ATOM 2691 O O . THR A 1 328 ? 10.151 -4.318 6.452 1.00 80.75 328 THR A O 1
ATOM 2694 N N . ALA A 1 329 ? 9.446 -3.058 4.759 1.00 83.75 329 ALA A N 1
ATOM 2695 C CA . ALA A 1 329 ? 10.651 -2.237 4.714 1.00 83.75 329 ALA A CA 1
ATOM 2696 C C . ALA A 1 329 ? 10.899 -1.446 6.011 1.00 83.75 329 ALA A C 1
ATOM 2698 O O . ALA A 1 329 ? 12.051 -1.247 6.389 1.00 83.75 329 ALA A O 1
ATOM 2699 N N . LEU A 1 330 ? 9.848 -1.035 6.730 1.00 80.06 330 LEU A N 1
ATOM 2700 C CA . LEU A 1 330 ? 9.976 -0.372 8.038 1.00 80.06 330 LEU A CA 1
ATOM 2701 C C . LEU A 1 330 ? 10.476 -1.305 9.150 1.00 80.06 330 LEU A C 1
ATOM 2703 O O . LEU A 1 330 ? 11.087 -0.842 10.124 1.00 80.06 330 LEU A O 1
ATOM 2707 N N . GLU A 1 331 ? 10.231 -2.610 9.016 1.00 81.25 331 GLU A N 1
ATOM 2708 C CA . GLU A 1 331 ? 10.727 -3.625 9.949 1.00 81.25 331 GLU A CA 1
ATOM 2709 C C . GLU A 1 331 ? 12.266 -3.718 9.866 1.00 81.25 331 GLU A C 1
ATOM 2711 O O . GLU A 1 331 ? 12.933 -3.909 10.887 1.00 81.25 331 GLU A O 1
ATOM 2716 N N . HIS A 1 332 ? 12.853 -3.435 8.695 1.00 84.44 332 HIS A N 1
ATOM 2717 C CA . HIS A 1 332 ? 14.301 -3.364 8.495 1.00 84.44 332 HIS A CA 1
ATOM 2718 C C . HIS A 1 332 ? 14.905 -2.064 9.053 1.00 84.44 332 HIS A C 1
ATOM 2720 O O . HIS A 1 332 ? 14.694 -0.972 8.525 1.00 84.44 332 HIS A O 1
ATOM 2726 N N . GLN A 1 333 ? 15.730 -2.185 10.101 1.00 82.62 333 GLN A N 1
ATOM 2727 C CA . GLN A 1 333 ? 16.349 -1.049 10.803 1.00 82.62 333 GLN A CA 1
ATOM 2728 C C . GLN A 1 333 ? 17.106 -0.088 9.871 1.00 82.62 333 GLN A C 1
ATOM 2730 O O . GLN A 1 333 ? 17.097 1.118 10.102 1.00 82.62 333 GLN A O 1
ATOM 2735 N N . GLU A 1 334 ? 17.744 -0.606 8.823 1.00 81.62 334 GLU A N 1
ATOM 2736 C CA . GLU A 1 334 ? 18.574 0.184 7.909 1.00 81.62 334 GLU A CA 1
ATOM 2737 C C . GLU A 1 334 ? 17.743 1.054 6.953 1.00 81.62 334 GLU A C 1
ATOM 2739 O O . GLU A 1 334 ? 18.137 2.176 6.647 1.00 81.62 334 GLU A O 1
ATOM 2744 N N . LEU A 1 335 ? 16.579 0.564 6.514 1.00 84.12 335 LEU A N 1
ATOM 2745 C CA . LEU A 1 335 ? 15.678 1.275 5.599 1.00 84.12 335 LEU A CA 1
ATOM 2746 C C . LEU A 1 335 ? 14.705 2.201 6.334 1.00 84.12 335 LEU A C 1
ATOM 2748 O O . LEU A 1 335 ? 14.181 3.144 5.736 1.00 84.12 335 LEU A O 1
ATOM 2752 N N . ARG A 1 336 ? 14.477 1.937 7.627 1.00 83.38 336 ARG A N 1
ATOM 2753 C CA . ARG A 1 336 ? 13.404 2.533 8.423 1.00 83.38 336 ARG A CA 1
ATOM 2754 C C . ARG A 1 336 ? 13.330 4.048 8.303 1.00 83.38 336 ARG A C 1
ATOM 2756 O O . ARG A 1 336 ? 12.249 4.546 8.039 1.00 83.38 336 ARG A O 1
ATOM 2763 N N . GLU A 1 337 ? 14.435 4.777 8.472 1.00 82.75 337 GLU A N 1
ATOM 2764 C CA . GLU A 1 337 ? 14.410 6.250 8.460 1.00 82.75 337 GLU A CA 1
ATOM 2765 C C . GLU A 1 337 ? 13.963 6.826 7.104 1.00 82.75 337 GLU A C 1
ATOM 2767 O O . GLU A 1 337 ? 13.120 7.723 7.056 1.00 82.75 337 GLU A O 1
ATOM 2772 N N . TYR A 1 338 ? 14.502 6.292 6.007 1.00 85.94 338 TYR A N 1
ATOM 2773 C CA . TYR A 1 338 ? 14.231 6.770 4.648 1.00 85.94 338 TYR A CA 1
ATOM 2774 C C . TYR A 1 338 ? 12.791 6.464 4.234 1.00 85.94 338 TYR A C 1
ATOM 2776 O O . TYR A 1 338 ? 12.065 7.335 3.748 1.00 85.94 338 TYR A O 1
ATOM 2784 N N . VAL A 1 339 ? 12.369 5.221 4.480 1.00 85.06 339 VAL A N 1
ATOM 2785 C CA . VAL A 1 339 ? 11.012 4.749 4.198 1.00 85.06 339 VAL A CA 1
ATOM 2786 C C . VAL A 1 339 ? 10.007 5.520 5.040 1.00 85.06 339 VAL A C 1
ATOM 2788 O O . VAL A 1 339 ? 8.999 5.980 4.514 1.00 85.06 339 VAL A O 1
ATOM 2791 N N . TYR A 1 340 ? 10.310 5.729 6.322 1.00 80.12 340 TYR A N 1
ATOM 2792 C CA . TYR A 1 340 ? 9.466 6.473 7.245 1.00 80.12 340 TYR A CA 1
ATOM 2793 C C . TYR A 1 340 ? 9.171 7.891 6.745 1.00 80.12 340 TYR A C 1
ATOM 2795 O O . TYR A 1 340 ? 8.005 8.258 6.606 1.00 80.12 340 TYR A O 1
ATOM 2803 N N . LYS A 1 341 ? 10.203 8.676 6.416 1.00 80.88 341 LYS A N 1
ATOM 2804 C CA . LYS A 1 341 ? 10.034 10.059 5.939 1.00 80.88 341 LYS A CA 1
ATOM 2805 C C . LYS A 1 341 ? 9.290 10.130 4.600 1.00 80.88 341 LYS A C 1
ATOM 2807 O O . LYS A 1 341 ? 8.424 10.988 4.433 1.00 80.88 341 LYS A O 1
ATOM 2812 N N . ALA A 1 342 ? 9.570 9.216 3.668 1.00 82.31 342 ALA A N 1
ATOM 2813 C CA . ALA A 1 342 ? 8.854 9.150 2.393 1.00 82.31 342 ALA A CA 1
ATOM 2814 C C . ALA A 1 342 ? 7.376 8.761 2.580 1.00 82.31 342 ALA A C 1
ATOM 2816 O O . ALA A 1 342 ? 6.502 9.419 2.021 1.00 82.31 342 ALA A O 1
ATOM 2817 N N . ILE A 1 343 ? 7.069 7.769 3.428 1.00 77.50 343 ILE A N 1
ATOM 2818 C CA . ILE A 1 343 ? 5.686 7.445 3.818 1.00 77.50 343 ILE A CA 1
ATOM 2819 C C . ILE A 1 343 ? 5.024 8.648 4.490 1.00 77.50 343 ILE A C 1
ATOM 2821 O O . ILE A 1 343 ? 3.881 8.949 4.169 1.00 77.50 343 ILE A O 1
ATOM 2825 N N . GLY A 1 344 ? 5.729 9.374 5.360 1.00 71.12 344 GLY A N 1
ATOM 2826 C CA . GLY A 1 344 ? 5.236 10.612 5.964 1.00 71.12 344 GLY A CA 1
ATOM 2827 C C . GLY A 1 344 ? 4.774 11.620 4.910 1.00 71.12 344 GLY A C 1
ATOM 2828 O O . GLY A 1 344 ? 3.655 12.123 4.990 1.00 71.12 344 GLY A O 1
ATOM 2829 N N . GLN A 1 345 ? 5.568 11.839 3.857 1.00 73.00 345 GLN A N 1
ATOM 2830 C CA . GLN A 1 345 ? 5.155 12.691 2.739 1.00 73.00 345 GLN A CA 1
ATOM 2831 C C . GLN A 1 345 ? 3.958 12.124 1.966 1.00 73.00 345 GLN A C 1
ATOM 2833 O O . GLN A 1 345 ? 3.092 12.887 1.540 1.00 73.00 345 GLN A O 1
ATOM 2838 N N . LEU A 1 346 ? 3.865 10.804 1.791 1.00 71.00 346 LEU A N 1
ATOM 2839 C CA . LEU A 1 346 ? 2.681 10.190 1.188 1.00 71.00 346 LEU A CA 1
ATOM 2840 C C . LEU A 1 346 ? 1.428 10.398 2.037 1.00 71.00 346 LEU A C 1
ATOM 2842 O O . LEU A 1 346 ? 0.363 10.669 1.489 1.00 71.00 346 LEU A O 1
ATOM 2846 N N . VAL A 1 347 ? 1.551 10.276 3.356 1.00 64.69 347 VAL A N 1
ATOM 2847 C CA . VAL A 1 347 ? 0.454 10.432 4.315 1.00 64.69 347 VAL A CA 1
ATOM 2848 C C . VAL A 1 347 ? -0.026 11.881 4.337 1.00 64.69 347 VAL A C 1
ATOM 2850 O O . VAL A 1 347 ? -1.207 12.123 4.096 1.00 64.69 347 VAL A O 1
ATOM 2853 N N . VAL A 1 348 ? 0.883 12.846 4.525 1.00 61.66 348 VAL A N 1
ATOM 2854 C CA . VAL A 1 348 ? 0.565 14.288 4.547 1.00 61.66 348 VAL A CA 1
ATOM 2855 C C . VAL A 1 348 ? -0.093 14.729 3.239 1.00 61.66 348 VAL A C 1
ATOM 2857 O O . VAL A 1 348 ? -1.098 15.438 3.255 1.00 61.66 348 VAL A O 1
ATOM 2860 N N . ASN A 1 349 ? 0.411 14.245 2.101 1.00 58.03 349 ASN A N 1
ATOM 2861 C CA . ASN A 1 349 ? -0.132 14.582 0.785 1.00 58.03 349 ASN A CA 1
ATOM 2862 C C . ASN A 1 349 ? -1.342 13.720 0.378 1.00 58.03 349 ASN A C 1
ATOM 2864 O O . ASN A 1 349 ? -1.831 13.850 -0.742 1.00 58.03 349 ASN A O 1
ATOM 2868 N N . LYS A 1 350 ? -1.832 12.835 1.260 1.00 58.31 350 LYS A N 1
ATOM 2869 C CA . LYS A 1 350 ? -2.965 11.923 1.020 1.00 58.31 350 LYS A CA 1
ATOM 2870 C C . LYS A 1 350 ? -2.773 10.983 -0.182 1.00 58.31 350 LYS A C 1
ATOM 2872 O O . LYS A 1 350 ? -3.754 10.629 -0.818 1.00 58.31 350 LYS A O 1
ATOM 2877 N N . ARG A 1 351 ? -1.540 10.559 -0.496 1.00 60.72 351 ARG A N 1
ATOM 2878 C CA . ARG A 1 351 ? -1.163 9.815 -1.719 1.00 60.72 351 ARG A CA 1
ATOM 2879 C C . ARG A 1 351 ? -1.068 8.286 -1.603 1.00 60.72 351 ARG A C 1
ATOM 2881 O O . ARG A 1 351 ? -0.552 7.628 -2.504 1.00 60.72 351 ARG A O 1
ATOM 2888 N N . VAL A 1 352 ? -1.562 7.684 -0.525 1.00 58.09 352 VAL A N 1
ATOM 2889 C CA . VAL A 1 352 ? -1.401 6.239 -0.276 1.00 58.09 352 VAL A CA 1
ATOM 2890 C C . VAL A 1 352 ? -2.590 5.435 -0.842 1.00 58.09 352 VAL A C 1
ATOM 2892 O O . VAL A 1 352 ? -3.374 4.856 -0.110 1.00 58.09 352 VAL A O 1
ATOM 2895 N N . PHE A 1 353 ? -2.801 5.427 -2.159 1.00 50.75 353 PHE A N 1
ATOM 2896 C CA . PHE A 1 353 ? -4.104 5.041 -2.743 1.00 50.75 353 PHE A CA 1
ATOM 2897 C C . PHE A 1 353 ? -4.370 3.537 -2.961 1.00 50.75 353 PHE A C 1
ATOM 2899 O O . PHE A 1 353 ? -5.509 3.168 -3.250 1.00 50.75 353 PHE A O 1
ATOM 2906 N N . ARG A 1 354 ? -3.368 2.659 -2.817 1.00 51.88 354 ARG A N 1
ATOM 2907 C CA . ARG A 1 354 ? -3.454 1.221 -3.174 1.00 51.88 354 ARG A CA 1
ATOM 2908 C C . ARG A 1 354 ? -3.677 0.268 -1.990 1.00 51.88 354 ARG A C 1
ATOM 2910 O O . ARG A 1 354 ? -3.413 -0.927 -2.091 1.00 51.88 354 ARG A O 1
ATOM 2917 N N . LEU A 1 355 ? -4.132 0.779 -0.849 1.00 54.88 355 LEU A N 1
ATOM 2918 C CA . LEU A 1 355 ? -4.145 0.006 0.392 1.00 54.88 355 LEU A CA 1
ATOM 2919 C C . LEU A 1 355 ? -5.333 -0.934 0.532 1.00 54.88 355 LEU A C 1
ATOM 2921 O O . LEU A 1 355 ? -6.489 -0.524 0.431 1.00 54.88 355 LEU A O 1
ATOM 2925 N N . ASN A 1 356 ? -5.043 -2.167 0.944 1.00 66.75 356 ASN A N 1
ATOM 2926 C CA . ASN A 1 356 ? -6.019 -2.957 1.676 1.00 66.75 356 ASN A CA 1
ATOM 2927 C C . ASN A 1 356 ? -6.133 -2.389 3.100 1.00 66.75 356 ASN A C 1
ATOM 2929 O O . ASN A 1 356 ? -5.293 -2.671 3.955 1.00 66.75 356 ASN A O 1
ATOM 2933 N N . ILE A 1 357 ? -7.182 -1.599 3.343 1.00 73.75 357 ILE A N 1
ATOM 2934 C CA . ILE A 1 357 ? -7.444 -0.926 4.624 1.00 73.75 357 ILE A CA 1
ATOM 2935 C C . ILE A 1 357 ? -7.402 -1.878 5.831 1.00 73.75 357 ILE A C 1
ATOM 2937 O O . ILE A 1 357 ? -6.976 -1.488 6.913 1.00 73.75 357 ILE A O 1
ATOM 2941 N N . GLU A 1 358 ? -7.777 -3.145 5.656 1.00 76.94 358 GLU A N 1
ATOM 2942 C CA . GLU A 1 358 ? -7.774 -4.130 6.742 1.00 76.94 358 GLU A CA 1
ATOM 2943 C C . GLU A 1 358 ? -6.353 -4.501 7.160 1.00 76.94 358 GLU A C 1
ATOM 2945 O O . GLU A 1 358 ? -6.065 -4.589 8.352 1.00 76.94 358 GLU A O 1
ATOM 2950 N N . LYS A 1 359 ? -5.444 -4.654 6.191 1.00 76.81 359 LYS A N 1
ATOM 2951 C CA . LYS A 1 359 ? -4.027 -4.924 6.469 1.00 76.81 359 LYS A CA 1
ATOM 2952 C C . LYS A 1 359 ? -3.346 -3.734 7.139 1.00 76.81 359 LYS A C 1
ATOM 2954 O O . LYS A 1 359 ? -2.557 -3.914 8.061 1.00 76.81 359 LYS A O 1
ATOM 2959 N N . VAL A 1 360 ? -3.698 -2.524 6.707 1.00 76.12 360 VAL A N 1
ATOM 2960 C CA . VAL A 1 360 ? -3.208 -1.263 7.284 1.00 76.12 360 VAL A CA 1
ATOM 2961 C C . VAL A 1 360 ? -3.611 -1.151 8.749 1.00 76.12 360 VAL A C 1
ATOM 2963 O O . VAL A 1 360 ? -2.758 -0.900 9.593 1.00 76.12 360 VAL A O 1
ATOM 2966 N N . ILE A 1 361 ? -4.889 -1.392 9.059 1.00 84.00 361 ILE A N 1
ATOM 2967 C CA . ILE A 1 361 ? -5.388 -1.385 10.438 1.00 84.00 361 ILE A CA 1
ATOM 2968 C C . ILE A 1 361 ? -4.724 -2.498 11.257 1.00 84.00 361 ILE A C 1
ATOM 2970 O O . ILE A 1 361 ? -4.326 -2.258 12.391 1.00 84.00 361 ILE A O 1
ATOM 2974 N N . ALA A 1 362 ? -4.542 -3.697 10.695 1.00 84.56 362 ALA A N 1
ATOM 2975 C CA . ALA A 1 362 ? -3.863 -4.791 11.392 1.00 84.56 362 ALA A CA 1
ATOM 2976 C C . ALA A 1 362 ? -2.416 -4.432 11.784 1.00 84.56 362 ALA A C 1
ATOM 2978 O O . ALA A 1 362 ? -1.984 -4.752 12.891 1.00 84.56 362 ALA A O 1
ATOM 2979 N N . LYS A 1 363 ? -1.692 -3.716 10.912 1.00 80.12 363 LYS A N 1
ATOM 2980 C CA . LYS A 1 363 ? -0.331 -3.204 11.150 1.00 80.12 363 LYS A CA 1
ATOM 2981 C C . LYS A 1 363 ? -0.304 -1.761 11.688 1.00 80.12 363 LYS A C 1
ATOM 2983 O O . LYS A 1 363 ? 0.705 -1.068 11.547 1.00 80.12 363 LYS A O 1
ATOM 2988 N N . TYR A 1 364 ? -1.384 -1.293 12.318 1.00 83.38 364 TYR A N 1
ATOM 2989 C CA . TYR A 1 364 ? -1.489 0.095 12.775 1.00 83.38 364 TYR A CA 1
ATOM 2990 C C . TYR A 1 364 ? -0.380 0.501 13.751 1.00 83.38 364 TYR A C 1
ATOM 2992 O O . TYR A 1 364 ? 0.096 1.626 13.673 1.00 83.38 364 TYR A O 1
ATOM 3000 N N . ASP A 1 365 ? 0.108 -0.398 14.609 1.00 82.81 365 ASP A N 1
ATOM 3001 C CA . ASP A 1 365 ? 1.221 -0.076 15.513 1.00 82.81 365 ASP A CA 1
ATOM 3002 C C . ASP A 1 365 ? 2.485 0.355 14.761 1.00 82.81 365 ASP A C 1
ATOM 3004 O O . ASP A 1 365 ? 3.126 1.333 15.141 1.00 82.81 365 ASP A O 1
ATOM 3008 N N . THR A 1 366 ? 2.799 -0.285 13.633 1.00 75.94 366 THR A N 1
ATOM 3009 C CA . THR A 1 366 ? 3.896 0.147 12.759 1.00 75.94 366 THR A CA 1
ATOM 3010 C C . THR A 1 366 ? 3.634 1.556 12.221 1.00 75.94 366 THR A C 1
ATOM 3012 O O . THR A 1 366 ? 4.533 2.391 12.232 1.00 75.94 366 THR A O 1
ATOM 3015 N N . LEU A 1 367 ? 2.394 1.877 11.843 1.00 71.62 367 LEU A N 1
ATOM 3016 C CA . LEU A 1 367 ? 1.997 3.223 11.398 1.00 71.62 367 LEU A CA 1
ATOM 3017 C C . LEU A 1 367 ? 1.998 4.268 12.515 1.00 71.62 367 LEU A C 1
ATOM 3019 O O . LEU A 1 367 ? 2.254 5.443 12.275 1.00 71.62 367 LEU A O 1
ATOM 3023 N N . LYS A 1 368 ? 1.745 3.855 13.750 1.00 75.19 368 LYS A N 1
ATOM 3024 C CA . LYS A 1 368 ? 1.810 4.720 14.924 1.00 75.19 368 LYS A CA 1
ATOM 3025 C C . LYS A 1 368 ? 3.250 5.020 15.332 1.00 75.19 368 LYS A C 1
ATOM 3027 O O . LYS A 1 368 ? 3.533 6.104 15.826 1.00 75.19 368 LYS A O 1
ATOM 3032 N N . THR A 1 369 ? 4.186 4.096 15.091 1.00 67.31 369 THR A N 1
ATOM 3033 C CA . THR A 1 369 ? 5.623 4.399 15.250 1.00 67.31 369 THR A CA 1
ATOM 3034 C C . THR A 1 369 ? 6.137 5.386 14.202 1.00 67.31 369 THR A C 1
ATOM 3036 O O . THR A 1 369 ? 7.146 6.045 14.440 1.00 67.31 369 THR A O 1
ATOM 3039 N N . ILE A 1 370 ? 5.441 5.480 13.063 1.00 62.22 370 ILE A N 1
ATOM 3040 C CA . ILE A 1 370 ? 5.689 6.455 12.003 1.00 62.22 370 ILE A CA 1
ATOM 3041 C C . ILE A 1 370 ? 5.207 7.819 12.511 1.00 62.22 370 ILE A C 1
ATOM 3043 O O . ILE A 1 370 ? 6.032 8.646 12.862 1.00 62.22 370 ILE A O 1
ATOM 3047 N N . ASN A 1 371 ? 3.907 8.080 12.632 1.00 60.22 371 ASN A N 1
ATOM 3048 C CA . ASN A 1 371 ? 3.445 9.401 13.067 1.00 60.22 371 ASN A CA 1
ATOM 3049 C C . ASN A 1 371 ? 3.171 9.433 14.582 1.00 60.22 371 ASN A C 1
ATOM 3051 O O . ASN A 1 371 ? 2.284 8.739 15.078 1.00 60.22 371 ASN A O 1
ATOM 3055 N N . THR A 1 372 ? 3.919 10.267 15.313 1.00 57.81 372 THR A N 1
ATOM 3056 C CA . THR A 1 372 ? 3.815 10.391 16.775 1.00 57.81 372 THR A CA 1
ATOM 3057 C C . THR A 1 372 ? 2.528 11.059 17.254 1.00 57.81 372 THR A C 1
ATOM 3059 O O . THR A 1 372 ? 2.267 11.023 18.457 1.00 57.81 372 THR A O 1
ATOM 3062 N N . MET A 1 373 ? 1.724 11.653 16.364 1.00 67.94 373 MET A N 1
ATOM 3063 C CA . MET A 1 373 ? 0.426 12.240 16.698 1.00 67.94 373 MET A CA 1
ATOM 3064 C C . MET A 1 373 ? -0.726 11.303 16.290 1.00 67.94 373 MET A C 1
ATOM 3066 O O . MET A 1 373 ? -1.113 11.285 15.120 1.00 67.94 373 MET A O 1
ATOM 3070 N N . PRO A 1 374 ? -1.348 10.569 17.239 1.00 69.50 374 PRO A N 1
ATOM 3071 C CA . PRO A 1 374 ? -2.441 9.634 16.950 1.00 69.50 374 PRO A CA 1
ATOM 3072 C C . PRO A 1 374 ? -3.593 10.233 16.134 1.00 69.50 374 PRO A C 1
ATOM 3074 O O . PRO A 1 374 ? -4.126 9.580 15.238 1.00 69.50 374 PRO A O 1
ATOM 3077 N N . ASN A 1 375 ? -3.946 11.495 16.404 1.00 75.19 375 ASN A N 1
ATOM 3078 C CA . ASN A 1 375 ? -5.028 12.186 15.701 1.00 75.19 375 ASN A CA 1
ATOM 3079 C C . ASN A 1 375 ? -4.762 12.300 14.196 1.00 75.19 375 ASN A C 1
ATOM 3081 O O . ASN A 1 375 ? -5.675 12.110 13.399 1.00 75.19 375 ASN A O 1
ATOM 3085 N N . GLU A 1 376 ? -3.525 12.584 13.790 1.00 72.88 376 GLU A N 1
ATOM 3086 C CA . GLU A 1 376 ? -3.180 12.723 12.374 1.00 72.88 376 GLU A CA 1
ATOM 3087 C C . GLU A 1 376 ? -3.258 11.377 11.644 1.00 72.88 376 GLU A C 1
ATOM 3089 O O . GLU A 1 376 ? -3.825 11.295 10.553 1.00 72.88 376 GLU A O 1
ATOM 3094 N N . THR A 1 377 ? -2.760 10.307 12.272 1.00 75.62 377 THR A N 1
ATOM 3095 C CA . THR A 1 377 ? -2.796 8.944 11.719 1.00 75.62 377 THR A CA 1
ATOM 3096 C C . THR A 1 377 ? -4.227 8.442 11.539 1.00 75.62 377 THR A C 1
ATOM 3098 O O . THR A 1 377 ? -4.554 7.864 10.503 1.00 75.62 377 THR A O 1
ATOM 3101 N N . VAL A 1 378 ? -5.109 8.685 12.513 1.00 82.12 378 VAL A N 1
ATOM 3102 C CA . VAL A 1 378 ? -6.525 8.296 12.416 1.00 82.12 378 VAL A CA 1
ATOM 3103 C C . VAL A 1 378 ? -7.276 9.152 11.390 1.00 82.12 378 VAL A C 1
ATOM 3105 O O . VAL A 1 378 ? -8.020 8.598 10.579 1.00 82.12 378 VAL A O 1
ATOM 3108 N N . ASN A 1 379 ? -7.052 10.472 11.359 1.00 76.31 379 ASN A N 1
ATOM 3109 C CA . ASN A 1 379 ? -7.677 11.371 10.377 1.00 76.31 379 ASN A CA 1
ATOM 3110 C C . ASN A 1 379 ? -7.286 11.012 8.936 1.00 76.31 379 ASN A C 1
ATOM 3112 O O . ASN A 1 379 ? -8.091 11.122 8.016 1.00 76.31 379 ASN A O 1
ATOM 3116 N N . PHE A 1 380 ? -6.066 10.526 8.715 1.00 71.56 380 PHE A N 1
ATOM 3117 C CA . PHE A 1 380 ? -5.657 9.994 7.416 1.00 71.56 380 PHE A CA 1
ATOM 3118 C C . PHE A 1 380 ? -6.514 8.791 6.979 1.00 71.56 380 PHE A C 1
ATOM 3120 O O . PHE A 1 380 ? -7.005 8.750 5.844 1.00 71.56 380 PHE A O 1
ATOM 3127 N N . LEU A 1 381 ? -6.754 7.847 7.897 1.00 76.62 381 LEU A N 1
ATOM 3128 C CA . LEU A 1 381 ? -7.589 6.671 7.641 1.00 76.62 381 LEU A CA 1
ATOM 3129 C C . LEU A 1 381 ? -9.063 7.033 7.405 1.00 76.62 381 LEU A C 1
ATOM 3131 O O . LEU A 1 381 ? -9.805 6.220 6.857 1.00 76.62 381 LEU A O 1
ATOM 3135 N N . GLU A 1 382 ? -9.511 8.232 7.791 1.00 75.69 382 GLU A N 1
ATOM 3136 C CA . GLU A 1 382 ? -10.896 8.693 7.617 1.00 75.69 382 GLU A CA 1
ATOM 3137 C C . GLU A 1 382 ? -11.355 8.642 6.155 1.00 75.69 382 GLU A C 1
ATOM 3139 O O . GLU A 1 382 ? -12.477 8.225 5.870 1.00 75.69 382 GLU A O 1
ATOM 3144 N N . SER A 1 383 ? -10.468 8.951 5.205 1.00 68.25 383 SER A N 1
ATOM 3145 C CA . SER A 1 383 ? -10.785 8.886 3.770 1.00 68.25 383 SER A CA 1
ATOM 3146 C C . SER A 1 383 ? -11.166 7.479 3.274 1.00 68.25 383 SER A C 1
ATOM 3148 O O . SER A 1 383 ? -11.815 7.338 2.234 1.00 68.25 383 SER A O 1
ATOM 3150 N N . TRP A 1 384 ? -10.822 6.430 4.030 1.00 72.56 384 TRP A N 1
ATOM 3151 C CA . TRP A 1 384 ? -11.164 5.037 3.731 1.00 72.56 384 TRP A CA 1
ATOM 3152 C C . TRP A 1 384 ? -12.327 4.488 4.529 1.00 72.56 384 TRP A C 1
ATOM 3154 O O . TRP A 1 384 ? -12.656 3.311 4.366 1.00 72.56 384 TRP A O 1
ATOM 3164 N N . ILE A 1 385 ? -12.993 5.314 5.331 1.00 81.31 385 ILE A N 1
ATOM 3165 C CA . ILE A 1 385 ? -14.114 4.860 6.143 1.00 81.31 385 ILE A CA 1
ATOM 3166 C C . ILE A 1 385 ? -15.190 4.171 5.293 1.00 81.31 385 ILE A C 1
ATOM 3168 O O . ILE A 1 385 ? -15.621 3.068 5.607 1.00 81.31 385 ILE A O 1
ATOM 3172 N N . ASN A 1 386 ? -15.517 4.737 4.128 1.00 76.69 386 ASN A N 1
ATOM 3173 C CA . ASN A 1 386 ? -16.518 4.183 3.211 1.00 76.69 386 ASN A CA 1
ATOM 3174 C C . ASN A 1 386 ? -16.052 2.905 2.488 1.00 76.69 386 ASN A C 1
ATOM 3176 O O . ASN A 1 386 ? -16.859 2.232 1.853 1.00 76.69 386 ASN A O 1
ATOM 3180 N N . ARG A 1 387 ? -14.757 2.571 2.559 1.00 74.25 387 ARG A N 1
ATOM 3181 C CA . ARG A 1 387 ? -14.176 1.342 1.993 1.00 74.25 387 ARG A CA 1
ATOM 3182 C C . ARG A 1 387 ? -14.013 0.240 3.041 1.00 74.25 387 ARG A C 1
ATOM 3184 O O . ARG A 1 387 ? -13.832 -0.919 2.677 1.00 74.25 387 ARG A O 1
ATOM 3191 N N . TYR A 1 388 ? -14.064 0.577 4.328 1.00 82.94 388 TYR A N 1
ATOM 3192 C CA . TYR A 1 388 ? -13.967 -0.399 5.402 1.00 82.94 388 TYR A CA 1
ATOM 3193 C C . TYR A 1 388 ? -15.326 -1.044 5.673 1.00 82.94 388 TYR A C 1
ATOM 3195 O O . TYR A 1 388 ? -16.331 -0.376 5.914 1.00 82.94 388 TYR A O 1
ATOM 3203 N N . LYS A 1 389 ? -15.367 -2.378 5.667 1.00 87.44 389 LYS A N 1
ATOM 3204 C CA . LYS A 1 389 ? -16.591 -3.117 5.988 1.00 87.44 389 LYS A CA 1
ATOM 3205 C C . LYS A 1 389 ? -16.747 -3.243 7.505 1.00 87.44 389 LYS A C 1
ATOM 3207 O O . LYS A 1 389 ? -16.178 -4.147 8.113 1.00 87.44 389 LYS A O 1
ATOM 3212 N N . PHE A 1 390 ? -17.565 -2.384 8.097 1.00 90.38 390 PHE A N 1
ATOM 3213 C CA . PHE A 1 390 ? -17.910 -2.417 9.519 1.00 90.38 390 PHE A CA 1
ATOM 3214 C C . PHE A 1 390 ? -18.768 -3.644 9.863 1.00 90.38 390 PHE A C 1
ATOM 3216 O O . PHE A 1 390 ? -19.901 -3.775 9.411 1.00 90.38 390 PHE A O 1
ATOM 3223 N N . THR A 1 391 ? -18.216 -4.571 10.652 1.00 92.75 391 THR A N 1
ATOM 3224 C CA . THR A 1 391 ? -18.923 -5.759 11.168 1.00 92.75 391 THR A CA 1
ATOM 3225 C C . THR A 1 391 ? -18.411 -6.104 12.563 1.00 92.75 391 THR A C 1
ATOM 3227 O O . THR A 1 391 ? -17.251 -5.824 12.868 1.00 92.75 391 THR A O 1
ATOM 3230 N N . LEU A 1 392 ? -19.235 -6.772 13.374 1.00 92.50 392 LEU A N 1
ATOM 3231 C CA . LEU A 1 392 ? -18.869 -7.186 14.734 1.00 92.50 392 LEU A CA 1
ATOM 3232 C C . LEU A 1 392 ? -17.638 -8.110 14.758 1.00 92.50 392 LEU A C 1
ATOM 3234 O O . LEU A 1 392 ? -16.696 -7.855 15.496 1.00 92.50 392 LEU A O 1
ATOM 3238 N N . ASN A 1 393 ? -17.571 -9.107 13.867 1.00 91.25 393 ASN A N 1
ATOM 3239 C CA . ASN A 1 393 ? -16.416 -10.017 13.756 1.00 91.25 393 ASN A CA 1
ATOM 3240 C C . ASN A 1 393 ? -15.101 -9.273 13.451 1.00 91.25 393 ASN A C 1
ATOM 3242 O O . ASN A 1 393 ? -14.045 -9.632 13.963 1.00 91.25 393 ASN A O 1
ATOM 3246 N N . LYS A 1 394 ? -15.146 -8.214 12.630 1.00 90.94 394 LYS A N 1
ATOM 3247 C CA . LYS A 1 394 ? -13.952 -7.398 12.367 1.00 90.94 394 LYS A CA 1
ATOM 3248 C C . LYS A 1 394 ? -13.599 -6.492 13.537 1.00 90.94 394 LYS A C 1
ATOM 3250 O O . LYS A 1 394 ? -12.418 -6.300 13.790 1.00 90.94 394 LYS A O 1
ATOM 3255 N N . LEU A 1 395 ? -14.592 -5.971 14.257 1.00 92.81 395 LEU A N 1
ATOM 3256 C CA . LEU A 1 395 ? -14.363 -5.190 15.472 1.00 92.81 395 LEU A CA 1
ATOM 3257 C C . LEU A 1 395 ? -13.676 -6.029 16.562 1.00 92.81 395 LEU A C 1
ATOM 3259 O O . LEU A 1 395 ? -12.716 -5.570 17.169 1.00 92.81 395 LEU A O 1
ATOM 3263 N N . GLU A 1 396 ? -14.093 -7.284 16.745 1.00 92.75 396 GLU A N 1
ATOM 3264 C CA . GLU A 1 396 ? -13.478 -8.238 17.688 1.00 92.75 396 GLU A CA 1
ATOM 3265 C C . GLU A 1 396 ? -12.003 -8.559 17.373 1.00 92.75 396 GLU A C 1
ATOM 3267 O O . GLU A 1 396 ? -11.274 -9.026 18.245 1.00 92.75 396 GLU A O 1
ATOM 3272 N N . LYS A 1 397 ? -11.562 -8.342 16.128 1.00 92.06 397 LYS A N 1
ATOM 3273 C CA . LYS A 1 397 ? -10.207 -8.663 15.638 1.00 92.06 397 LYS A CA 1
ATOM 3274 C C . LYS A 1 397 ? -9.385 -7.430 15.278 1.00 92.06 397 LYS A C 1
ATOM 3276 O O . LYS A 1 397 ? -8.304 -7.560 14.705 1.00 92.06 397 LYS A O 1
ATOM 3281 N N . ILE A 1 398 ? -9.920 -6.239 15.531 1.00 94.00 398 ILE A N 1
ATOM 3282 C CA . ILE A 1 398 ? -9.256 -4.999 15.156 1.00 94.00 398 ILE A CA 1
ATOM 3283 C C . ILE A 1 398 ? -8.005 -4.795 16.012 1.00 94.00 398 ILE A C 1
ATOM 3285 O O . ILE A 1 398 ? -7.952 -5.232 17.161 1.00 94.00 398 ILE A O 1
ATOM 3289 N N . ASN A 1 399 ? -6.999 -4.114 15.466 1.00 93.19 399 ASN A N 1
ATOM 3290 C CA . ASN A 1 399 ? -5.822 -3.745 16.241 1.00 93.19 399 ASN A CA 1
ATOM 3291 C C . ASN A 1 399 ? -6.237 -2.862 17.440 1.00 93.19 399 ASN A C 1
ATOM 3293 O O . ASN A 1 399 ? -6.878 -1.822 17.269 1.00 93.19 399 ASN A O 1
ATOM 3297 N N . GLU A 1 400 ? -5.885 -3.290 18.656 1.00 92.75 400 GLU A N 1
ATOM 3298 C CA . GLU A 1 400 ? -6.299 -2.630 19.902 1.00 92.75 400 GLU A CA 1
ATOM 3299 C C . GLU A 1 400 ? -5.757 -1.197 20.019 1.00 92.75 400 GLU A C 1
ATOM 3301 O O . GLU A 1 400 ? -6.444 -0.315 20.531 1.00 92.75 400 GLU A O 1
ATOM 3306 N N . SER A 1 401 ? -4.544 -0.944 19.520 1.00 91.38 401 SER A N 1
ATOM 3307 C CA . SER A 1 401 ? -3.903 0.377 19.535 1.00 91.38 401 SER A CA 1
ATOM 3308 C C . SER A 1 401 ? -4.621 1.359 18.614 1.00 91.38 401 SER A C 1
ATOM 3310 O O . SER A 1 401 ? -4.863 2.500 19.007 1.00 91.38 401 SER A O 1
ATOM 3312 N N . PHE A 1 402 ? -5.053 0.896 17.435 1.00 92.44 402 PHE A N 1
ATOM 3313 C CA . PHE A 1 402 ? -5.897 1.684 16.536 1.00 92.44 402 PHE A CA 1
ATOM 3314 C C . PHE A 1 402 ? -7.211 2.066 17.202 1.00 92.44 402 PHE A C 1
ATOM 3316 O O . PHE A 1 402 ? -7.569 3.242 17.242 1.00 92.44 402 PHE A O 1
ATOM 3323 N N . LEU A 1 403 ? -7.921 1.080 17.757 1.00 93.56 403 LEU A N 1
ATOM 3324 C CA . LEU A 1 403 ? -9.208 1.328 18.396 1.00 93.56 403 LEU A CA 1
ATOM 3325 C C . LEU A 1 403 ? -9.067 2.284 19.583 1.00 93.56 403 LEU A C 1
ATOM 3327 O O . LEU A 1 403 ? -9.863 3.209 19.723 1.00 93.56 403 LEU A O 1
ATOM 3331 N N . ARG A 1 404 ? -8.033 2.100 20.408 1.00 91.75 404 ARG A N 1
ATOM 3332 C CA . ARG A 1 404 ? -7.731 2.979 21.539 1.00 91.75 404 ARG A CA 1
ATOM 3333 C C . ARG A 1 404 ? -7.492 4.418 21.087 1.00 91.75 404 ARG A C 1
ATOM 3335 O O . ARG A 1 404 ? -8.056 5.334 21.678 1.00 91.75 404 ARG A O 1
ATOM 3342 N N . ASP A 1 405 ? -6.708 4.623 20.030 1.00 90.31 405 ASP A N 1
ATOM 3343 C CA . ASP A 1 405 ? -6.468 5.961 19.486 1.00 90.31 405 ASP A CA 1
ATOM 3344 C C . ASP A 1 405 ? -7.761 6.577 18.949 1.00 90.31 405 ASP A C 1
ATOM 3346 O O . ASP A 1 405 ? -8.104 7.687 19.347 1.00 90.31 405 ASP A O 1
ATOM 3350 N N . VAL A 1 406 ? -8.538 5.831 18.150 1.00 91.50 406 VAL A N 1
ATOM 3351 C CA . VAL A 1 406 ? -9.857 6.253 17.637 1.00 91.50 406 VAL A CA 1
ATOM 3352 C C . VAL A 1 406 ? -10.799 6.676 18.766 1.00 91.50 406 VAL A C 1
ATOM 3354 O O . VAL A 1 406 ? -11.530 7.660 18.618 1.00 91.50 406 VAL A O 1
ATOM 3357 N N . MET A 1 407 ? -10.796 5.965 19.896 1.00 89.81 407 MET A N 1
ATOM 3358 C CA . MET A 1 407 ? -11.646 6.266 21.054 1.00 89.81 407 MET A CA 1
ATOM 3359 C C . MET A 1 407 ? -11.131 7.446 21.889 1.00 89.81 407 MET A C 1
ATOM 3361 O O . MET A 1 407 ? -11.944 8.148 22.479 1.00 89.81 407 MET A O 1
ATOM 3365 N N . ASN A 1 408 ? -9.829 7.739 21.882 1.00 87.06 408 ASN A N 1
ATOM 3366 C CA . ASN A 1 408 ? -9.235 8.795 22.713 1.00 87.06 408 ASN A CA 1
ATOM 3367 C C . ASN A 1 408 ? -9.094 10.168 22.029 1.00 87.06 408 ASN A C 1
ATOM 3369 O O . ASN A 1 408 ? -8.770 11.140 22.706 1.00 87.06 408 ASN A O 1
ATOM 3373 N N . ILE A 1 409 ? -9.356 10.291 20.721 1.00 85.00 409 ILE A N 1
ATOM 3374 C CA . ILE A 1 409 ? -9.370 11.597 20.023 1.00 85.00 409 ILE A CA 1
ATOM 3375 C C . ILE A 1 409 ? -10.363 12.564 20.694 1.00 85.00 409 ILE A C 1
ATOM 3377 O O . ILE A 1 409 ? -11.540 12.243 20.860 1.00 85.00 409 ILE A O 1
ATOM 3381 N N . GLU A 1 410 ? -9.926 13.767 21.056 1.00 78.12 410 GLU A N 1
ATOM 3382 C CA . GLU A 1 410 ? -10.796 14.737 21.745 1.00 78.12 410 GLU A CA 1
ATOM 3383 C C . GLU A 1 410 ? -12.004 15.164 20.893 1.00 78.12 410 GLU A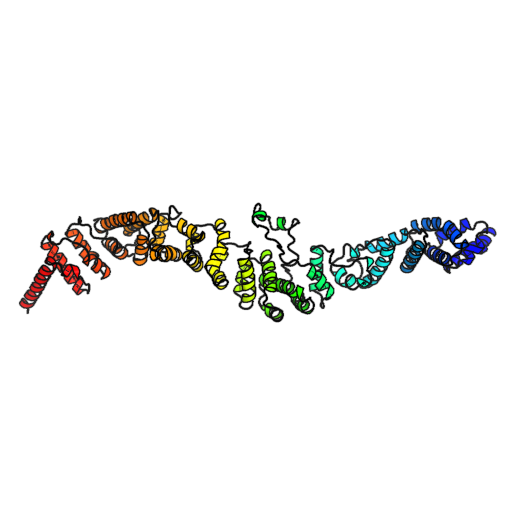 C 1
ATOM 3385 O O . GLU A 1 410 ? -13.114 15.326 21.400 1.00 78.12 410 GLU A O 1
ATOM 3390 N N . ILE A 1 411 ? -11.800 15.303 19.583 1.00 79.31 411 ILE A N 1
ATOM 3391 C CA . ILE A 1 411 ? -12.830 15.686 18.613 1.00 79.31 411 ILE A CA 1
ATOM 3392 C C . ILE A 1 411 ? -13.546 14.423 18.105 1.00 79.31 411 ILE A C 1
ATOM 3394 O O . ILE A 1 411 ? -12.913 13.384 17.894 1.00 79.31 411 ILE A O 1
ATOM 3398 N N . SER A 1 412 ? -14.872 14.500 17.909 1.00 76.56 412 SER A N 1
ATOM 3399 C CA . SER A 1 412 ? -15.622 13.403 17.273 1.00 76.56 412 SER A CA 1
ATOM 3400 C C . SER A 1 412 ? -15.016 13.087 15.910 1.00 76.56 412 SER A C 1
ATOM 3402 O O . SER A 1 412 ? -14.686 13.997 15.152 1.00 76.56 412 SER A O 1
ATOM 3404 N N . ASN A 1 413 ? -14.871 11.802 15.608 1.00 85.69 413 ASN A N 1
ATOM 3405 C CA . ASN A 1 413 ? -14.370 11.336 14.326 1.00 85.69 413 ASN A CA 1
ATOM 3406 C C . ASN A 1 413 ? -15.291 10.248 13.776 1.00 85.69 413 ASN A C 1
ATOM 3408 O O . ASN A 1 413 ? -15.900 9.480 14.530 1.00 85.69 413 ASN A O 1
ATOM 3412 N N . SER A 1 414 ? -15.347 10.165 12.451 1.00 88.38 414 SER A N 1
ATOM 3413 C CA . SER A 1 414 ? -16.277 9.288 11.744 1.00 88.38 414 SER A CA 1
ATOM 3414 C C . SER A 1 414 ? -16.064 7.800 12.087 1.00 88.38 414 SER A C 1
ATOM 3416 O O . SER A 1 414 ? -17.024 7.030 12.163 1.00 88.38 414 SER A O 1
ATOM 3418 N N . TRP A 1 415 ? -14.817 7.379 12.351 1.00 90.88 415 TRP A N 1
ATOM 3419 C CA . TRP A 1 415 ? -14.497 6.001 12.753 1.00 90.88 415 TRP A CA 1
ATOM 3420 C C . TRP A 1 415 ? -15.152 5.622 14.077 1.00 90.88 415 TRP A C 1
ATOM 3422 O O . TRP A 1 415 ? -15.767 4.559 14.178 1.00 90.88 415 TRP A O 1
ATOM 3432 N N . ARG A 1 416 ? -15.043 6.497 15.083 1.00 90.50 416 ARG A N 1
ATOM 3433 C CA . ARG A 1 416 ? -15.676 6.304 16.389 1.00 90.50 416 ARG A CA 1
ATOM 3434 C C . ARG A 1 416 ? -17.176 6.130 16.223 1.00 90.50 416 ARG A C 1
ATOM 3436 O O . ARG A 1 416 ? -17.716 5.150 16.718 1.00 90.50 416 ARG A O 1
ATOM 3443 N N . GLU A 1 417 ? -17.833 7.030 15.499 1.00 89.56 417 GLU A N 1
ATOM 3444 C CA . GLU A 1 417 ? -19.281 6.966 15.273 1.00 89.56 417 GLU A CA 1
ATOM 3445 C C . GLU A 1 417 ? -19.695 5.620 14.664 1.00 89.56 417 GLU A C 1
ATOM 3447 O O . GLU A 1 417 ? -20.566 4.949 15.215 1.00 89.56 417 GLU A O 1
ATOM 3452 N N . LYS A 1 418 ? -18.985 5.144 13.631 1.00 91.12 418 LYS A N 1
ATOM 3453 C CA . LYS A 1 418 ? -19.250 3.836 13.008 1.00 91.12 418 LYS A CA 1
ATOM 3454 C C . LYS A 1 418 ? -19.034 2.645 13.944 1.00 91.12 418 LYS A C 1
ATOM 3456 O O . LYS A 1 418 ? -19.799 1.683 13.882 1.00 91.12 418 LYS A O 1
ATOM 3461 N N . PHE A 1 419 ? -18.017 2.671 14.807 1.00 91.69 419 PHE A N 1
ATOM 3462 C CA . PHE A 1 419 ? -17.807 1.601 15.791 1.00 91.69 419 PHE A CA 1
ATOM 3463 C C . PHE A 1 419 ? -18.864 1.605 16.896 1.00 91.69 419 PHE A C 1
ATOM 3465 O O . PHE A 1 419 ? -19.323 0.537 17.299 1.00 91.69 419 PHE A O 1
ATOM 3472 N N . LEU A 1 420 ? -19.283 2.783 17.361 1.00 89.94 420 LEU A N 1
ATOM 3473 C CA . LEU A 1 420 ? -20.338 2.908 18.367 1.00 89.94 420 LEU A CA 1
ATOM 3474 C C . LEU A 1 420 ? -21.708 2.494 17.801 1.00 89.94 420 LEU A C 1
ATOM 3476 O O . LEU A 1 420 ? -22.453 1.798 18.485 1.00 89.94 420 LEU A O 1
ATOM 3480 N N . GLU A 1 421 ? -22.011 2.849 16.546 1.00 88.75 421 GLU A N 1
ATOM 3481 C CA . GLU A 1 421 ? -23.209 2.404 15.810 1.00 88.75 421 GLU A CA 1
ATOM 3482 C C . GLU A 1 421 ? -23.272 0.882 15.625 1.00 88.75 421 GLU A C 1
ATOM 3484 O O . GLU A 1 421 ? -24.358 0.333 15.503 1.00 88.75 421 GLU A O 1
ATOM 3489 N N . LEU A 1 422 ? -22.139 0.168 15.593 1.00 89.88 422 LEU A N 1
ATOM 3490 C CA . LEU A 1 422 ? -22.160 -1.294 15.463 1.00 89.88 422 LEU A CA 1
ATOM 3491 C C . LEU A 1 422 ? -22.701 -1.984 16.720 1.00 89.88 422 LEU A C 1
ATOM 3493 O O . LEU A 1 422 ? -23.415 -2.980 16.597 1.00 89.88 422 LEU A O 1
ATOM 3497 N N . ILE A 1 423 ? -22.328 -1.483 17.901 1.00 89.00 423 ILE A N 1
ATOM 3498 C CA . ILE A 1 423 ? -22.631 -2.123 19.191 1.00 89.00 423 ILE A CA 1
ATOM 3499 C C . ILE A 1 423 ? -23.826 -1.494 19.923 1.00 89.00 423 ILE A C 1
ATOM 3501 O O . ILE A 1 423 ? -24.410 -2.134 20.794 1.00 89.00 423 ILE A O 1
ATOM 3505 N N . GLY A 1 424 ? -24.207 -0.258 19.586 1.00 80.38 424 GLY A N 1
ATOM 3506 C CA . GLY A 1 424 ? -25.341 0.460 20.174 1.00 80.38 424 GLY A CA 1
ATOM 3507 C C . GLY A 1 424 ? -26.252 1.095 19.117 1.00 80.38 424 GLY A C 1
ATOM 3508 O O . GLY A 1 424 ? -25.953 1.073 17.933 1.00 80.38 424 GLY A O 1
ATOM 3509 N N . ASN A 1 425 ? -27.369 1.697 19.545 1.00 70.31 425 ASN A N 1
ATOM 3510 C CA . ASN A 1 425 ? -28.243 2.543 18.703 1.00 70.31 425 ASN A CA 1
ATOM 3511 C C . ASN A 1 425 ? -28.883 1.848 17.470 1.00 70.31 425 ASN A C 1
ATOM 3513 O O . ASN A 1 425 ? -28.821 2.390 16.374 1.00 70.31 425 ASN A O 1
ATOM 3517 N N . ASP A 1 426 ? -29.537 0.692 17.650 1.00 67.25 426 ASP A N 1
ATOM 3518 C CA . ASP A 1 426 ? -30.066 -0.172 16.560 1.00 67.25 426 ASP A CA 1
ATOM 3519 C C . ASP A 1 426 ? -28.983 -0.798 15.660 1.00 67.25 426 ASP A C 1
ATOM 3521 O O . ASP A 1 426 ? -29.254 -1.198 14.528 1.00 67.25 426 ASP A O 1
ATOM 3525 N N . GLY A 1 427 ? -27.755 -0.883 16.171 1.00 76.56 427 GLY A N 1
ATOM 3526 C CA . GLY A 1 427 ? -26.656 -1.583 15.526 1.00 76.56 427 GLY A CA 1
ATOM 3527 C C . GLY A 1 427 ? -26.885 -3.080 15.327 1.00 76.56 427 GLY A C 1
ATOM 3528 O O . GLY A 1 427 ? -27.907 -3.657 15.694 1.00 76.56 427 GLY A O 1
ATOM 3529 N N . ASN A 1 428 ? -25.862 -3.739 14.790 1.00 85.94 428 ASN A N 1
ATOM 3530 C CA . ASN A 1 428 ? -25.912 -5.163 14.453 1.00 85.94 428 ASN A CA 1
ATOM 3531 C C . ASN A 1 428 ? -25.763 -6.093 15.673 1.00 85.94 428 ASN A C 1
ATOM 3533 O O . ASN A 1 428 ? -25.814 -7.307 15.502 1.00 85.94 428 ASN A O 1
ATOM 3537 N N . ALA A 1 429 ? -25.510 -5.554 16.872 1.00 91.12 429 ALA A N 1
ATOM 3538 C CA . ALA A 1 429 ? -25.342 -6.335 18.096 1.00 91.12 429 ALA A CA 1
ATOM 3539 C C . ALA A 1 429 ? -26.693 -6.839 18.633 1.00 91.12 429 ALA A C 1
ATOM 3541 O O . ALA A 1 429 ? -27.442 -6.116 19.301 1.00 91.12 429 ALA A O 1
ATOM 3542 N N . ASP A 1 430 ? -26.993 -8.098 18.329 1.00 92.38 430 ASP A N 1
ATOM 3543 C CA . ASP A 1 430 ? -28.178 -8.815 18.789 1.00 92.38 430 ASP A CA 1
ATOM 3544 C C . ASP A 1 430 ? -27.969 -9.489 20.159 1.00 92.38 430 ASP A C 1
ATOM 3546 O O . ASP A 1 430 ? -26.939 -9.324 20.820 1.00 92.38 430 ASP A O 1
ATOM 3550 N N . VAL A 1 431 ? -29.007 -10.189 20.626 1.00 92.69 431 VAL A N 1
ATOM 3551 C CA . VAL A 1 431 ? -29.019 -10.872 21.928 1.00 92.69 431 VAL A CA 1
ATOM 3552 C C . VAL A 1 431 ? -27.940 -11.955 21.986 1.00 92.69 431 VAL A C 1
ATOM 3554 O O . VAL A 1 431 ? -27.189 -11.992 22.958 1.00 92.69 431 VAL A O 1
ATOM 3557 N N . ASP A 1 432 ? -27.808 -12.774 20.940 1.00 93.44 432 ASP A N 1
ATOM 3558 C CA . ASP A 1 432 ? -26.832 -13.870 20.880 1.00 93.44 432 ASP A CA 1
ATOM 3559 C C . ASP A 1 432 ? -25.391 -13.348 20.931 1.00 93.44 432 ASP A C 1
ATOM 3561 O O . ASP A 1 432 ? -24.536 -13.891 21.639 1.00 93.44 432 ASP A O 1
ATOM 3565 N N . TRP A 1 433 ? -25.110 -12.248 20.227 1.00 95.06 433 TRP A N 1
ATOM 3566 C CA . TRP A 1 433 ? -23.800 -11.615 20.274 1.00 95.06 433 TRP A CA 1
ATOM 3567 C C . TRP A 1 433 ? -23.481 -11.063 21.667 1.00 95.06 433 TRP A C 1
ATOM 3569 O O . TRP A 1 433 ? -22.387 -11.302 22.183 1.00 95.06 433 TRP A O 1
ATOM 3579 N N . TRP A 1 434 ? -24.426 -10.370 22.314 1.00 94.50 434 TRP A N 1
ATOM 3580 C CA . TRP A 1 434 ? -24.220 -9.872 23.677 1.00 94.50 434 TRP A CA 1
ATOM 3581 C C . TRP A 1 434 ? -24.096 -10.997 24.706 1.00 94.50 434 TRP A C 1
ATOM 3583 O O . TRP A 1 434 ? -23.262 -10.889 25.602 1.00 94.50 434 TRP A O 1
ATOM 3593 N N . MET A 1 435 ? -24.847 -12.092 24.557 1.00 93.38 435 MET A N 1
ATOM 3594 C CA . MET A 1 435 ? -24.696 -13.302 25.376 1.00 93.38 435 MET A CA 1
ATOM 3595 C C . MET A 1 435 ? -23.257 -13.825 25.326 1.00 93.38 435 MET A C 1
ATOM 3597 O O . MET A 1 435 ? -22.648 -14.053 26.374 1.00 93.38 435 MET A O 1
ATOM 3601 N N . LYS A 1 436 ? -22.674 -13.919 24.123 1.00 93.94 436 LYS A N 1
ATOM 3602 C CA . LYS A 1 436 ? -21.265 -14.293 23.946 1.00 93.94 436 LYS A CA 1
ATOM 3603 C C . LYS A 1 436 ? -20.324 -13.315 24.657 1.00 93.94 436 LYS A C 1
ATOM 3605 O O . LYS A 1 436 ? -19.411 -13.759 25.341 1.00 93.94 436 LYS A O 1
ATOM 3610 N N . GLN A 1 437 ? -20.545 -12.002 24.542 1.00 94.56 437 GLN A N 1
ATOM 3611 C CA . GLN A 1 437 ? -19.688 -11.001 25.199 1.00 94.56 437 GLN A CA 1
ATOM 3612 C C . GLN A 1 437 ? -19.823 -10.975 26.730 1.00 94.56 437 GLN A C 1
ATOM 3614 O O . GLN A 1 437 ? -18.891 -10.557 27.413 1.00 94.56 437 GLN A O 1
ATOM 3619 N N . ILE A 1 438 ? -20.965 -11.386 27.290 1.00 94.31 438 ILE A N 1
ATOM 3620 C CA . ILE A 1 438 ? -21.138 -11.537 28.743 1.00 94.31 438 ILE A CA 1
ATOM 3621 C C . ILE A 1 438 ? -20.296 -12.716 29.244 1.00 94.31 438 ILE A C 1
ATOM 3623 O O . ILE A 1 438 ? -19.570 -12.569 30.227 1.00 94.31 438 ILE A O 1
ATOM 3627 N N . GLN A 1 439 ? -20.366 -13.853 28.545 1.00 91.06 439 GLN A N 1
ATOM 3628 C CA . GLN A 1 439 ? -19.641 -15.080 28.887 1.00 91.06 439 GLN A CA 1
ATOM 3629 C C . GLN A 1 439 ? -18.128 -14.941 28.671 1.00 91.06 439 GLN A C 1
ATOM 3631 O O . GLN A 1 439 ? -17.339 -15.249 29.562 1.00 91.06 439 GLN A O 1
ATOM 3636 N N . GLU A 1 440 ? -17.729 -14.445 27.501 1.00 92.06 440 GLU A N 1
ATOM 3637 C CA . GLU A 1 440 ? -16.342 -14.333 27.051 1.00 92.06 440 GLU A CA 1
ATOM 3638 C C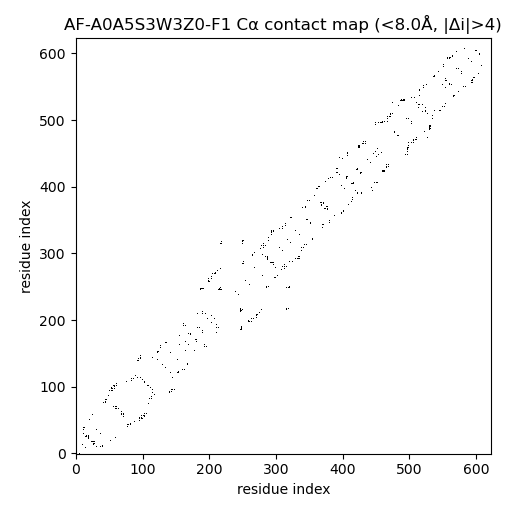 . GLU A 1 440 ? -16.090 -12.930 26.469 1.00 92.06 440 GLU A C 1
ATOM 3640 O O . GLU A 1 440 ? -16.202 -12.714 25.256 1.00 92.06 440 GLU A O 1
ATOM 3645 N N . PRO A 1 441 ? -15.763 -11.937 27.316 1.00 92.50 441 PRO A N 1
ATOM 3646 C CA . PRO A 1 441 ? -15.588 -10.566 26.858 1.00 92.50 441 PRO A CA 1
ATOM 3647 C C . PRO A 1 441 ? -14.360 -10.409 25.966 1.00 92.50 441 PRO A C 1
ATOM 3649 O O . PRO A 1 441 ? -13.233 -10.704 26.368 1.00 92.50 441 PRO A O 1
ATOM 3652 N N . ASN A 1 442 ? -14.559 -9.854 24.772 1.00 95.06 442 ASN A N 1
ATOM 3653 C CA . ASN A 1 442 ? -13.459 -9.506 23.884 1.00 95.06 442 ASN A CA 1
ATOM 3654 C C . ASN A 1 442 ? -12.770 -8.197 24.327 1.00 95.06 442 ASN A C 1
ATOM 3656 O O . ASN A 1 442 ? -13.437 -7.206 24.632 1.00 95.06 442 ASN A O 1
ATOM 3660 N N . ASN A 1 443 ? -11.432 -8.164 24.312 1.00 92.81 443 ASN A N 1
ATOM 3661 C CA . ASN A 1 443 ? -10.635 -6.997 24.712 1.00 92.81 443 ASN A CA 1
ATOM 3662 C C . ASN A 1 443 ? -11.011 -5.709 23.970 1.00 92.81 443 ASN A C 1
ATOM 3664 O O . ASN A 1 443 ? -11.095 -4.651 24.591 1.00 92.81 443 ASN A O 1
ATOM 3668 N N . THR A 1 444 ? -11.264 -5.771 22.661 1.00 93.25 444 THR A N 1
ATOM 3669 C CA . THR A 1 444 ? -11.606 -4.576 21.879 1.00 93.25 444 THR A CA 1
ATOM 3670 C C . THR A 1 444 ? -12.970 -4.029 22.287 1.00 93.25 444 THR A C 1
ATOM 3672 O O . THR A 1 444 ? -13.147 -2.818 22.382 1.00 93.25 444 THR A O 1
ATOM 3675 N N . ILE A 1 445 ? -13.918 -4.903 22.632 1.00 94.44 445 ILE A N 1
ATOM 3676 C CA . ILE A 1 445 ? -15.233 -4.506 23.146 1.00 94.44 445 ILE A CA 1
ATOM 3677 C C . ILE A 1 445 ? -15.109 -3.921 24.554 1.00 94.44 445 ILE A C 1
ATOM 3679 O O . ILE A 1 445 ? -15.726 -2.892 24.840 1.00 94.44 445 ILE A O 1
ATOM 3683 N N . ARG A 1 446 ? -14.252 -4.501 25.406 1.00 93.12 446 ARG A N 1
ATOM 3684 C CA . ARG A 1 446 ? -13.930 -3.932 26.722 1.00 93.12 446 ARG A CA 1
ATOM 3685 C C . ARG A 1 446 ? -13.363 -2.523 26.603 1.00 93.12 446 ARG A C 1
ATOM 3687 O O . ARG A 1 446 ? -13.809 -1.653 27.339 1.00 93.12 446 ARG A O 1
ATOM 3694 N N . LEU A 1 447 ? -12.474 -2.257 25.640 1.00 92.38 447 LEU A N 1
ATOM 3695 C CA . LEU A 1 447 ? -11.960 -0.903 25.395 1.00 92.38 447 LEU A CA 1
ATOM 3696 C C . LEU A 1 447 ? -13.088 0.095 25.109 1.00 92.38 447 LEU A C 1
ATOM 3698 O O . LEU A 1 447 ? -13.090 1.194 25.654 1.00 92.38 447 LEU A O 1
ATOM 3702 N N . ILE A 1 448 ? -14.082 -0.283 24.306 1.00 92.88 448 ILE A N 1
ATOM 3703 C CA . ILE A 1 448 ? -15.201 0.615 23.995 1.00 92.88 448 ILE A CA 1
ATOM 3704 C C . ILE A 1 448 ? -16.101 0.815 25.218 1.00 92.88 448 ILE A C 1
ATOM 3706 O O . ILE A 1 448 ? -16.446 1.944 25.565 1.00 92.88 448 ILE A O 1
ATOM 3710 N N . VAL A 1 449 ? -16.496 -0.266 25.888 1.00 92.62 449 VAL A N 1
ATOM 3711 C CA . VAL A 1 449 ? -17.418 -0.192 27.028 1.00 92.62 449 VAL A CA 1
ATOM 3712 C C . VAL A 1 449 ? -16.756 0.492 28.223 1.00 92.62 449 VAL A C 1
ATOM 3714 O O . VAL A 1 449 ? -17.282 1.484 28.720 1.00 92.62 449 VAL A O 1
ATOM 3717 N N . GLU A 1 450 ? -15.592 0.012 28.658 1.00 89.81 450 GLU A N 1
ATOM 3718 C CA . GLU A 1 450 ? -14.913 0.497 29.859 1.00 89.81 450 GLU A CA 1
ATOM 3719 C C . GLU A 1 450 ? -14.244 1.862 29.618 1.00 89.81 450 GLU A C 1
ATOM 3721 O O . GLU A 1 450 ? -14.413 2.780 30.425 1.00 89.81 450 GLU A O 1
ATOM 3726 N N . GLU A 1 451 ? -13.496 2.040 28.518 1.00 83.69 451 GLU A N 1
ATOM 3727 C CA . GLU A 1 451 ? -12.713 3.269 28.312 1.00 83.69 451 GLU A CA 1
ATOM 3728 C C . GLU A 1 451 ? -13.488 4.401 27.646 1.00 83.69 451 GLU A C 1
ATOM 3730 O O . GLU A 1 451 ? -13.230 5.560 27.970 1.00 83.69 451 GLU A O 1
ATOM 3735 N N . TRP A 1 452 ? -14.444 4.103 26.761 1.00 87.88 452 TRP A N 1
ATOM 3736 C CA . TRP A 1 452 ? -15.245 5.151 26.131 1.00 87.88 452 TRP A CA 1
ATOM 3737 C C . TRP A 1 452 ? -16.552 5.411 26.875 1.00 87.88 452 TRP A C 1
ATOM 3739 O O . TRP A 1 452 ? -16.795 6.548 27.275 1.00 87.88 452 TRP A O 1
ATOM 3749 N N . TYR A 1 453 ? -17.393 4.401 27.101 1.00 90.31 453 TYR A N 1
ATOM 3750 C CA . TYR A 1 453 ? -18.691 4.645 27.731 1.00 90.31 453 TYR A CA 1
ATOM 3751 C C . TYR A 1 453 ? -18.597 4.862 29.244 1.00 90.31 453 TYR A C 1
ATOM 3753 O O . TYR A 1 453 ? -19.027 5.912 29.726 1.00 90.31 453 TYR A O 1
ATOM 3761 N N . SER A 1 454 ? -18.022 3.917 29.992 1.00 87.38 454 SER A N 1
ATOM 3762 C CA . SER A 1 454 ? -18.002 3.969 31.457 1.00 87.38 454 SER A CA 1
ATOM 3763 C C . SER A 1 454 ? -17.159 5.135 31.982 1.00 87.38 454 SER A C 1
ATOM 3765 O O . SER A 1 454 ? -17.671 5.933 32.764 1.00 87.38 454 SER A O 1
ATOM 3767 N N . LYS A 1 455 ? -15.912 5.323 31.517 1.00 86.31 455 LYS A N 1
ATOM 3768 C CA . LYS A 1 455 ? -15.069 6.459 31.963 1.00 86.31 455 LYS A CA 1
ATOM 3769 C C . LYS A 1 455 ? -15.674 7.832 31.654 1.00 86.31 455 LYS A C 1
ATOM 3771 O O . LYS A 1 455 ? -15.506 8.754 32.448 1.00 86.31 455 LYS A O 1
ATOM 3776 N N . ASN A 1 456 ? -16.388 7.977 30.535 1.00 85.00 456 ASN A N 1
ATOM 3777 C CA . ASN A 1 456 ? -17.015 9.249 30.154 1.00 85.00 456 ASN A CA 1
ATOM 3778 C C . ASN A 1 456 ? -18.474 9.381 30.630 1.00 85.00 456 ASN A C 1
ATOM 3780 O O . ASN A 1 456 ? -19.164 10.311 30.201 1.00 85.00 456 ASN A O 1
ATOM 3784 N N . ASN A 1 457 ? -18.958 8.472 31.491 1.00 86.38 457 ASN A N 1
ATOM 3785 C CA . ASN A 1 457 ? -20.338 8.431 31.992 1.00 86.38 457 ASN A CA 1
ATOM 3786 C C . ASN A 1 457 ? -21.389 8.539 30.869 1.00 86.38 457 ASN A C 1
ATOM 3788 O O . ASN A 1 457 ? -22.370 9.283 30.972 1.00 86.38 457 ASN A O 1
ATOM 3792 N N . LYS A 1 458 ? -21.157 7.838 29.757 1.00 88.88 458 LYS A N 1
ATOM 3793 C CA . LYS A 1 458 ? -22.074 7.776 28.616 1.00 88.88 458 LYS A CA 1
ATOM 3794 C C . LYS A 1 458 ? -22.934 6.520 28.706 1.00 88.88 458 LYS A C 1
ATOM 3796 O O . LYS A 1 458 ? -22.521 5.502 29.251 1.00 88.88 458 LYS A O 1
ATOM 3801 N N . SER A 1 459 ? -24.107 6.579 28.087 1.00 88.06 459 SER A N 1
ATOM 3802 C CA . SER A 1 459 ? -25.020 5.440 27.980 1.00 88.06 459 SER A CA 1
ATOM 3803 C C . SER A 1 459 ? -25.427 5.205 26.528 1.00 88.06 459 SER A C 1
ATOM 3805 O O . SER A 1 459 ? -25.408 6.128 25.710 1.00 88.06 459 SER A O 1
ATOM 3807 N N . PHE A 1 460 ? -25.831 3.980 26.209 1.00 86.62 460 PHE A N 1
ATOM 3808 C CA . PHE A 1 460 ? -26.485 3.659 24.944 1.00 86.62 460 PHE A CA 1
ATOM 3809 C C . PHE A 1 460 ? -27.824 4.391 24.825 1.00 86.62 460 PHE A C 1
ATOM 3811 O O . PHE A 1 460 ? -28.600 4.444 25.782 1.00 86.62 460 PHE A O 1
ATOM 3818 N N . ILE A 1 461 ? -28.136 4.895 23.625 1.00 78.06 461 ILE A N 1
ATOM 3819 C CA . ILE A 1 461 ? -29.451 5.492 23.347 1.00 78.06 461 ILE A CA 1
ATOM 3820 C C . ILE A 1 461 ? -30.510 4.383 23.323 1.00 78.06 461 ILE A C 1
ATOM 3822 O O . ILE A 1 461 ? -31.596 4.539 23.880 1.00 78.06 461 ILE A O 1
ATOM 3826 N N . LYS A 1 462 ? -30.170 3.230 22.732 1.00 80.75 462 LYS A N 1
ATOM 3827 C CA . LYS A 1 462 ? -30.997 2.017 22.703 1.00 80.75 462 LYS A CA 1
ATOM 3828 C C . LYS A 1 462 ? -30.171 0.807 23.130 1.00 80.75 462 LYS A C 1
ATOM 3830 O O . LYS A 1 462 ? -29.111 0.558 22.569 1.00 80.75 462 LYS A O 1
ATOM 3835 N N . CYS A 1 463 ? -30.664 0.074 24.126 1.00 87.38 463 CYS A N 1
ATOM 3836 C CA . CYS A 1 463 ? -29.973 -1.057 24.760 1.00 87.38 463 CYS A CA 1
ATOM 3837 C C . CYS A 1 463 ? -30.893 -2.273 24.974 1.00 87.38 463 CYS A C 1
ATOM 3839 O O . CYS A 1 463 ? -30.710 -3.011 25.935 1.00 87.38 463 CYS A O 1
ATOM 3841 N N . ALA A 1 464 ? -31.901 -2.471 24.114 1.00 88.06 464 ALA A N 1
ATOM 3842 C CA . ALA A 1 464 ? -32.844 -3.586 24.246 1.00 88.06 464 ALA A CA 1
ATOM 3843 C C . ALA A 1 464 ? -32.126 -4.945 24.203 1.00 88.06 464 ALA A C 1
ATOM 3845 O O . ALA A 1 464 ? -32.224 -5.690 25.170 1.00 88.06 464 ALA A O 1
ATOM 3846 N N . SER A 1 465 ? -31.309 -5.196 23.172 1.00 92.12 465 SER A N 1
ATOM 3847 C CA . SER A 1 465 ? -30.564 -6.455 23.024 1.00 92.12 465 SER A CA 1
ATOM 3848 C C . SER A 1 465 ? -29.656 -6.755 24.219 1.00 92.12 465 SER A C 1
ATOM 3850 O O . SER A 1 465 ? -29.685 -7.867 24.723 1.00 92.12 465 SER A O 1
ATOM 3852 N N . LEU A 1 466 ? -28.909 -5.758 24.718 1.00 94.00 466 LEU A N 1
ATOM 3853 C CA . LEU A 1 466 ? -28.043 -5.910 25.898 1.00 94.00 466 LEU A CA 1
ATOM 3854 C C . LEU A 1 466 ? -28.850 -6.179 27.181 1.00 94.00 466 LEU A C 1
ATOM 3856 O O . LEU A 1 466 ? -28.473 -6.997 28.015 1.00 94.00 466 LEU A O 1
ATOM 3860 N N . ASN A 1 467 ? -29.966 -5.472 27.364 1.00 93.31 467 ASN A N 1
ATOM 3861 C CA . ASN A 1 467 ? -30.837 -5.678 28.518 1.00 93.31 467 ASN A CA 1
ATOM 3862 C C . ASN A 1 467 ? -31.467 -7.078 28.487 1.00 93.31 467 ASN A C 1
ATOM 3864 O O . ASN A 1 467 ? -31.553 -7.744 29.514 1.00 93.31 467 ASN A O 1
ATOM 3868 N N . ASP A 1 468 ? -31.905 -7.525 27.313 1.00 93.75 468 ASP A N 1
ATOM 3869 C CA . ASP A 1 468 ? -32.538 -8.826 27.137 1.00 93.75 468 ASP A CA 1
ATOM 3870 C C . ASP A 1 468 ? -31.522 -9.967 27.235 1.00 93.75 468 ASP A C 1
ATOM 3872 O O . ASP A 1 468 ? -31.816 -10.951 27.908 1.00 93.75 468 ASP A O 1
ATOM 3876 N N . SER A 1 469 ? -30.299 -9.802 26.720 1.00 95.12 469 SER A N 1
ATOM 3877 C CA . SER A 1 469 ? -29.216 -10.770 26.922 1.00 95.12 469 SER A CA 1
ATOM 3878 C C . SER A 1 469 ? -28.818 -10.885 28.392 1.00 95.12 469 SER A C 1
ATOM 3880 O O . SER A 1 469 ? -28.628 -11.989 28.878 1.00 95.12 469 SER A O 1
ATOM 3882 N N . LEU A 1 470 ? -28.739 -9.781 29.147 1.00 95.75 470 LEU A N 1
ATOM 3883 C CA . LEU A 1 470 ? -28.450 -9.846 30.587 1.00 95.75 470 LEU A CA 1
ATOM 3884 C C . LEU A 1 470 ? -29.568 -10.564 31.355 1.00 95.75 470 LEU A C 1
ATOM 3886 O O . LEU A 1 470 ? -29.280 -11.397 32.212 1.00 95.75 470 LEU A O 1
ATOM 3890 N N . LYS A 1 471 ? -30.842 -10.290 31.041 1.00 93.94 471 LYS A N 1
ATOM 3891 C CA . LYS A 1 471 ? -31.965 -11.030 31.641 1.00 93.94 471 LYS A CA 1
ATOM 3892 C C . LYS A 1 471 ? -31.885 -12.515 31.308 1.00 93.94 471 LYS A C 1
ATOM 3894 O O . LYS A 1 471 ? -32.017 -13.325 32.217 1.00 93.94 471 LYS A O 1
ATOM 3899 N N . GLN A 1 472 ? -31.670 -12.841 30.032 1.00 94.00 472 GLN A N 1
ATOM 3900 C CA . GLN A 1 472 ? -31.610 -14.215 29.553 1.00 94.00 472 GLN A CA 1
ATOM 3901 C C . GLN A 1 472 ? -30.452 -14.971 30.207 1.00 94.00 472 GLN A C 1
ATOM 3903 O O . GLN A 1 472 ? -30.673 -16.036 30.779 1.00 94.00 472 GLN A O 1
ATOM 3908 N N . PHE A 1 473 ? -29.257 -14.374 30.216 1.00 94.56 473 PHE A N 1
ATOM 3909 C CA . PHE A 1 473 ? -28.060 -14.924 30.844 1.00 94.56 473 PHE A CA 1
ATOM 3910 C C . PHE A 1 473 ? -28.315 -15.345 32.291 1.00 94.56 473 PHE A C 1
ATOM 3912 O O . PHE A 1 473 ? -28.065 -16.492 32.651 1.00 94.56 473 PHE A O 1
ATOM 3919 N N . PHE A 1 474 ? -28.871 -14.443 33.106 1.00 92.75 474 PHE A N 1
ATOM 3920 C CA . PHE A 1 474 ? -29.139 -14.728 34.515 1.00 92.75 474 PHE A CA 1
ATOM 3921 C C . PHE A 1 474 ? -30.366 -15.623 34.747 1.00 92.75 474 PHE A C 1
ATOM 3923 O O . PHE A 1 474 ? -30.467 -16.224 35.811 1.00 92.75 474 PHE A O 1
ATOM 3930 N N . SER A 1 475 ? -31.286 -15.744 33.784 1.00 88.75 475 SER A N 1
ATOM 3931 C CA . SER A 1 475 ? -32.431 -16.664 33.880 1.00 88.75 475 SER A CA 1
ATOM 3932 C C . SER A 1 475 ? -32.135 -18.095 33.418 1.00 88.75 475 SER A C 1
ATOM 3934 O O . SER A 1 475 ? -32.915 -18.993 33.713 1.00 88.75 475 SER A O 1
ATOM 3936 N N . GLU A 1 476 ? -31.040 -18.309 32.685 1.00 87.88 476 GLU A N 1
ATOM 3937 C CA . GLU A 1 476 ? -30.675 -19.597 32.072 1.00 87.88 476 GLU A CA 1
ATOM 3938 C C . GLU A 1 476 ? -29.321 -20.125 32.589 1.00 87.88 476 GLU A C 1
ATOM 3940 O O . GLU A 1 476 ? -28.642 -20.892 31.902 1.00 87.88 476 GLU A O 1
ATOM 3945 N N . LEU A 1 477 ? -28.897 -19.713 33.788 1.00 87.06 477 LEU A N 1
ATOM 3946 C CA . LEU A 1 477 ? -27.612 -20.111 34.379 1.00 87.06 477 LEU A CA 1
ATOM 3947 C C . LEU A 1 477 ? -27.476 -21.637 34.516 1.00 87.06 477 LEU A C 1
ATOM 3949 O O . LEU A 1 477 ? -26.462 -22.200 34.090 1.00 87.06 477 LEU A O 1
ATOM 3953 N N . SER A 1 478 ? -28.505 -22.297 35.051 1.00 79.81 478 SER A N 1
ATOM 3954 C CA . SER A 1 478 ? -28.584 -23.757 35.206 1.00 79.81 478 SER A CA 1
ATOM 3955 C C . SER A 1 478 ? -28.479 -24.506 33.878 1.00 79.81 478 SER A C 1
ATOM 3957 O O . SER A 1 478 ? -27.696 -25.447 33.756 1.00 79.81 478 SER A O 1
ATOM 3959 N N . ASN A 1 479 ? -29.196 -24.059 32.843 1.00 80.81 479 ASN A N 1
ATOM 3960 C CA . ASN A 1 479 ? -29.171 -24.694 31.518 1.00 80.81 479 ASN A CA 1
ATOM 3961 C C . ASN A 1 479 ? -27.790 -24.628 30.845 1.00 80.81 479 ASN A C 1
ATOM 3963 O O . ASN A 1 479 ? -27.461 -25.482 30.023 1.00 80.81 479 ASN A O 1
ATOM 3967 N N . ASN A 1 480 ? -26.983 -23.626 31.199 1.00 76.75 480 ASN A N 1
ATOM 3968 C CA . ASN A 1 480 ? -25.678 -23.372 30.596 1.00 76.75 480 ASN A CA 1
ATOM 3969 C C . ASN A 1 480 ? -24.495 -23.898 31.430 1.00 76.75 480 ASN A C 1
ATOM 3971 O O . ASN A 1 480 ? -23.350 -23.693 31.032 1.00 76.75 480 ASN A O 1
ATOM 3975 N N . ASN A 1 481 ? -24.737 -24.571 32.565 1.00 79.88 481 ASN A N 1
ATOM 3976 C CA . ASN A 1 481 ? -23.702 -24.975 33.533 1.00 79.88 481 ASN A CA 1
ATOM 3977 C C . ASN A 1 481 ? -22.818 -23.798 34.012 1.00 79.88 481 ASN A C 1
ATOM 3979 O O . ASN A 1 481 ? -21.627 -23.976 34.265 1.00 79.88 481 ASN A O 1
ATOM 3983 N N . MET A 1 482 ? -23.391 -22.594 34.131 1.00 84.19 482 MET A N 1
ATOM 3984 C CA . MET A 1 482 ? -22.672 -21.350 34.468 1.00 84.19 482 MET A CA 1
ATOM 3985 C C . MET A 1 482 ? -23.010 -20.815 35.868 1.00 84.19 482 MET A C 1
ATOM 3987 O O . MET A 1 482 ? -22.759 -19.652 36.169 1.00 84.19 482 MET A O 1
ATOM 3991 N N . GLU A 1 483 ? -23.542 -21.657 36.754 1.00 80.50 483 GLU A N 1
ATOM 3992 C CA . GLU A 1 483 ? -23.968 -21.277 38.112 1.00 80.50 483 GLU A CA 1
ATOM 3993 C C . GLU A 1 483 ? -22.835 -20.728 39.005 1.00 80.50 483 GLU A C 1
ATOM 3995 O O . GLU A 1 483 ? -23.106 -20.190 40.070 1.00 80.50 483 GLU A O 1
ATOM 4000 N N . SER A 1 484 ? -21.569 -20.847 38.590 1.00 82.25 484 SER A N 1
ATOM 4001 C CA . SER A 1 484 ? -20.394 -20.304 39.289 1.00 82.25 484 SER A CA 1
ATOM 4002 C C . SER A 1 484 ? -19.685 -19.182 38.517 1.00 82.25 484 SER A C 1
ATOM 4004 O O . SER A 1 484 ? -18.499 -18.930 38.742 1.00 82.25 484 SER A O 1
ATOM 4006 N N . PHE A 1 485 ? -20.354 -18.553 37.548 1.00 88.75 485 PHE A N 1
ATOM 4007 C CA . PHE A 1 485 ? -19.775 -17.469 36.757 1.00 88.75 485 PHE A CA 1
ATOM 4008 C C . PHE A 1 485 ? -19.401 -16.268 37.641 1.00 88.75 485 PHE A C 1
ATOM 4010 O O . PHE A 1 485 ? -20.196 -15.802 38.457 1.00 88.75 485 PHE A O 1
ATOM 4017 N N . SER A 1 486 ? -18.197 -15.720 37.456 1.00 87.00 486 SER A N 1
ATOM 4018 C CA . SER A 1 486 ? -17.728 -14.550 38.205 1.00 87.00 486 SER A CA 1
ATOM 4019 C C . SER A 1 486 ? -16.950 -13.592 37.309 1.00 87.00 486 SER A C 1
ATOM 4021 O O . SER A 1 486 ? -15.812 -13.852 36.919 1.00 87.00 486 SER A O 1
ATOM 4023 N N . ASN A 1 487 ? -17.583 -12.468 36.975 1.00 91.69 487 ASN A N 1
ATOM 4024 C CA . ASN A 1 487 ? -16.981 -11.349 36.258 1.00 91.69 487 ASN A CA 1
ATOM 4025 C C . ASN A 1 487 ? -17.676 -10.017 36.599 1.00 91.69 487 ASN A C 1
ATOM 4027 O O . ASN A 1 487 ? -18.112 -9.258 35.728 1.00 91.69 487 ASN A O 1
ATOM 4031 N N . LYS A 1 488 ? -17.774 -9.729 37.899 1.00 92.00 488 LYS A N 1
ATOM 4032 C CA . LYS A 1 488 ? -18.450 -8.547 38.452 1.00 92.00 488 LYS A CA 1
ATOM 4033 C C . LYS A 1 488 ? -18.069 -7.239 37.759 1.00 92.00 488 LYS A C 1
ATOM 4035 O O . LYS A 1 488 ? -18.938 -6.452 37.400 1.00 92.00 488 LYS A O 1
ATOM 4040 N N . THR A 1 489 ? -16.774 -6.985 37.571 1.00 92.44 489 THR A N 1
ATOM 4041 C CA . THR A 1 489 ? -16.290 -5.721 36.993 1.00 92.44 489 THR A CA 1
ATOM 4042 C C . THR A 1 489 ? -16.827 -5.502 35.581 1.00 92.44 489 THR A C 1
ATOM 4044 O O . THR A 1 489 ? -17.264 -4.399 35.246 1.00 92.44 489 THR A O 1
ATOM 4047 N N . TRP A 1 490 ? -16.838 -6.556 34.763 1.00 94.81 490 TRP A N 1
ATOM 4048 C CA . TRP A 1 490 ? -17.360 -6.487 33.405 1.00 94.81 490 TRP A CA 1
ATOM 4049 C C . TRP A 1 490 ? -18.879 -6.317 33.385 1.00 94.81 490 TRP A C 1
ATOM 4051 O O . TRP A 1 490 ? -19.385 -5.409 32.726 1.00 94.81 490 TRP A O 1
ATOM 4061 N N . VAL A 1 491 ? -19.604 -7.127 34.163 1.00 94.94 491 VAL A N 1
ATOM 4062 C CA . VAL A 1 491 ? -21.071 -7.052 34.262 1.00 94.94 491 VAL A CA 1
ATOM 4063 C C . VAL A 1 491 ? -21.511 -5.669 34.741 1.00 94.94 491 VAL A C 1
ATOM 4065 O O . VAL A 1 491 ? -22.382 -5.052 34.130 1.00 94.94 491 VAL A O 1
ATOM 4068 N N . ASN A 1 492 ? -20.850 -5.120 35.760 1.00 92.88 492 ASN A N 1
ATOM 4069 C CA . ASN A 1 492 ? -21.126 -3.769 36.238 1.00 92.88 492 ASN A CA 1
ATOM 4070 C C . ASN A 1 492 ? -20.857 -2.711 35.164 1.00 92.88 492 ASN A C 1
ATOM 4072 O O . ASN A 1 492 ? -21.641 -1.771 35.024 1.00 92.88 492 ASN A O 1
ATOM 4076 N N . SER A 1 493 ? -19.799 -2.874 34.366 1.00 94.31 493 SER A N 1
ATOM 4077 C CA . SER A 1 493 ? -19.516 -1.971 33.246 1.00 94.31 493 SER A CA 1
ATOM 4078 C C . SER A 1 493 ? -20.641 -2.025 32.208 1.00 94.31 493 SER A C 1
ATOM 4080 O O . SER A 1 493 ? -21.177 -0.979 31.847 1.00 94.31 493 SER A O 1
ATOM 4082 N N . LEU A 1 494 ? -21.100 -3.219 31.821 1.00 94.81 494 LEU A N 1
ATOM 4083 C CA . LEU A 1 494 ? -22.238 -3.397 30.910 1.00 94.81 494 LEU A CA 1
ATOM 4084 C C . LEU A 1 494 ? -23.536 -2.778 31.445 1.00 94.81 494 LEU A C 1
ATOM 4086 O O . LEU A 1 494 ? -24.251 -2.103 30.705 1.00 94.81 494 LEU A O 1
ATOM 4090 N N . ILE A 1 495 ? -23.840 -2.956 32.732 1.00 93.81 495 ILE A N 1
ATOM 4091 C CA . ILE A 1 495 ? -25.044 -2.372 33.336 1.00 93.81 495 ILE A CA 1
ATOM 4092 C C . ILE A 1 495 ? -24.932 -0.842 33.407 1.00 93.81 495 ILE A C 1
ATOM 4094 O O . ILE A 1 495 ? -25.917 -0.145 33.152 1.00 93.81 495 ILE A O 1
ATOM 4098 N N . SER A 1 496 ? -23.741 -0.307 33.697 1.00 91.94 496 SER A N 1
ATOM 4099 C CA . SER A 1 496 ? -23.501 1.139 33.825 1.00 91.94 496 SER A CA 1
ATOM 4100 C C . SER A 1 496 ? -23.762 1.924 32.536 1.00 91.94 496 SER A C 1
ATOM 4102 O O . SER A 1 496 ? -24.176 3.083 32.592 1.00 91.94 496 SER A O 1
ATOM 4104 N N . ILE A 1 497 ? -23.568 1.290 31.376 1.00 92.75 497 ILE A N 1
ATOM 4105 C CA . ILE A 1 497 ? -23.763 1.919 30.065 1.00 92.75 497 ILE A CA 1
ATOM 4106 C C . ILE A 1 497 ? -25.209 1.813 29.563 1.00 92.75 497 ILE A C 1
ATOM 4108 O O . ILE A 1 497 ? -25.557 2.403 28.538 1.00 92.75 497 ILE A O 1
ATOM 4112 N N . MET A 1 498 ? -26.081 1.086 30.264 1.00 91.88 498 MET A N 1
ATOM 4113 C CA . MET A 1 498 ? -27.505 1.050 29.944 1.00 91.88 498 MET A CA 1
ATOM 4114 C C . MET A 1 498 ? -28.208 2.340 30.380 1.00 91.88 498 MET A C 1
ATOM 4116 O O . MET A 1 498 ? -27.805 3.021 31.323 1.00 91.88 498 MET A O 1
ATOM 4120 N N . SER A 1 499 ? -29.327 2.665 29.729 1.00 89.19 499 SER A N 1
ATOM 4121 C CA . SER A 1 499 ? -30.197 3.738 30.210 1.00 89.19 499 SER A CA 1
ATOM 4122 C C . SER A 1 499 ? -30.801 3.380 31.577 1.00 89.19 499 SER A C 1
ATOM 4124 O O . SER A 1 499 ? -31.057 2.211 31.876 1.00 89.19 499 SER A O 1
ATOM 4126 N N . LYS A 1 500 ? -31.102 4.395 32.400 1.00 88.44 500 LYS A N 1
ATOM 4127 C CA . LYS A 1 500 ? -31.693 4.200 33.740 1.00 88.44 500 LYS A CA 1
ATOM 4128 C C . LYS A 1 500 ? -32.979 3.367 33.724 1.00 88.44 500 LYS A C 1
ATOM 4130 O O . LYS A 1 500 ? -33.236 2.611 34.656 1.00 88.44 500 LYS A O 1
ATOM 4135 N N . SER A 1 501 ? -33.803 3.509 32.686 1.00 89.19 501 SER A N 1
ATOM 4136 C CA . SER A 1 501 ? -35.037 2.732 32.538 1.00 89.19 501 SER A CA 1
ATOM 4137 C C . SER A 1 501 ? -34.749 1.248 32.298 1.00 89.19 501 SER A C 1
ATOM 4139 O O . SER A 1 501 ? -35.394 0.399 32.915 1.00 89.19 501 SER A O 1
ATOM 4141 N N . SER A 1 502 ? -33.761 0.933 31.457 1.00 91.25 502 SER A N 1
ATOM 4142 C CA . SER A 1 502 ? -33.340 -0.441 31.172 1.00 91.25 502 SER A CA 1
ATOM 4143 C C . SER A 1 502 ? -32.657 -1.090 32.370 1.00 91.25 502 SER A C 1
ATOM 4145 O O . SER A 1 502 ? -33.030 -2.204 32.728 1.00 91.25 502 SER A O 1
ATOM 4147 N N . SER A 1 503 ? -31.748 -0.388 33.055 1.00 91.50 503 SER A N 1
ATOM 4148 C CA . SER A 1 503 ? -31.111 -0.911 34.273 1.00 91.50 503 SER A CA 1
ATOM 4149 C C . SER A 1 503 ? -32.117 -1.140 35.402 1.00 91.50 503 SER A C 1
ATOM 4151 O O . SER A 1 503 ? -32.074 -2.173 36.064 1.00 91.50 503 SER A O 1
ATOM 4153 N N . SER A 1 504 ? -33.108 -0.256 35.561 1.00 90.75 504 SER A N 1
ATOM 4154 C CA . SER A 1 504 ? -34.216 -0.463 36.508 1.00 90.75 504 SER A CA 1
ATOM 4155 C C . SER A 1 504 ? -35.108 -1.649 36.118 1.00 90.75 504 SER A C 1
ATOM 4157 O O . SER A 1 504 ? -35.684 -2.314 36.978 1.00 90.75 504 SER A O 1
ATOM 4159 N N . ALA A 1 505 ? -35.281 -1.918 34.820 1.00 92.25 505 ALA A N 1
ATOM 4160 C CA . ALA A 1 505 ? -36.009 -3.095 34.352 1.00 92.25 505 ALA A CA 1
ATOM 4161 C C . ALA A 1 505 ? -35.227 -4.388 34.620 1.00 92.25 505 ALA A C 1
ATOM 4163 O O . ALA A 1 505 ? -35.825 -5.338 35.117 1.00 92.25 505 ALA A O 1
ATOM 4164 N N . LEU A 1 506 ? -33.916 -4.400 34.358 1.00 94.88 506 LEU A N 1
ATOM 4165 C CA . LEU A 1 506 ? -33.032 -5.516 34.692 1.00 94.88 506 LEU A CA 1
ATOM 4166 C C . LEU A 1 506 ? -33.045 -5.794 36.198 1.00 94.88 506 LEU A C 1
ATOM 4168 O O . LEU A 1 506 ? -33.349 -6.909 36.601 1.00 94.88 506 LEU A O 1
ATOM 4172 N N . SER A 1 507 ? -32.820 -4.768 37.026 1.00 93.94 507 SER A N 1
ATOM 4173 C CA . SER A 1 507 ? -32.836 -4.874 38.491 1.00 93.94 507 SER A CA 1
ATOM 4174 C C . SER A 1 507 ? -34.132 -5.509 39.006 1.00 93.94 507 SER A C 1
ATOM 4176 O O . SER A 1 507 ? -34.093 -6.449 39.794 1.00 93.94 507 SER A O 1
ATOM 4178 N N . ARG A 1 508 ? -35.301 -5.094 38.494 1.00 91.88 508 ARG A N 1
ATOM 4179 C CA . ARG A 1 508 ? -36.588 -5.718 38.857 1.00 91.88 508 ARG A CA 1
ATOM 4180 C C . ARG A 1 508 ? -36.657 -7.207 38.511 1.00 91.88 508 ARG A C 1
ATOM 4182 O O . ARG A 1 508 ? -37.234 -7.964 39.288 1.00 91.88 508 ARG A O 1
ATOM 4189 N N . VAL A 1 509 ? -36.113 -7.612 37.363 1.00 93.50 509 VAL A N 1
ATOM 4190 C CA . VAL A 1 509 ? -36.076 -9.022 36.943 1.00 93.50 509 VAL A CA 1
ATOM 4191 C C . VAL A 1 509 ? -35.122 -9.816 37.831 1.00 93.50 509 VAL A C 1
ATOM 4193 O O . VAL A 1 509 ? -35.537 -10.825 38.389 1.00 93.50 509 VAL A O 1
ATOM 4196 N N . LEU A 1 510 ? -33.898 -9.329 38.039 1.00 94.31 510 LEU A N 1
ATOM 4197 C CA . LEU A 1 510 ? -32.897 -9.995 38.878 1.00 94.31 510 LEU A CA 1
ATOM 4198 C C . LEU A 1 510 ? -33.364 -10.129 40.335 1.00 94.31 510 LEU A C 1
ATOM 4200 O O . LEU A 1 510 ? -33.298 -11.214 40.901 1.00 94.31 510 LEU A O 1
ATOM 4204 N N . ASN A 1 511 ? -33.944 -9.071 40.911 1.00 92.56 511 ASN A N 1
ATOM 4205 C CA . ASN A 1 511 ? -34.514 -9.108 42.263 1.00 92.56 511 ASN A CA 1
ATOM 4206 C C . ASN A 1 511 ? -35.639 -10.139 42.392 1.00 92.56 511 ASN A C 1
ATOM 4208 O O . ASN A 1 511 ? -35.817 -10.731 43.452 1.00 92.56 511 ASN A O 1
ATOM 4212 N N . LYS A 1 512 ? -36.421 -10.340 41.323 1.00 91.12 512 LYS A N 1
ATOM 4213 C CA . LYS A 1 512 ? -37.458 -11.370 41.297 1.00 91.12 512 LYS A CA 1
ATOM 4214 C C . LYS A 1 512 ? -36.827 -12.762 41.240 1.00 91.12 512 LYS A C 1
ATOM 4216 O O . LYS A 1 512 ? -37.271 -13.630 41.978 1.00 91.12 512 LYS A O 1
ATOM 4221 N N . LEU A 1 513 ? -35.801 -12.960 40.407 1.00 91.06 513 LEU A N 1
ATOM 4222 C CA . LEU A 1 513 ? -35.105 -14.243 40.271 1.00 91.06 513 LEU A CA 1
ATOM 4223 C C . LEU A 1 513 ? -34.493 -14.706 41.596 1.00 91.06 513 LEU A C 1
ATOM 4225 O O . LEU A 1 513 ? -34.700 -15.858 41.954 1.00 91.06 513 LEU A O 1
ATOM 4229 N N . ILE A 1 514 ? -33.837 -13.818 42.354 1.00 90.94 514 ILE A N 1
ATOM 4230 C CA . ILE A 1 514 ? -33.214 -14.160 43.650 1.00 90.94 514 ILE A CA 1
ATOM 4231 C C . ILE A 1 514 ? -34.214 -14.815 44.618 1.00 90.94 514 ILE A C 1
ATOM 4233 O O . ILE A 1 514 ? -33.851 -15.731 45.341 1.00 90.94 514 ILE A O 1
ATOM 4237 N N . GLY A 1 515 ? -35.473 -14.369 44.634 1.00 82.62 515 GLY A N 1
ATOM 4238 C CA . GLY A 1 515 ? -36.498 -14.880 45.551 1.00 82.62 515 GLY A CA 1
ATOM 4239 C C . GLY A 1 515 ? -37.485 -15.881 44.945 1.00 82.62 515 GLY A C 1
ATOM 4240 O O . GLY A 1 515 ? -38.495 -16.189 45.578 1.00 82.62 515 GLY A O 1
ATOM 4241 N N . MET A 1 516 ? -37.268 -16.341 43.709 1.00 86.19 516 MET A N 1
ATOM 4242 C CA . MET A 1 516 ? -38.172 -17.285 43.049 1.00 86.19 516 MET A CA 1
ATOM 4243 C C . MET A 1 516 ? -37.867 -18.731 43.472 1.00 86.19 516 MET A C 1
ATOM 4245 O O . MET A 1 516 ? -36.715 -19.140 43.387 1.00 86.19 516 MET A O 1
ATOM 4249 N N . PRO A 1 517 ? -38.881 -19.557 43.812 1.00 81.31 517 PRO A N 1
ATOM 4250 C CA . PRO A 1 517 ? -38.663 -20.954 44.211 1.00 81.31 517 PRO A CA 1
ATOM 4251 C C . PRO A 1 517 ? -37.990 -21.836 43.150 1.00 81.31 517 PRO A C 1
ATOM 4253 O O . PRO A 1 517 ? -37.471 -22.897 43.470 1.00 81.31 517 PRO A O 1
ATOM 4256 N N . SER A 1 518 ? -38.060 -21.435 41.877 1.00 83.00 518 SER A N 1
ATOM 4257 C CA . SER A 1 518 ? -37.436 -22.147 40.759 1.00 83.00 518 SER A CA 1
ATOM 4258 C C . SER A 1 518 ? -35.947 -21.849 40.594 1.00 83.00 518 SER A C 1
ATOM 4260 O O . SER A 1 518 ? -35.290 -22.571 39.855 1.00 83.00 518 SER A O 1
ATOM 4262 N N . THR A 1 519 ? -35.441 -20.782 41.213 1.00 87.00 519 THR A N 1
ATOM 4263 C CA . THR A 1 519 ? -34.038 -20.369 41.115 1.00 87.00 519 THR A CA 1
ATOM 4264 C C . THR A 1 519 ? -33.230 -21.126 42.159 1.00 87.00 519 THR A C 1
ATOM 4266 O O . THR A 1 519 ? -33.591 -21.132 43.337 1.00 87.00 519 THR A O 1
ATOM 4269 N N . SER A 1 520 ? -32.139 -21.770 41.753 1.00 89.94 520 SER A N 1
ATOM 4270 C CA . SER A 1 520 ? -31.268 -22.474 42.695 1.00 89.94 520 SER A CA 1
ATOM 4271 C C . SER A 1 520 ? -30.479 -21.485 43.564 1.00 89.94 520 SER A C 1
ATOM 4273 O O . SER A 1 520 ? -30.222 -20.346 43.169 1.00 89.94 520 SER A O 1
ATOM 4275 N N . PHE A 1 521 ? -30.040 -21.912 44.752 1.00 91.38 521 PHE A N 1
ATOM 4276 C CA . PHE A 1 521 ? -29.222 -21.050 45.615 1.00 91.38 521 PHE A CA 1
ATOM 4277 C C . PHE A 1 521 ? -27.901 -20.639 44.959 1.00 91.38 521 PHE A C 1
ATOM 4279 O O . PHE A 1 521 ? -27.479 -19.502 45.131 1.00 91.38 521 PHE A O 1
ATOM 4286 N N . LYS A 1 522 ? -27.298 -21.509 44.138 1.00 90.62 522 LYS A N 1
ATOM 4287 C CA . LYS A 1 522 ? -26.093 -21.167 43.369 1.00 90.62 522 LYS A CA 1
ATOM 4288 C C . LYS A 1 522 ? -26.371 -20.108 42.306 1.00 90.62 522 LYS A C 1
ATOM 4290 O O . LYS A 1 522 ? -25.569 -19.202 42.113 1.00 90.62 522 LYS A O 1
ATOM 4295 N N . GLU A 1 523 ? -27.522 -20.177 41.637 1.00 91.56 523 GLU A N 1
ATOM 4296 C CA . GLU A 1 523 ? -27.932 -19.138 40.688 1.00 91.56 523 GLU A CA 1
ATOM 4297 C C . GLU A 1 523 ? -28.145 -17.795 41.399 1.00 91.56 523 GLU A C 1
ATOM 4299 O O . GLU A 1 523 ? -27.653 -16.766 40.935 1.00 91.56 523 GLU A O 1
ATOM 4304 N N . ALA A 1 524 ? -28.821 -17.798 42.552 1.00 91.69 524 ALA A N 1
ATOM 4305 C CA . ALA A 1 524 ? -29.017 -16.601 43.368 1.00 91.69 524 ALA A CA 1
ATOM 4306 C C . ALA A 1 524 ? -27.682 -16.019 43.870 1.00 91.69 524 ALA A C 1
ATOM 4308 O O . ALA A 1 524 ? -27.462 -14.809 43.765 1.00 91.69 524 ALA A O 1
ATOM 4309 N N . GLU A 1 525 ? -26.771 -16.874 44.344 1.00 92.94 525 GLU A N 1
ATOM 4310 C CA . GLU A 1 525 ? -25.402 -16.518 44.731 1.00 92.94 525 GLU A CA 1
ATOM 4311 C C . GLU A 1 525 ? -24.659 -15.850 43.566 1.00 92.94 525 GLU A C 1
ATOM 4313 O O . GLU A 1 525 ? -24.116 -14.755 43.718 1.00 92.94 525 GLU A O 1
ATOM 4318 N N . CYS A 1 526 ? -24.703 -16.454 42.375 1.00 93.00 526 CYS A N 1
ATOM 4319 C CA . CYS A 1 526 ? -24.081 -15.932 41.161 1.00 93.00 526 CYS A CA 1
ATOM 4320 C C . CYS A 1 526 ? -24.648 -14.563 40.754 1.00 93.00 526 CYS A C 1
ATOM 4322 O O . CYS A 1 526 ? -23.886 -13.662 40.384 1.00 93.00 526 CYS A O 1
ATOM 4324 N N . ILE A 1 527 ? -25.970 -14.369 40.838 1.00 94.12 527 ILE A N 1
ATOM 4325 C CA . ILE A 1 527 ? -26.604 -13.072 40.564 1.00 94.12 527 ILE A CA 1
ATOM 4326 C C . ILE A 1 527 ? -26.067 -12.012 41.531 1.00 94.12 527 ILE A C 1
ATOM 4328 O O . ILE A 1 527 ? -25.634 -10.949 41.086 1.00 94.12 527 ILE A O 1
ATOM 4332 N N . VAL A 1 528 ? -26.050 -12.288 42.839 1.00 93.56 528 VAL A N 1
ATOM 4333 C CA . VAL A 1 528 ? -25.561 -11.334 43.849 1.00 93.56 528 VAL A CA 1
ATOM 4334 C C . VAL A 1 528 ? -24.069 -11.055 43.660 1.00 93.56 528 VAL A C 1
ATOM 4336 O O . VAL A 1 528 ? -23.658 -9.897 43.641 1.00 93.56 528 VAL A O 1
ATOM 4339 N N . ALA A 1 529 ? -23.252 -12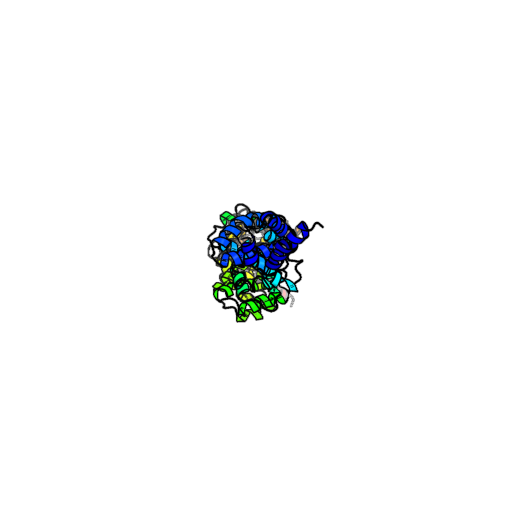.084 43.443 1.00 92.94 529 ALA A N 1
ATOM 4340 C CA . ALA A 1 529 ? -21.810 -11.939 43.264 1.00 92.94 529 ALA A CA 1
ATOM 4341 C C . ALA A 1 529 ? -21.438 -11.018 42.085 1.00 92.94 529 ALA A C 1
ATOM 4343 O O . ALA A 1 529 ? -20.436 -10.299 42.156 1.00 92.94 529 ALA A O 1
ATOM 4344 N N . ASN A 1 530 ? -22.247 -10.997 41.021 1.00 93.81 530 ASN A N 1
ATOM 4345 C CA . ASN A 1 530 ? -21.985 -10.197 39.822 1.00 93.81 530 ASN A CA 1
ATOM 4346 C C . ASN A 1 530 ? -22.743 -8.863 39.771 1.00 93.81 530 ASN A C 1
ATOM 4348 O O . ASN A 1 530 ? -22.276 -7.953 39.090 1.00 93.81 530 ASN A O 1
ATOM 4352 N N . CYS A 1 531 ? -23.879 -8.742 40.464 1.00 94.38 531 CYS A N 1
ATOM 4353 C CA . CYS A 1 531 ? -24.810 -7.617 40.324 1.00 94.38 531 CYS A CA 1
ATOM 4354 C C . CYS A 1 531 ? -25.176 -6.938 41.657 1.00 94.38 531 CYS A C 1
ATOM 4356 O O . CYS A 1 531 ? -26.169 -6.212 41.692 1.00 94.38 531 CYS A O 1
ATOM 4358 N N . ASP A 1 532 ? -24.426 -7.161 42.741 1.00 91.00 532 ASP A N 1
ATOM 4359 C CA . ASP A 1 532 ? -24.691 -6.657 44.104 1.00 91.00 532 ASP A CA 1
ATOM 4360 C C . ASP A 1 532 ? -25.116 -5.181 44.191 1.00 91.00 532 ASP A C 1
ATOM 4362 O O . ASP A 1 532 ? -26.016 -4.838 44.952 1.00 91.00 532 ASP A O 1
ATOM 4366 N N . THR A 1 533 ? -24.519 -4.301 43.390 1.00 90.25 533 THR A N 1
ATOM 4367 C CA . THR A 1 533 ? -24.844 -2.864 43.348 1.00 90.25 533 THR A CA 1
ATOM 4368 C C . THR A 1 533 ? -26.194 -2.545 42.699 1.00 90.25 533 THR A C 1
ATOM 4370 O O . THR A 1 533 ? -26.707 -1.435 42.853 1.00 90.25 533 THR A O 1
ATOM 4373 N N . TYR A 1 534 ? -26.776 -3.496 41.970 1.00 91.62 534 TYR A N 1
ATOM 4374 C CA . TYR A 1 534 ? -28.015 -3.345 41.207 1.00 91.62 534 TYR A CA 1
ATOM 4375 C C . TYR A 1 534 ? -29.151 -4.232 41.716 1.00 91.62 534 TYR A C 1
ATOM 4377 O O . TYR A 1 534 ? -30.285 -4.067 41.254 1.00 91.62 534 TYR A O 1
ATOM 4385 N N . VAL A 1 535 ? -28.878 -5.152 42.645 1.00 92.38 535 VAL A N 1
ATOM 4386 C CA . VAL A 1 535 ? -29.881 -6.047 43.228 1.00 92.38 535 VAL A CA 1
ATOM 4387 C C . VAL A 1 535 ? -30.082 -5.797 44.717 1.00 92.38 535 VAL A C 1
ATOM 4389 O O . VAL A 1 535 ? -29.153 -5.471 45.449 1.00 92.38 535 VAL A O 1
ATOM 4392 N N . ALA A 1 536 ? -31.321 -5.959 45.163 1.00 91.69 536 ALA A N 1
ATOM 4393 C CA . ALA A 1 536 ? -31.723 -5.854 46.557 1.00 91.69 536 ALA A CA 1
ATOM 4394 C C . ALA A 1 536 ? -32.858 -6.840 46.845 1.00 91.69 536 ALA A C 1
ATOM 4396 O O . ALA A 1 536 ? -33.668 -7.149 45.961 1.00 91.69 536 ALA A O 1
ATOM 4397 N N . LEU A 1 537 ? -32.947 -7.302 48.091 1.00 89.88 537 LEU A N 1
ATOM 4398 C CA . LEU A 1 537 ? -34.047 -8.152 48.534 1.00 89.88 537 LEU A CA 1
ATOM 4399 C C . LEU A 1 537 ? -35.380 -7.411 48.389 1.00 89.88 537 LEU A C 1
ATOM 4401 O O . LEU A 1 537 ? -35.543 -6.265 48.820 1.00 89.88 537 LEU A O 1
ATOM 4405 N N . GLN A 1 538 ? -36.357 -8.066 47.761 1.00 85.81 538 GLN A N 1
ATOM 4406 C CA . GLN A 1 538 ? -37.688 -7.487 47.618 1.00 85.81 538 GLN A CA 1
ATOM 4407 C C . GLN A 1 538 ? -38.416 -7.510 48.963 1.00 85.81 538 GLN A C 1
ATOM 4409 O O . GLN A 1 538 ? -38.456 -8.537 49.634 1.00 85.81 538 GLN A O 1
ATOM 4414 N N . LYS A 1 539 ? -39.100 -6.411 49.306 1.00 81.31 539 LYS A N 1
ATOM 4415 C CA . LYS A 1 539 ? -39.935 -6.319 50.522 1.00 81.31 539 LYS A CA 1
ATOM 4416 C C . LYS A 1 539 ? -41.074 -7.346 50.583 1.00 81.31 539 LYS A C 1
ATOM 4418 O O . LYS A 1 539 ? -41.683 -7.509 51.628 1.00 81.31 539 LYS A O 1
ATOM 4423 N N . SER A 1 540 ? -41.407 -7.979 49.458 1.00 83.25 540 SER A N 1
ATOM 4424 C CA . SER A 1 540 ? -42.450 -9.002 49.353 1.00 83.25 540 SER A CA 1
ATOM 4425 C C . SER A 1 540 ? -41.977 -10.417 49.691 1.00 83.25 540 SER A C 1
ATOM 4427 O O . SER A 1 540 ? -42.807 -11.322 49.690 1.00 83.25 540 SER A O 1
ATOM 4429 N N . LEU A 1 541 ? -40.675 -10.639 49.905 1.00 87.81 541 LEU A N 1
ATOM 4430 C CA . LEU A 1 541 ? -40.163 -11.949 50.309 1.00 87.81 541 LEU A CA 1
ATOM 4431 C C . LEU A 1 541 ? -40.563 -12.243 51.755 1.00 87.81 541 LEU A C 1
ATOM 4433 O O . LEU A 1 541 ? -40.550 -11.345 52.596 1.00 87.81 541 LEU A O 1
ATOM 4437 N N . THR A 1 542 ? -40.930 -13.494 52.033 1.00 90.25 542 THR A N 1
ATOM 4438 C CA . THR A 1 542 ? -41.256 -13.926 53.395 1.00 90.25 542 THR A CA 1
ATOM 4439 C C . THR A 1 542 ? -39.981 -14.124 54.211 1.00 90.25 542 THR A C 1
ATOM 4441 O O . THR A 1 542 ? -38.892 -14.297 53.653 1.00 90.25 542 THR A O 1
ATOM 4444 N N . SER A 1 543 ? -40.111 -14.104 55.536 1.00 90.94 543 SER A N 1
ATOM 4445 C CA . SER A 1 543 ? -39.000 -14.317 56.466 1.00 90.94 543 SER A CA 1
ATOM 4446 C C . SER A 1 543 ? -38.296 -15.657 56.231 1.00 90.94 543 SER A C 1
ATOM 4448 O O . SER A 1 543 ? -37.070 -15.706 56.258 1.00 90.94 543 SER A O 1
ATOM 4450 N N . GLU A 1 544 ? -39.035 -16.716 55.888 1.00 90.31 544 GLU A N 1
ATOM 4451 C CA . GLU A 1 544 ? -38.470 -18.044 55.612 1.00 90.31 544 GLU A CA 1
ATOM 4452 C C . GLU A 1 544 ? -37.631 -18.061 54.331 1.00 90.31 544 GLU A C 1
ATOM 4454 O O . GLU A 1 544 ? -36.577 -18.691 54.288 1.00 90.31 544 GLU A O 1
ATOM 4459 N N . VAL A 1 545 ? -38.065 -17.348 53.284 1.00 90.56 545 VAL A N 1
ATOM 4460 C CA . VAL A 1 545 ? -37.296 -17.244 52.033 1.00 90.56 545 VAL A CA 1
ATOM 4461 C C . VAL A 1 545 ? -36.009 -16.457 52.264 1.00 90.56 545 VAL A C 1
ATOM 4463 O O . VAL A 1 545 ? -34.959 -16.839 51.754 1.00 90.56 545 VAL A O 1
ATOM 4466 N N . ILE A 1 546 ? -36.072 -15.374 53.043 1.00 92.62 546 ILE A N 1
ATOM 4467 C CA . ILE A 1 546 ? -34.891 -14.568 53.373 1.00 92.62 546 ILE A CA 1
ATOM 4468 C C . ILE A 1 546 ? -33.902 -15.383 54.217 1.00 92.62 546 ILE A C 1
ATOM 4470 O O . ILE A 1 546 ? -32.710 -15.354 53.918 1.00 92.62 546 ILE A O 1
ATOM 4474 N N . LEU A 1 547 ? -34.380 -16.133 55.216 1.00 93.25 547 LEU A N 1
ATOM 4475 C CA . LEU A 1 547 ? -33.547 -17.035 56.015 1.00 93.25 547 LEU A CA 1
ATOM 4476 C C . LEU A 1 547 ? -32.877 -18.101 55.137 1.00 93.25 547 LEU A C 1
ATOM 4478 O O . LEU A 1 547 ? -31.659 -18.236 55.171 1.00 93.25 547 LEU A O 1
ATOM 4482 N N . ALA A 1 548 ? -33.646 -18.790 54.291 1.00 92.44 548 ALA A N 1
ATOM 4483 C CA . ALA A 1 548 ? -33.104 -19.816 53.405 1.00 92.44 548 ALA A CA 1
ATOM 4484 C C . ALA A 1 548 ? -32.059 -19.245 52.431 1.00 92.44 548 ALA A C 1
ATOM 4486 O O . ALA A 1 548 ? -31.033 -19.875 52.186 1.00 92.44 548 ALA A O 1
ATOM 4487 N N . LEU A 1 549 ? -32.279 -18.039 51.896 1.00 93.00 549 LEU A N 1
ATOM 4488 C CA . LEU A 1 549 ? -31.270 -17.351 51.091 1.00 93.00 549 LEU A CA 1
ATOM 4489 C C . LEU A 1 549 ? -30.005 -17.087 51.910 1.00 93.00 549 LEU A C 1
ATOM 4491 O O . LEU A 1 549 ? -28.921 -17.426 51.451 1.00 93.00 549 LEU A O 1
ATOM 4495 N N . PHE A 1 550 ? -30.138 -16.532 53.116 1.00 94.12 550 PHE A N 1
ATOM 4496 C CA . PHE A 1 550 ? -29.006 -16.229 53.991 1.00 94.12 550 PHE A CA 1
ATOM 4497 C C . PHE A 1 550 ? -28.153 -17.469 54.294 1.00 94.12 550 PHE A C 1
ATOM 4499 O O . PHE A 1 550 ? -26.943 -17.439 54.083 1.00 94.12 550 PHE A O 1
ATOM 4506 N N . GLU A 1 551 ? -28.790 -18.572 54.690 1.00 93.00 551 GLU A N 1
ATOM 4507 C CA . GLU A 1 551 ? -28.127 -19.841 55.022 1.00 93.00 551 GLU A CA 1
ATOM 4508 C C . GLU A 1 551 ? -27.379 -20.463 53.833 1.00 93.00 551 GLU A C 1
ATOM 4510 O O . GLU A 1 551 ? -26.352 -21.115 54.014 1.00 93.00 551 GLU A O 1
ATOM 4515 N N . ASN A 1 552 ? -27.889 -20.290 52.608 1.00 92.31 552 ASN A N 1
ATOM 4516 C CA . ASN A 1 552 ? -27.407 -21.051 51.454 1.00 92.31 552 ASN A CA 1
ATOM 4517 C C . ASN A 1 552 ? -26.526 -20.255 50.483 1.00 92.31 552 ASN A C 1
ATOM 4519 O O . ASN A 1 552 ? -25.788 -20.877 49.721 1.00 92.31 552 ASN A O 1
ATOM 4523 N N . ILE A 1 553 ? -26.593 -18.917 50.471 1.00 92.75 553 ILE A N 1
ATOM 4524 C CA . ILE A 1 553 ? -25.823 -18.093 49.516 1.00 92.75 553 ILE A CA 1
ATOM 4525 C C . ILE A 1 553 ? -24.662 -17.334 50.165 1.00 92.75 553 ILE A C 1
ATOM 4527 O O . ILE A 1 553 ? -23.756 -16.896 49.459 1.00 92.75 553 ILE A O 1
ATOM 4531 N N . VAL A 1 554 ? -24.666 -17.130 51.487 1.00 93.19 554 VAL A N 1
ATOM 4532 C CA . VAL A 1 554 ? -23.618 -16.355 52.169 1.00 93.19 554 VAL A CA 1
ATOM 4533 C C . VAL A 1 554 ? -22.377 -17.225 52.373 1.00 93.19 554 VAL A C 1
ATOM 4535 O O . VAL A 1 554 ? -22.160 -17.819 53.423 1.00 93.19 554 VAL A O 1
ATOM 4538 N N . THR A 1 555 ? -21.543 -17.297 51.337 1.00 89.75 555 THR A N 1
ATOM 4539 C CA . THR A 1 555 ? -20.332 -18.139 51.306 1.00 89.75 555 THR A CA 1
ATOM 4540 C C . THR A 1 555 ? -19.033 -17.352 51.495 1.00 89.75 555 THR A C 1
ATOM 4542 O O . THR A 1 555 ? -17.978 -17.931 51.750 1.00 89.75 555 THR A O 1
ATOM 4545 N N . ASN A 1 556 ? -19.075 -16.027 51.331 1.00 91.62 556 ASN A N 1
ATOM 4546 C CA . ASN A 1 556 ? -17.901 -15.158 51.350 1.00 91.62 556 ASN A CA 1
ATOM 4547 C C . ASN A 1 556 ? -18.250 -13.731 51.805 1.00 91.62 556 ASN A C 1
ATOM 4549 O O . ASN A 1 556 ? -19.417 -13.332 51.837 1.00 91.62 556 ASN A O 1
ATOM 4553 N N . GLN A 1 557 ? -17.219 -12.934 52.104 1.00 93.94 557 GLN A N 1
ATOM 4554 C CA . GLN A 1 557 ? -17.394 -11.585 52.649 1.00 93.94 557 GLN A CA 1
ATOM 4555 C C . GLN A 1 557 ? -18.119 -10.624 51.697 1.00 93.94 557 GLN A C 1
ATOM 4557 O O . GLN A 1 557 ? -18.819 -9.734 52.166 1.00 93.94 557 GLN A O 1
ATOM 4562 N N . GLN A 1 558 ? -18.000 -10.786 50.375 1.00 92.19 558 GLN A N 1
ATOM 4563 C CA . GLN A 1 558 ? -18.713 -9.920 49.432 1.00 92.19 558 GLN A CA 1
ATOM 4564 C C . GLN A 1 558 ? -20.229 -10.093 49.576 1.00 92.19 558 GLN A C 1
ATOM 4566 O O . GLN A 1 558 ? -20.959 -9.105 49.663 1.00 92.19 558 GLN A O 1
ATOM 4571 N N . ILE A 1 559 ? -20.699 -11.340 49.606 1.00 93.50 559 ILE A N 1
ATOM 4572 C CA . ILE A 1 559 ? -22.127 -11.643 49.732 1.00 93.50 559 ILE A CA 1
ATOM 4573 C C . ILE A 1 559 ? -22.620 -11.301 51.137 1.00 93.50 559 ILE A C 1
ATOM 4575 O O . ILE A 1 559 ? -23.696 -10.722 51.270 1.00 93.50 559 ILE A O 1
ATOM 4579 N N . ALA A 1 560 ? -21.806 -11.564 52.166 1.00 94.00 560 ALA A N 1
ATOM 4580 C CA . ALA A 1 560 ? -22.096 -11.150 53.536 1.00 94.00 560 ALA A CA 1
ATOM 4581 C C . ALA A 1 560 ? -22.320 -9.635 53.628 1.00 94.00 560 ALA A C 1
ATOM 4583 O O . ALA A 1 560 ? -23.349 -9.201 54.132 1.00 94.00 560 ALA A O 1
ATOM 4584 N N . THR A 1 561 ? -21.420 -8.829 53.056 1.00 94.94 561 THR A N 1
ATOM 4585 C CA . THR A 1 561 ? -21.558 -7.367 53.018 1.00 94.94 561 THR A CA 1
ATOM 4586 C C . THR A 1 561 ? -22.784 -6.920 52.223 1.00 94.94 561 THR A C 1
ATOM 4588 O O . THR A 1 561 ? -23.459 -5.979 52.634 1.00 94.94 561 THR A O 1
ATOM 4591 N N . TRP A 1 562 ? -23.116 -7.579 51.107 1.00 94.94 562 TRP A N 1
ATOM 4592 C CA . TRP A 1 562 ? -24.359 -7.277 50.393 1.00 94.94 562 TRP A CA 1
ATOM 4593 C C . TRP A 1 562 ? -25.585 -7.545 51.270 1.00 94.94 562 TRP A C 1
ATOM 4595 O O . TRP A 1 562 ? -26.460 -6.682 51.345 1.00 94.94 562 TRP A O 1
ATOM 4605 N N . PHE A 1 563 ? -25.637 -8.694 51.952 1.00 94.25 563 PHE A N 1
ATOM 4606 C CA . PHE A 1 563 ? -26.755 -9.071 52.822 1.00 94.25 563 PHE A CA 1
ATOM 4607 C C . PHE A 1 563 ? -26.869 -8.137 54.036 1.00 94.25 563 PHE A C 1
ATOM 4609 O O . PHE A 1 563 ? -27.970 -7.734 54.404 1.00 94.25 563 PHE A O 1
ATOM 4616 N N . ASP A 1 564 ? -25.729 -7.728 54.599 1.00 94.25 564 ASP A N 1
ATOM 4617 C CA . ASP A 1 564 ? -25.627 -6.804 55.733 1.00 94.25 564 ASP A CA 1
ATOM 4618 C C . ASP A 1 564 ? -26.248 -5.430 55.430 1.00 94.25 564 ASP A C 1
ATOM 4620 O O . ASP A 1 564 ? -26.824 -4.775 56.295 1.00 94.25 564 ASP A O 1
ATOM 4624 N N . LEU A 1 565 ? -26.193 -5.004 54.166 1.00 93.50 565 LEU A N 1
ATOM 4625 C CA . LEU A 1 565 ? -26.744 -3.729 53.706 1.00 93.50 565 LEU A CA 1
ATOM 4626 C C . LEU A 1 565 ? -28.236 -3.791 53.335 1.00 93.50 565 LEU A C 1
ATOM 4628 O O . LEU A 1 565 ? -28.817 -2.761 52.973 1.00 93.50 565 LEU A O 1
ATOM 4632 N N . GLN A 1 566 ? -28.876 -4.962 53.401 1.00 92.44 566 GLN A N 1
ATOM 4633 C CA . GLN A 1 566 ? -30.283 -5.104 53.029 1.00 92.44 566 GLN A CA 1
ATOM 4634 C C . GLN A 1 566 ? -31.211 -4.514 54.099 1.00 92.44 566 GLN A C 1
ATOM 4636 O O . GLN A 1 566 ? -31.050 -4.727 55.297 1.00 92.44 566 GLN A O 1
ATOM 4641 N N . GLN A 1 567 ? -32.245 -3.792 53.661 1.00 88.19 567 GLN A N 1
ATOM 4642 C CA . GLN A 1 567 ? -33.246 -3.192 54.553 1.00 88.19 567 GLN A CA 1
ATOM 4643 C C . GLN A 1 567 ? -34.362 -4.193 54.887 1.00 88.19 567 GLN A C 1
ATOM 4645 O O . GLN A 1 567 ? -35.481 -4.078 54.381 1.00 88.19 567 GLN A O 1
ATOM 4650 N N . ILE A 1 568 ? -34.039 -5.187 55.713 1.00 89.12 568 ILE A N 1
ATOM 4651 C CA . ILE A 1 568 ? -34.968 -6.236 56.152 1.00 89.12 568 ILE A CA 1
ATOM 4652 C C . ILE A 1 568 ? -35.719 -5.774 57.411 1.00 89.12 568 ILE A C 1
ATOM 4654 O O . ILE A 1 568 ? -35.112 -5.298 58.369 1.00 89.12 568 ILE A O 1
ATOM 4658 N N . ASP A 1 569 ? -37.046 -5.922 57.416 1.00 88.94 569 ASP A N 1
ATOM 4659 C CA . ASP A 1 569 ? -37.882 -5.626 58.584 1.00 88.94 569 ASP A CA 1
ATOM 4660 C C . ASP A 1 569 ? -37.995 -6.845 59.507 1.00 88.94 569 ASP A C 1
ATOM 4662 O O . ASP A 1 569 ? -38.936 -7.640 59.414 1.00 88.94 569 ASP A O 1
ATOM 4666 N N . PHE A 1 570 ? -37.027 -6.973 60.413 1.00 89.75 570 PHE A N 1
ATOM 4667 C CA . PHE A 1 570 ? -36.993 -8.052 61.397 1.00 89.75 570 PHE A CA 1
ATOM 4668 C C . PHE A 1 570 ? -38.085 -7.946 62.464 1.00 89.75 570 PHE A C 1
ATOM 4670 O O . PHE A 1 570 ? -38.321 -8.934 63.146 1.00 89.75 570 PHE A O 1
ATOM 4677 N N . GLU A 1 571 ? -38.771 -6.811 62.649 1.00 87.62 571 GLU A N 1
ATOM 4678 C CA . GLU A 1 571 ? -39.828 -6.682 63.672 1.00 87.62 571 GLU A CA 1
ATOM 4679 C C . GLU A 1 571 ? -41.075 -7.502 63.312 1.00 87.62 571 GLU A C 1
ATOM 4681 O O . GLU A 1 571 ? -41.789 -7.988 64.188 1.00 87.62 571 GLU A O 1
ATOM 4686 N N . SER A 1 572 ? -41.300 -7.728 62.019 1.00 87.25 572 SER A N 1
ATOM 4687 C CA . SER A 1 572 ? -42.429 -8.516 61.513 1.00 87.25 572 SER A CA 1
ATOM 4688 C C . SER A 1 572 ? -42.235 -10.037 61.590 1.00 87.25 572 SER A C 1
ATOM 4690 O O . SER A 1 572 ? -43.185 -10.782 61.359 1.00 87.25 572 SER A O 1
ATOM 4692 N N . TRP A 1 573 ? -41.027 -10.507 61.913 1.00 93.06 573 TRP A N 1
ATOM 4693 C CA . TRP A 1 573 ? -40.685 -11.931 61.906 1.00 93.06 573 TRP A CA 1
ATOM 4694 C C . TRP A 1 573 ? -41.154 -12.624 63.189 1.00 93.06 573 TRP A C 1
ATOM 4696 O O . TRP A 1 573 ? -41.182 -12.018 64.268 1.00 93.06 573 TRP A O 1
ATOM 4706 N N . ASP A 1 574 ? -41.495 -13.907 63.104 1.00 93.31 574 ASP A N 1
ATOM 4707 C CA . ASP A 1 574 ? -41.745 -14.729 64.285 1.00 93.31 574 ASP A CA 1
ATOM 4708 C C . ASP A 1 574 ? -40.440 -15.007 65.054 1.00 93.31 574 ASP A C 1
ATOM 4710 O O . ASP A 1 574 ? -39.328 -14.813 64.555 1.00 93.31 574 ASP A O 1
ATOM 4714 N N . GLN A 1 575 ? -40.573 -15.405 66.318 1.00 90.94 575 GLN A N 1
ATOM 4715 C CA . GLN A 1 575 ? -39.420 -15.559 67.200 1.00 90.94 575 GLN A CA 1
ATOM 4716 C C . GLN A 1 575 ? -38.503 -16.719 66.786 1.00 90.94 575 GLN A C 1
ATOM 4718 O O . GLN A 1 575 ? -37.291 -16.599 66.962 1.00 90.94 575 GLN A O 1
ATOM 4723 N N . ASP A 1 576 ? -39.049 -17.795 66.220 1.00 92.81 576 ASP A N 1
ATOM 4724 C CA . ASP A 1 576 ? -38.278 -18.984 65.858 1.00 92.81 576 ASP A CA 1
ATOM 4725 C C . ASP A 1 576 ? -37.409 -18.704 64.624 1.00 92.81 576 ASP A C 1
ATOM 4727 O O . ASP A 1 576 ? -36.213 -19.001 64.630 1.00 92.81 576 ASP A O 1
ATOM 4731 N N . THR A 1 577 ? -37.958 -18.021 63.613 1.00 93.88 577 THR A N 1
ATOM 4732 C CA . THR A 1 577 ? -37.206 -17.603 62.418 1.00 93.88 577 THR A CA 1
ATOM 4733 C C . THR A 1 577 ? -36.090 -16.612 62.758 1.00 93.88 577 THR A C 1
ATOM 4735 O O . THR A 1 577 ? -34.989 -16.700 62.212 1.00 93.88 577 THR A O 1
ATOM 4738 N N . VAL A 1 578 ? -36.327 -15.685 63.697 1.00 93.94 578 VAL A N 1
ATOM 4739 C CA . VAL A 1 578 ? -35.281 -14.760 64.172 1.00 93.94 578 VAL A CA 1
ATOM 4740 C C . VAL A 1 578 ? -34.178 -15.502 64.922 1.00 93.94 578 VAL A C 1
ATOM 4742 O O . VAL A 1 578 ? -33.006 -15.195 64.719 1.00 93.94 578 VAL A O 1
ATOM 4745 N N . ILE A 1 579 ? -34.522 -16.481 65.766 1.00 93.75 579 ILE A N 1
ATOM 4746 C CA . ILE A 1 579 ? -33.524 -17.308 66.456 1.00 93.75 579 ILE A CA 1
ATOM 4747 C C . ILE A 1 579 ? -32.659 -18.051 65.434 1.00 93.75 579 ILE A C 1
ATOM 4749 O O . ILE A 1 579 ? -31.440 -17.942 65.515 1.00 93.75 579 ILE A O 1
ATOM 4753 N N . ALA A 1 580 ? -33.265 -18.723 64.448 1.00 94.62 580 ALA A N 1
ATOM 4754 C CA . ALA A 1 580 ? -32.532 -19.447 63.408 1.00 94.62 580 ALA A CA 1
ATOM 4755 C C . ALA A 1 580 ? -31.581 -18.530 62.617 1.00 94.62 580 ALA A C 1
ATOM 4757 O O . ALA A 1 580 ? -30.398 -18.837 62.472 1.00 94.62 580 ALA A O 1
ATOM 4758 N N . PHE A 1 581 ? -32.062 -17.354 62.203 1.00 95.50 581 PHE A N 1
ATOM 4759 C CA . PHE A 1 581 ? -31.247 -16.356 61.504 1.00 95.50 581 PHE A CA 1
ATOM 4760 C C . PHE A 1 581 ? -30.039 -15.896 62.331 1.00 95.50 581 PHE A C 1
ATOM 4762 O O . PHE A 1 581 ? -28.923 -15.803 61.824 1.00 95.50 581 PHE A O 1
ATOM 4769 N N . VAL A 1 582 ? -30.240 -15.623 63.625 1.00 94.75 582 VAL A N 1
ATOM 4770 C CA . VAL A 1 582 ? -29.163 -15.184 64.523 1.00 94.75 582 VAL A CA 1
ATOM 4771 C C . VAL A 1 582 ? -28.174 -16.313 64.816 1.00 94.75 582 VAL A C 1
ATOM 4773 O O . VAL A 1 582 ? -26.972 -16.055 64.877 1.00 94.75 582 VAL A O 1
ATOM 4776 N N . THR A 1 583 ? -28.644 -17.553 64.968 1.00 94.56 583 THR A N 1
ATOM 4777 C CA . THR A 1 583 ? -27.773 -18.730 65.087 1.00 94.56 583 THR A CA 1
ATOM 4778 C C . THR A 1 583 ? -26.859 -18.849 63.869 1.00 94.56 583 THR A C 1
ATOM 4780 O O . THR A 1 583 ? -25.656 -19.059 64.032 1.00 94.56 583 THR A O 1
ATOM 4783 N N . GLU A 1 584 ? -27.393 -18.631 62.667 1.00 94.94 584 GLU A N 1
ATOM 4784 C CA . GLU A 1 584 ? -26.598 -18.666 61.442 1.00 94.94 584 GLU A CA 1
ATOM 4785 C C . GLU A 1 584 ? -25.608 -17.495 61.347 1.00 94.94 584 GLU A C 1
ATOM 4787 O O . GLU A 1 584 ? -24.455 -17.707 60.978 1.00 94.94 584 GLU A O 1
ATOM 4792 N N . ILE A 1 585 ? -25.988 -16.279 61.772 1.00 95.12 585 ILE A N 1
ATOM 4793 C CA . ILE A 1 585 ? -25.041 -15.153 61.903 1.00 95.12 585 ILE A CA 1
ATOM 4794 C C . ILE A 1 585 ? -23.865 -15.542 62.804 1.00 95.12 585 ILE A C 1
ATOM 4796 O O . ILE A 1 585 ? -22.715 -15.354 62.416 1.00 95.12 585 ILE A O 1
ATOM 4800 N N . ILE A 1 586 ? -24.132 -16.094 63.995 1.00 93.75 586 ILE A N 1
ATOM 4801 C CA . ILE A 1 586 ? -23.078 -16.504 64.937 1.00 93.75 586 ILE A CA 1
ATOM 4802 C C . ILE A 1 586 ? -22.165 -17.552 64.289 1.00 93.75 586 ILE A C 1
ATOM 4804 O O . ILE A 1 586 ? -20.944 -17.475 64.430 1.00 93.75 586 ILE A O 1
ATOM 4808 N N . ARG A 1 587 ? -22.739 -18.523 63.567 1.00 95.00 587 ARG A N 1
ATOM 4809 C CA . ARG A 1 587 ? -21.981 -19.554 62.847 1.00 95.00 587 ARG A CA 1
ATOM 4810 C C . ARG A 1 587 ? -21.064 -18.938 61.784 1.00 95.00 587 ARG A C 1
ATOM 4812 O O . ARG A 1 587 ? -19.870 -19.217 61.783 1.00 95.00 587 ARG A O 1
ATOM 4819 N N . LEU A 1 588 ? -21.596 -18.066 60.931 1.00 95.12 588 LEU A N 1
ATOM 4820 C CA . LEU A 1 588 ? -20.853 -17.405 59.852 1.00 95.12 588 LEU A CA 1
ATOM 4821 C C . LEU A 1 588 ? -19.773 -16.441 60.374 1.00 95.12 588 LEU A C 1
ATOM 4823 O O . LEU A 1 588 ? -18.706 -16.319 59.776 1.00 95.12 588 LEU A O 1
ATOM 4827 N N . GLU A 1 589 ? -20.004 -15.786 61.511 1.00 94.44 589 GLU A N 1
ATOM 4828 C CA . GLU A 1 589 ? -18.984 -14.970 62.179 1.00 94.44 589 GLU A CA 1
ATOM 4829 C C . GLU A 1 589 ? -17.864 -15.810 62.797 1.00 94.44 589 GLU A C 1
ATOM 4831 O O . GLU A 1 589 ? -16.701 -15.407 62.746 1.00 94.44 589 GLU A O 1
ATOM 4836 N N . ARG A 1 590 ? -18.183 -16.995 63.342 1.00 93.00 590 ARG A N 1
ATOM 4837 C CA . ARG A 1 590 ? -17.167 -17.975 63.774 1.00 93.00 590 ARG A CA 1
ATOM 4838 C C . ARG A 1 590 ? -16.316 -18.449 62.590 1.00 93.00 590 ARG A C 1
ATOM 4840 O O . ARG A 1 590 ? -15.119 -18.666 62.767 1.00 93.00 590 ARG A O 1
ATOM 4847 N N . ASP A 1 591 ? -16.905 -18.520 61.396 1.00 91.94 591 ASP A N 1
ATOM 4848 C CA . ASP A 1 591 ? -16.207 -18.808 60.135 1.00 91.94 591 ASP A CA 1
ATOM 4849 C C . ASP A 1 591 ? -15.429 -17.595 59.572 1.00 91.94 591 ASP A C 1
ATOM 4851 O O . ASP A 1 591 ? -14.740 -17.710 58.556 1.00 91.94 591 ASP A O 1
ATOM 4855 N N . GLY A 1 592 ? -15.482 -16.436 60.242 1.00 92.00 592 GLY A N 1
ATOM 4856 C CA . GLY A 1 592 ? -14.686 -15.247 59.927 1.00 92.00 592 GLY A CA 1
ATOM 4857 C C . GLY A 1 592 ? -15.375 -14.188 59.062 1.00 92.00 592 GLY A C 1
ATOM 4858 O O . GLY A 1 592 ? -14.693 -13.270 58.604 1.00 92.00 592 GLY A O 1
ATOM 4859 N N . LEU A 1 593 ? -16.689 -14.285 58.825 1.00 96.19 593 LEU A N 1
ATOM 4860 C CA . LEU A 1 593 ? -17.462 -13.248 58.126 1.00 96.19 593 LEU A CA 1
ATOM 4861 C C . LEU A 1 593 ? -17.908 -12.128 59.076 1.00 96.19 593 LEU A C 1
ATOM 4863 O O . LEU A 1 593 ? -18.163 -12.357 60.254 1.00 96.19 593 LEU A O 1
ATOM 4867 N N . CYS A 1 594 ? -18.043 -10.907 58.558 1.00 93.38 594 CYS A N 1
ATOM 4868 C CA . CYS A 1 594 ? -18.440 -9.734 59.342 1.00 93.38 594 CYS A CA 1
ATOM 4869 C C . CYS A 1 594 ? -19.791 -9.158 58.891 1.00 93.38 594 CYS A C 1
ATOM 4871 O O . CYS A 1 594 ? -19.980 -8.906 57.697 1.00 93.38 594 CYS A O 1
ATOM 4873 N N . PHE A 1 595 ? -20.664 -8.865 59.864 1.00 94.88 595 PHE A N 1
ATOM 4874 C CA . PHE A 1 595 ? -21.981 -8.236 59.680 1.00 94.88 595 PHE A CA 1
ATOM 4875 C C . PHE A 1 595 ? -22.137 -7.020 60.606 1.00 94.88 595 PHE A C 1
ATOM 4877 O O . PHE A 1 595 ? -22.610 -7.134 61.736 1.00 94.88 595 PHE A O 1
ATOM 4884 N N . GLU A 1 596 ? -21.682 -5.841 60.193 1.00 92.56 596 GLU A N 1
ATOM 4885 C CA . GLU A 1 596 ? -21.713 -4.658 61.063 1.00 92.56 596 GLU A CA 1
ATOM 4886 C C . GLU A 1 596 ? -23.141 -4.133 61.242 1.00 92.56 596 GLU A C 1
ATOM 4888 O O . GLU A 1 596 ? -23.582 -3.873 62.363 1.00 92.56 596 GLU A O 1
ATOM 4893 N N . LYS A 1 597 ? -23.885 -4.007 60.141 1.00 93.75 597 LYS A N 1
ATOM 4894 C CA . LYS A 1 597 ? -25.203 -3.367 60.115 1.00 93.75 597 LYS A CA 1
ATOM 4895 C C . LYS A 1 597 ? -26.286 -4.244 60.721 1.00 93.75 597 LYS A C 1
ATOM 4897 O O . LYS A 1 597 ? -27.103 -3.738 61.485 1.00 93.75 597 LYS A O 1
ATOM 4902 N N . LEU A 1 598 ? -26.272 -5.546 60.459 1.00 93.31 598 LEU A N 1
ATOM 4903 C CA . LEU A 1 598 ? -27.212 -6.485 61.069 1.00 93.31 598 LEU A CA 1
ATOM 4904 C C . LEU A 1 598 ? -27.009 -6.560 62.587 1.00 93.31 598 LEU A C 1
ATOM 4906 O O . LEU A 1 598 ? -27.986 -6.584 63.331 1.00 93.31 598 LEU A O 1
ATOM 4910 N N . ASN A 1 599 ? -25.765 -6.510 63.074 1.00 92.25 599 ASN A N 1
ATOM 4911 C CA . ASN A 1 599 ? -25.479 -6.515 64.513 1.00 92.25 599 ASN A CA 1
ATOM 4912 C C . ASN A 1 599 ? -25.885 -5.218 65.240 1.00 92.25 599 ASN A C 1
ATOM 4914 O O . ASN A 1 599 ? -26.039 -5.228 66.465 1.00 92.25 599 ASN A O 1
ATOM 4918 N N . GLU A 1 600 ? -26.072 -4.107 64.522 1.00 92.31 600 GLU A N 1
ATOM 4919 C CA . GLU A 1 600 ? -26.628 -2.867 65.081 1.00 92.31 600 GLU A CA 1
ATOM 4920 C C . GLU A 1 600 ? -28.145 -2.973 65.335 1.00 92.31 600 GLU A C 1
ATOM 4922 O O . GLU A 1 600 ? -28.676 -2.234 66.167 1.00 92.31 600 GLU A O 1
ATOM 4927 N N . ILE A 1 601 ? -28.848 -3.899 64.669 1.00 93.50 601 ILE A N 1
ATOM 4928 C CA . ILE A 1 601 ? -30.303 -4.053 64.786 1.00 93.50 601 ILE A CA 1
ATOM 4929 C C . ILE A 1 601 ? -30.665 -4.595 66.174 1.00 93.50 601 ILE A C 1
ATOM 4931 O O . ILE A 1 601 ? -30.249 -5.685 66.569 1.00 93.50 601 ILE A O 1
ATOM 4935 N N . ASP A 1 602 ? -31.492 -3.848 66.915 1.00 92.19 602 ASP A N 1
ATOM 4936 C CA . ASP A 1 602 ? -31.876 -4.141 68.304 1.00 92.19 602 ASP A CA 1
ATOM 4937 C C . ASP A 1 602 ? -32.366 -5.573 68.523 1.00 92.19 602 ASP A C 1
ATOM 4939 O O . ASP A 1 602 ? -31.956 -6.217 69.493 1.00 92.19 602 ASP A O 1
ATOM 4943 N N . ARG A 1 603 ? -33.236 -6.070 67.637 1.00 92.44 603 ARG A N 1
ATOM 4944 C CA . ARG A 1 603 ? -33.809 -7.415 67.738 1.00 92.44 603 ARG A CA 1
ATOM 4945 C C . ARG A 1 603 ? -32.743 -8.502 67.568 1.00 92.44 603 ARG A C 1
ATOM 4947 O O . ARG A 1 603 ? -32.648 -9.377 68.423 1.00 92.44 603 ARG A O 1
ATOM 4954 N N . ILE A 1 604 ? -31.884 -8.384 66.552 1.00 93.44 604 ILE A N 1
ATOM 4955 C CA . ILE A 1 604 ? -30.750 -9.295 66.308 1.00 93.44 604 ILE A CA 1
ATOM 4956 C C . ILE A 1 604 ? -29.785 -9.266 67.494 1.00 93.44 604 ILE A C 1
ATOM 4958 O O . ILE A 1 604 ? -29.457 -10.306 68.059 1.00 93.44 604 ILE A O 1
ATOM 4962 N N . ARG A 1 605 ? -29.381 -8.069 67.930 1.00 93.19 605 ARG A N 1
ATOM 4963 C CA . ARG A 1 605 ? -28.435 -7.869 69.032 1.00 93.19 605 ARG A CA 1
ATOM 4964 C C . ARG A 1 605 ? -28.918 -8.480 70.348 1.00 93.19 605 ARG A C 1
ATOM 4966 O O . ARG A 1 605 ? -28.128 -9.128 71.031 1.00 93.19 605 ARG A O 1
ATOM 4973 N N . LYS A 1 606 ? -30.194 -8.293 70.707 1.00 92.44 606 LYS A N 1
ATOM 4974 C CA . LYS A 1 606 ? -30.789 -8.885 71.919 1.00 92.44 606 LYS A CA 1
ATOM 4975 C C . LYS A 1 606 ? -30.832 -10.408 71.831 1.00 92.44 606 LYS A C 1
ATOM 4977 O O . LYS A 1 606 ? -30.320 -11.073 72.723 1.00 92.44 606 LYS A O 1
ATOM 4982 N N . THR A 1 607 ? -31.354 -10.957 70.733 1.00 92.62 607 THR A N 1
ATOM 4983 C CA . THR A 1 607 ? -31.423 -12.412 70.535 1.00 92.62 607 THR A CA 1
ATOM 4984 C C . THR A 1 607 ? -30.035 -13.053 70.530 1.00 92.62 607 THR A C 1
ATOM 4986 O O . THR A 1 607 ? -29.843 -14.096 71.147 1.00 92.62 607 THR A O 1
ATOM 4989 N N . LYS A 1 608 ? -29.036 -12.396 69.931 1.00 93.19 608 LYS A N 1
ATOM 4990 C CA . LYS A 1 608 ? -27.639 -12.847 69.938 1.00 93.19 608 LYS A CA 1
ATOM 4991 C C . LYS A 1 608 ? -27.057 -12.893 71.352 1.00 93.19 608 LYS A C 1
ATOM 4993 O O . LYS A 1 608 ? -26.415 -13.871 71.716 1.00 93.19 608 LYS A O 1
ATOM 4998 N N . GLN A 1 609 ? -27.308 -11.864 72.167 1.00 91.44 609 GLN A N 1
ATOM 4999 C CA . GLN A 1 609 ? -26.888 -11.840 73.574 1.00 91.44 609 GLN A CA 1
ATOM 5000 C C . GLN A 1 609 ? -27.564 -12.937 74.404 1.00 91.44 609 GLN A C 1
ATOM 5002 O O . GLN A 1 609 ? -26.907 -13.537 75.252 1.00 91.44 609 GLN A O 1
ATOM 5007 N N . ASP A 1 610 ? -28.850 -13.199 74.169 1.00 90.44 610 ASP A N 1
ATOM 5008 C CA . ASP A 1 610 ? -29.601 -14.228 74.891 1.00 90.44 610 ASP A CA 1
ATOM 5009 C C . ASP A 1 610 ? -29.140 -15.649 74.521 1.00 90.44 610 ASP A C 1
ATOM 5011 O O . ASP A 1 610 ? -29.034 -16.501 75.403 1.00 90.44 610 ASP A O 1
ATOM 5015 N N . LEU A 1 611 ? -28.811 -15.904 73.247 1.00 90.62 611 LEU A N 1
ATOM 5016 C CA . LEU A 1 611 ? -28.261 -17.187 72.789 1.00 90.62 611 LEU A CA 1
ATOM 5017 C C . LEU A 1 611 ? -26.856 -17.444 73.350 1.00 90.62 611 LEU A C 1
ATOM 5019 O O . LEU A 1 611 ? -26.605 -18.513 73.898 1.00 90.62 611 LEU A O 1
ATOM 5023 N N . LEU A 1 612 ? -25.965 -16.447 73.294 1.00 87.44 612 LEU A N 1
ATOM 5024 C CA . LEU A 1 612 ? -24.597 -16.584 73.805 1.00 87.44 612 LEU A CA 1
ATOM 5025 C C . LEU A 1 612 ? -24.551 -16.796 75.327 1.00 87.44 612 LEU A C 1
ATOM 5027 O O . LEU A 1 612 ? -23.690 -17.531 75.803 1.00 87.44 612 LEU A O 1
ATOM 5031 N N . LYS A 1 613 ? -25.476 -16.192 76.092 1.00 84.31 613 LYS A N 1
ATOM 5032 C CA . LYS A 1 613 ? -25.608 -16.428 77.543 1.00 84.31 613 LYS A CA 1
ATOM 5033 C C . LYS A 1 613 ? -26.040 -17.858 77.864 1.00 84.31 613 LYS A C 1
ATOM 5035 O O . LYS A 1 613 ? -25.479 -18.459 78.771 1.00 84.31 613 LYS A O 1
ATOM 5040 N N . LYS A 1 614 ? -26.997 -18.409 77.110 1.00 76.44 614 LYS A N 1
ATOM 5041 C CA . LYS A 1 614 ? -27.448 -19.798 77.288 1.00 76.44 614 LYS A CA 1
ATOM 5042 C C . LYS A 1 614 ? -26.349 -20.813 76.970 1.00 76.44 614 LYS A C 1
ATOM 5044 O O . LYS A 1 614 ? -26.189 -21.756 77.731 1.00 76.44 614 LYS A O 1
ATOM 5049 N N . GLU A 1 615 ? -25.546 -20.581 75.926 1.00 68.25 615 GLU A N 1
ATOM 5050 C CA . GLU A 1 615 ? -24.369 -21.421 75.634 1.00 68.25 615 GLU A CA 1
ATOM 5051 C C . GLU A 1 615 ? -23.348 -21.397 76.793 1.00 68.25 615 GLU A C 1
ATOM 5053 O O . GLU A 1 615 ? -22.770 -22.428 77.123 1.00 68.25 615 GLU A O 1
ATOM 5058 N N . THR A 1 616 ? -23.164 -20.252 77.469 1.00 64.50 616 THR A N 1
ATOM 5059 C CA . THR A 1 616 ? -22.242 -20.155 78.621 1.00 64.50 616 THR A CA 1
ATOM 5060 C C . THR A 1 616 ? -22.801 -20.775 79.907 1.00 64.50 616 THR A C 1
ATOM 5062 O O . THR A 1 616 ? -22.028 -21.276 80.725 1.00 64.50 616 THR A O 1
ATOM 5065 N N . GLU A 1 617 ? -24.122 -20.749 80.105 1.00 65.56 617 GLU A N 1
ATOM 5066 C CA . GLU A 1 617 ? -24.810 -21.381 81.243 1.00 65.56 617 GLU A CA 1
ATOM 5067 C C . GLU A 1 617 ? -24.863 -22.919 81.103 1.00 65.56 617 GLU A C 1
ATOM 5069 O O . GLU A 1 617 ? -24.636 -23.627 82.081 1.00 65.56 617 GLU A O 1
ATOM 5074 N N . GLU A 1 618 ? -25.050 -23.455 79.891 1.00 58.44 618 GLU A N 1
ATOM 5075 C CA . GLU A 1 618 ? -25.020 -24.907 79.629 1.00 58.44 618 GLU A CA 1
ATOM 5076 C C . GLU A 1 618 ? -23.596 -25.500 79.676 1.00 58.44 618 GLU A C 1
ATOM 5078 O O . GLU A 1 618 ? -23.412 -26.616 80.164 1.00 58.44 618 GLU A O 1
ATOM 5083 N N . GLU A 1 619 ? -22.561 -24.761 79.252 1.00 54.34 619 GLU A N 1
ATOM 5084 C CA . GLU A 1 619 ? -21.160 -25.194 79.414 1.00 54.34 619 GLU A CA 1
ATOM 5085 C C . GLU A 1 619 ? -20.700 -25.205 80.885 1.00 54.34 619 GLU A C 1
ATOM 5087 O O . GLU A 1 619 ? -19.820 -25.990 81.239 1.00 54.34 619 GLU A O 1
ATOM 5092 N N . THR A 1 620 ? -21.306 -24.387 81.757 1.00 52.41 620 THR A N 1
ATOM 5093 C CA . THR A 1 620 ? -20.981 -24.338 83.196 1.00 52.41 620 THR A CA 1
ATOM 5094 C C . THR A 1 620 ? -21.769 -25.330 84.059 1.00 52.41 620 THR A C 1
ATOM 5096 O O . THR A 1 620 ? -21.323 -25.626 85.165 1.00 52.41 620 THR A O 1
ATOM 5099 N N . GLU A 1 621 ? -22.880 -25.902 83.577 1.00 50.41 621 GLU A N 1
ATOM 5100 C CA . GLU A 1 621 ? -23.584 -27.015 84.247 1.00 50.41 621 GLU A CA 1
ATOM 5101 C C . GLU A 1 621 ? -22.970 -28.405 83.956 1.00 50.41 621 GLU A C 1
ATOM 5103 O O . GLU A 1 621 ? -23.295 -29.374 84.647 1.00 50.41 621 GLU A O 1
ATOM 5108 N N . ILE A 1 622 ? -22.073 -28.524 82.962 1.00 48.09 622 ILE A N 1
ATOM 5109 C CA . ILE A 1 622 ? -21.455 -29.800 82.530 1.00 48.09 622 ILE A CA 1
ATOM 5110 C C . ILE A 1 622 ? -19.994 -29.966 83.025 1.00 48.09 622 ILE A C 1
ATOM 5112 O O . ILE A 1 622 ? -19.451 -31.075 82.977 1.00 48.09 622 ILE A O 1
ATOM 5116 N N . THR A 1 623 ? -19.365 -28.916 83.564 1.00 41.06 623 THR A N 1
ATOM 5117 C CA . THR A 1 623 ? -18.080 -28.976 84.305 1.00 41.06 623 THR A CA 1
ATOM 5118 C C . THR A 1 623 ? -18.286 -29.017 85.807 1.00 41.06 623 THR A C 1
ATOM 5120 O O . THR A 1 623 ? -17.585 -29.814 86.475 1.00 41.06 623 THR A O 1
#

Secondary structure (DSSP, 8-state):
--HHHHHHIIIIIHHHHHHHHTT-SHHHHHTTTSTTHHHHHHHHHHHS-HHHHHHHHHHHHHTT-HHHHHHHHHHHHHHHHHHHH--S--S-HHHHHHHHHHHHHTT-----HHHHHHHHHHHSS-TTTS-TTTHHHHHHHHHHHHHHHT---HHHHT--HHHIIIIIGGGGGG-GGGT--STT--HHHHHHHHHHHTT-SS--HHHHHHHHHT--TT---S---GGGTSSS---HHHHSSSS----S-S--TTTTSHHHHHHHHHHHHHS-HHHHHHHHHHHHHHHHHTT-GGGGGGTGGG---SHHHHHHHHHHHHHS--HHHHHHHHHSTTTHHHHHHHHHHHHHTT--TT--HHHHHHTHHHHHHH-S-HHHHHHHHHTTGGGS---HHHHTTS-HHHHHHHHH-SS--HHHHHHHHHHSSS-S--HHHHHHHHHS--HHHHIIIIIIIITTT---S--HHHHHHHHHHHHSTTTTT-TT---HHHHHHHHHTS-HHHHHHHHHHHHHHHT-TTS-HHHHHHHHHHHTTT----TTS-HHHHHHHHHHH--SHHHHHHHHT----GGGS-HHHHHHHHHHHHHHHHTT---HHHHHSHHHHHHHHHHHHHHHHHHHH--

Sequence (623 aa):
MSSYNVAESEILTSPLRRALDNTDIEPFMAKQSIYAYDKILLDLIDDAGTDKFISLMLLMKEEEDEKYEAWIDKWYPHINSAIEKDIEDIEDIETLVSSTQQLINLDVKVSTSRIERYYNSINETPSKALKLDDINETLKVLYGCSQLLEDIPYAVKFFNANMFIEYLWPNREKFPNWNIGVSELVEKDIQSLFSVASKAREIDKELLEAISSRFRLGWLDGEVRLSDLYSSMPTVDDINDGTSILESNLYNKAWYDTNQFNYYHQGLAKIEKKNKAKWLAQAFSNMIYHNTPQYIGNYKPYIELNDEFHKELANCFVVSCDFDMLLTALEHQELREYVYKAIGQLVVNKRVFRLNIEKVIAKYDTLKTINTMPNETVNFLESWINRYKFTLNKLEKINESFLRDVMNIEISNSWREKFLELIGNDGNADVDWWMKQIQEPNNTIRLIVEEWYSKNNKSFIKCASLNDSLKQFFSELSNNNMESFSNKTWVNSLISIMSKSSSSALSRVLNKLIGMPSTSFKEAECIVANCDTYVALQKSLTSEVILALFENIVTNQQIATWFDLQQIDFESWDQDTVIAFVTEIIRLERDGLCFEKLNEIDRIRKTKQDLLKKETEEETEIT

Nearest PDB structures (foldseek):
  8brh-assembly1_A  TM=1.732E-01  e=8.176E-03  Kluyveromyces lactis
  7pe7-assembly1_A  TM=1.415E-01  e=7.450E-02  Homo sapiens
  9c5c-assembly1_B  TM=1.686E-01  e=2.333E-01  Homo sapiens
  9c59-assembly1_B  TM=1.646E-01  e=3.132E-01  Homo sapiens
  7sn8-assembly1_D  TM=1.788E-01  e=1.526E+00  Drosophila melanogaster

Solvent-accessible surface area (backbone atoms only — not comparable to full-atom values): 35907 Å² total; per-residue (Å²): 134,56,75,64,58,51,49,48,37,66,73,46,51,50,49,43,51,55,21,49,79,66,59,43,64,63,57,65,61,79,42,62,86,45,89,63,37,73,60,53,49,52,54,44,50,74,72,70,51,55,63,49,52,47,52,37,49,37,56,41,57,73,67,74,39,71,75,40,49,58,47,45,71,69,42,44,66,56,51,31,59,38,36,66,68,52,79,73,84,75,91,54,60,69,60,50,48,52,40,50,48,52,32,44,75,69,75,40,86,72,69,57,58,45,58,51,54,53,48,50,63,65,42,69,50,55,83,84,72,60,56,84,91,51,46,69,61,52,49,51,52,52,47,55,47,24,69,75,68,74,46,80,49,48,67,71,76,65,51,52,43,62,55,39,65,74,53,45,61,81,40,28,85,82,42,62,93,68,64,72,67,65,88,86,56,54,62,71,56,53,42,44,33,49,63,48,55,26,65,47,95,70,76,58,52,67,60,49,45,50,58,54,71,70,59,41,60,44,57,73,87,66,90,68,61,60,74,76,63,61,83,56,82,60,53,82,66,60,52,68,73,74,84,62,71,64,38,77,65,62,75,61,95,60,53,84,40,71,43,38,52,48,36,61,54,58,42,65,79,58,47,57,78,93,50,43,38,54,55,50,20,41,54,50,46,37,30,45,73,70,69,43,70,85,59,47,74,79,48,54,89,75,60,67,96,46,73,65,30,32,49,36,29,25,26,35,41,63,75,57,52,56,59,69,47,54,55,54,38,50,71,38,77,87,45,22,67,63,52,45,53,11,50,48,53,25,55,77,68,69,46,72,82,82,64,60,64,67,60,50,43,63,48,29,67,64,54,46,71,61,46,86,50,60,63,60,59,52,59,60,53,53,81,43,52,93,75,55,82,89,48,70,76,52,51,68,68,47,34,59,68,49,53,50,45,55,63,64,45,91,63,92,48,72,66,41,55,55,57,50,40,39,68,25,62,87,31,80,48,43,37,71,58,40,42,47,43,72,78,57,65,46,69,49,55,46,47,47,48,48,63,47,24,48,71,66,74,36,58,41,89,42,48,64,34,55,48,50,19,54,50,48,55,73,73,41,22,77,86,66,76,44,40,79,56,84,55,32,72,59,50,46,42,60,51,63,24,35,38,72,71,52,44,53,51,47,27,56,51,53,30,48,46,59,72,34,91,86,48,49,54,52,45,33,33,29,49,45,70,33,37,50,95,59,45,58,83,55,90,84,60,51,68,67,58,52,42,53,46,52,78,63,38,56,83,48,58,70,49,34,48,52,59,32,70,50,93,72,73,69,86,80,50,58,72,67,63,52,50,53,47,42,53,49,50,54,52,44,39,74,75,71,44,68,52,72,56,49,56,67,36,65,69,50,40,50,54,46,53,55,51,55,50,50,56,56,52,57,58,62,75,75,111

Radius of gyration: 50.99 Å; Cα contacts (8 Å, |Δi|>4): 627; chains: 1; bounding box: 85×57×177 Å

Mean predicted aligned error: 15.43 Å

Foldseek 3Di:
DDPVVVCCCVVAQVQVLVCLVVLNQCNLQVCPPPPCNVVSVLVCLQPRDLQSVLSNLLVLLVVVDPSSVVVLVVCQVSSQVNLQVDPDDDPDLLSSLVSVVSCVVSVRDHDCNNLVVVLCVLLPQPPVRPDPVCVQVSVVSNLSSCVSVVDAGCCLVVPFLCSLQVPCVVCCVVRVSSVSALPPDDLVRLLRNLVVQLQDPDHDLVNLQRSLVQADQLDPPDPPVCVVVPPDPDDVVNCVVDDRDNGHALEDPCCPPPSNLVSLLNNLVRYDPVRNLLSLLSSLSHCLQVVPLVSVVSCVVSDDVDPSSLCNNLSSCLVHDAVVSLLVLCVDPSSNVSSLSSVVVCLVVLRNPRDPLLVCQLSVVSVCVSDVDLVSSLVSCLVCPVVDDDAPVSLLVTDLVNLLSQLPPPDPGPVLVSNCQQCADPHPCALVNLLCCVQPNRPSVCCCLVVRCVVVQAAGPDCPSNLVNLLVCLVCCVVVVNLPPADQVVLVSSLSRHDPVSLLVSQVSLLCLLQDPPHDLSSNLRSCRRQLVSYAHDQPHDLVSLQVNLQRNCPDQSVLVSNLPHPDDPVPDDPVSLLSSLVSVVVVVVVPHDRPNQCVDPSSVVSNVVVVVVVVVVVVVVD

pLDDT: mean 80.87, std 14.58, range [32.03, 96.19]